Protein AF-0000000078883269 (afdb_homodimer)

InterPro domains:
  IPR000999 Ribonuclease III domain [PF00636] (37-156)
  IPR000999 Ribonuclease III domain [PS00517] (37-45)
  IPR000999 Ribonuclease III domain [PS50142] (1-156)
  IPR000999 Ribonuclease III domain [SM00535] (16-179)
  IPR000999 Ribonuclease III domain [cd00593] (17-178)
  IPR036389 Ribonuclease III, endonuclease domain superfamily [G3DSA:1.10.1520.10] (1-189)
  IPR036389 Ribonuclease III, endonuclease domain superfamily [SSF69065] (2-179)
  IPR044441 Dicer, double-stranded RNA-binding domain [PF20932] (163-193)

Secondary structure (DSSP, 8-state):
-HHHHHHHT---SSHHHHHHHTB-TT-TT--SS--THHHHHHHHHHHHHHHHHHHHHH-TT--HHHHHHHHHHHSSHHHHHHHHHHTTHHHH-B---HHHHHHHHHHHHHHHHHHHTT---HHHHH-TTSTT-PPPPHHHHHHHHHHHHHHHHHTTS-HHHHHHHHHHHHHHHHHHHHHS----HHHHHHHHHHHHH--/-HHHHHHHT---SSHHHHHHHTB-TT-TT--SS--THHHHHHHHHHHHHHHHHHHHHH-TT--HHHHHHHHHHHSSHHHHHHHHHHTTHHHH-B---HHHHHHHHHHHHHHHHHHHTT---HHHHH-TTSTT-PPPPHHHHHHHHHHHHHHHHHTTS-HHHHHHHHHHHHHHHHHHHHHS----HHHHHHHHHHHHHT-

pLDDT: mean 85.42, std 19.3, range [28.95, 98.88]

Sequence (398 aa):
LQGFEKRIGYEFSNKLYLIQALTHASYSQNRLTDCYQRLEFLGDALLDFLVTELIYSRNTNLDPGELTDLRQALVNNNIFAEIAVKHGFNKSLFQMSPEWFNKIGVFVDHVKEREARGIQDPFLTLSNDDEEGIEAPKVLGDIFESVAGAIFLDSGMDLVLTWRVYYRMLKPYIDAYSADVPKNPVRLIHEKDADALFRLQGFEKRIGYEFSNKLYLIQALTHASYSQNRLTDCYQRLEFLGDALLDFLVTELIYSRNTNLDPGELTDLRQALVNNNIFAEIAVKHGFNKSLFQMSPEWFNKIGVFVDHVKEREARGIQDPFLTLSNDDEEGIEAPKVLGDIFESVAGAIFLDSGMDLVLTWRVYYRMLKPYIDAYSADVPKNPVRLIHEKDADALFR

Foldseek 3Di:
DVLLCVLLVHDFPDCVLVVQLQEDQQQPVDPPYHHLQVLLVVLLVLVLVLVLVVCVVVCVPDDPLLSVLLSPLLRDQLNQLLLLLVSCSVVRHRHDDPVVVVLQVVVSVVSVVCVVVVPLQSVVLPPPPDPPHDDHDNVSSSSSSSVLSSRCVSVVNDSVVSCVSVCVSRVSVSVNCVVPRDNDVVVVVVVVVVVVVVD/DVLLCVLLVHDFPDCVLVVQLQEDQQQPVDPPYHHLQVLLVVLLVLVLVLVLVVLVVVCVPDDPLLSVLLSPLLRDQLNQLLLLLVSCSVVRHRHDDPVVVVLQVVVSVVSVVCVVVVPLQSVVCPPPPDPPHDDHDNVSNSSSSSVLSSRCVSVVNDSVVSCVSVCVSRVSVSVNCVVPRDNDPVVVVVVVVVVVVVD

Organism: Nematostella vectensis (NCBI:txid45351)

Radius of gyration: 22.52 Å; Cα contacts (8 Å, |Δi|>4): 496; chains: 2; bounding box: 50×60×55 Å

Nearest PDB structures (foldseek):
  2eb1-assembly2_B  TM=9.727E-01  e=5.751E-14  Homo sapiens
  7yyn-assembly1_A  TM=9.354E-01  e=1.030E-13  Mus musculus
  3c4b-assembly1_A  TM=9.106E-01  e=1.192E-13  Mus musculus
  7zpi-assembly1_A  TM=9.365E-01  e=2.857E-13  Mus musculus
  7w0a-assembly1_E  TM=9.249E-01  e=7.625E-11  Drosophila melanogaster

Structure (mmCIF, N/CA/C/O backbone):
data_AF-0000000078883269-model_v1
#
loop_
_entity.id
_entity.type
_entity.pdbx_description
1 polymer 'RNase III domain-containing protein'
#
loop_
_atom_site.group_PDB
_atom_site.id
_atom_site.type_symbol
_atom_site.label_atom_id
_atom_site.label_alt_id
_atom_site.label_comp_id
_atom_site.label_asym_id
_atom_site.label_entity_id
_atom_site.label_seq_id
_atom_site.pdbx_PDB_ins_code
_atom_site.Cartn_x
_atom_site.Cartn_y
_atom_site.Cartn_z
_atom_site.occupancy
_atom_site.B_iso_or_equiv
_atom_site.auth_seq_id
_atom_site.auth_comp_id
_atom_site.auth_asym_id
_atom_site.auth_atom_id
_atom_site.pdbx_PDB_model_num
ATOM 1 N N . LEU A 1 1 ? 5.238 -21.188 -20.656 1 86.81 1 LEU A N 1
ATOM 2 C CA . LEU A 1 1 ? 4.879 -19.844 -20.188 1 86.81 1 LEU A CA 1
ATOM 3 C C . LEU A 1 1 ? 3.699 -19.297 -20.969 1 86.81 1 LEU A C 1
ATOM 5 O O . LEU A 1 1 ? 2.906 -18.516 -20.453 1 86.81 1 LEU A O 1
ATOM 9 N N . GLN A 1 2 ? 3.463 -19.859 -22.172 1 88.62 2 GLN A N 1
ATOM 10 C CA . GLN A 1 2 ? 2.342 -19.406 -22.984 1 88.62 2 GLN A CA 1
ATOM 11 C C . GLN A 1 2 ? 1.01 -19.828 -22.375 1 88.62 2 GLN A C 1
ATOM 13 O O . GLN A 1 2 ? 0.048 -19.062 -22.375 1 88.62 2 GLN A O 1
ATOM 18 N N . GLY A 1 3 ? 0.99 -21.047 -21.938 1 93.25 3 GLY A N 1
ATOM 19 C CA . GLY A 1 3 ? -0.211 -21.516 -21.25 1 93.25 3 GLY A CA 1
ATOM 20 C C . GLY A 1 3 ? -0.581 -20.688 -20.047 1 93.25 3 GLY A C 1
ATOM 21 O O . GLY A 1 3 ? -1.759 -20.406 -19.812 1 93.25 3 GLY A O 1
ATOM 22 N N . PHE A 1 4 ? 0.407 -20.219 -19.375 1 96.5 4 PHE A N 1
ATOM 23 C CA . PHE A 1 4 ? 0.2 -19.391 -18.188 1 96.5 4 PHE A CA 1
ATOM 24 C C . PHE A 1 4 ? -0.347 -18.016 -18.578 1 96.5 4 PHE A C 1
ATOM 26 O O . PHE A 1 4 ? -1.294 -17.516 -17.969 1 96.5 4 PHE A O 1
ATOM 33 N N . GLU A 1 5 ? 0.219 -17.406 -19.562 1 98.06 5 GLU A N 1
ATOM 34 C CA . GLU A 1 5 ? -0.219 -16.109 -20.047 1 98.06 5 GLU A CA 1
ATOM 35 C C . GLU A 1 5 ? -1.684 -16.156 -20.484 1 98.06 5 GLU A C 1
ATOM 37 O O . GLU A 1 5 ? -2.436 -15.211 -20.219 1 98.06 5 GLU A O 1
ATOM 42 N N . LYS A 1 6 ? -2.064 -17.234 -21.109 1 96.31 6 LYS A N 1
ATOM 43 C CA . LYS A 1 6 ? -3.457 -17.406 -21.516 1 96.31 6 LYS A CA 1
ATOM 44 C C . LYS A 1 6 ? -4.379 -17.5 -20.297 1 96.31 6 LYS A C 1
ATOM 46 O O . LYS A 1 6 ? -5.461 -16.906 -20.297 1 96.31 6 LYS A O 1
ATOM 51 N N . ARG A 1 7 ? -3.963 -18.156 -19.328 1 95.75 7 ARG A N 1
ATOM 52 C CA . ARG A 1 7 ? -4.77 -18.359 -18.141 1 95.75 7 ARG A CA 1
ATOM 53 C C . ARG A 1 7 ? -5.004 -17.047 -17.391 1 95.75 7 ARG A C 1
ATOM 55 O O . ARG A 1 7 ? -6.098 -16.812 -16.891 1 95.75 7 ARG A O 1
ATOM 62 N N . ILE A 1 8 ? -3.967 -16.156 -17.375 1 97.12 8 ILE A N 1
ATOM 63 C CA . ILE A 1 8 ? -4.129 -14.922 -16.609 1 97.12 8 ILE A CA 1
ATOM 64 C C . ILE A 1 8 ? -4.645 -13.812 -17.531 1 97.12 8 ILE A C 1
ATOM 66 O O . ILE A 1 8 ? -4.996 -12.727 -17.062 1 97.12 8 ILE A O 1
ATOM 70 N N . GLY A 1 9 ? -4.688 -14.094 -18.797 1 97.31 9 GLY A N 1
ATOM 71 C CA . GLY A 1 9 ? -5.246 -13.148 -19.75 1 97.31 9 GLY A CA 1
ATOM 72 C C . GLY A 1 9 ? -4.32 -11.984 -20.047 1 97.31 9 GLY A C 1
ATOM 73 O O . GLY A 1 9 ? -4.777 -10.844 -20.188 1 97.31 9 GLY A O 1
ATOM 74 N N . TYR A 1 10 ? -2.986 -12.258 -20.047 1 98.44 10 TYR A N 1
ATOM 75 C CA . TYR A 1 10 ? -1.991 -11.234 -20.359 1 98.44 10 TYR A CA 1
ATOM 76 C C . TYR A 1 10 ? -0.779 -11.836 -21.047 1 98.44 10 TYR A C 1
ATOM 78 O O . TYR A 1 10 ? -0.225 -12.836 -20.594 1 98.44 10 TYR A O 1
ATOM 86 N N . GLU A 1 11 ? -0.444 -11.273 -22.141 1 98.44 11 GLU A N 1
ATOM 87 C CA . GLU A 1 11 ? 0.754 -11.703 -22.859 1 98.44 11 GLU A CA 1
ATOM 88 C C . GLU A 1 11 ? 1.896 -10.703 -22.656 1 98.44 11 GLU A C 1
ATOM 90 O O . GLU A 1 11 ? 1.789 -9.547 -23.062 1 98.44 11 GLU A O 1
ATOM 95 N N . PHE A 1 12 ? 2.951 -11.148 -22.109 1 98.56 12 PHE A N 1
ATOM 96 C CA . PHE A 1 12 ? 4.094 -10.289 -21.828 1 98.56 12 PHE A CA 1
ATOM 97 C C . PHE A 1 12 ? 4.824 -9.914 -23.109 1 98.56 12 PHE A C 1
ATOM 99 O O . PHE A 1 12 ? 5.094 -10.766 -23.953 1 98.56 12 PHE A O 1
ATOM 106 N N . SER A 1 13 ? 5.109 -8.664 -23.25 1 98.25 13 SER A N 1
ATOM 107 C CA . SER A 1 13 ? 5.973 -8.219 -24.344 1 98.25 13 SER A CA 1
ATOM 108 C C . SER A 1 13 ? 7.418 -8.648 -24.109 1 98.25 13 SER A C 1
ATOM 110 O O . SER A 1 13 ? 8.07 -9.156 -25.031 1 98.25 13 SER A O 1
ATOM 112 N N . ASN A 1 14 ? 7.934 -8.398 -22.953 1 97.69 14 ASN A N 1
ATOM 113 C CA . ASN A 1 14 ? 9.227 -8.891 -22.484 1 97.69 14 ASN A CA 1
ATOM 114 C C . ASN A 1 14 ? 9.07 -10.094 -21.562 1 97.69 14 ASN A C 1
ATOM 116 O O . ASN A 1 14 ? 8.789 -9.93 -20.375 1 97.69 14 ASN A O 1
ATOM 120 N N . LYS A 1 15 ? 9.359 -11.195 -22.047 1 97 15 LYS A N 1
ATOM 121 C CA . LYS A 1 15 ? 9.148 -12.453 -21.328 1 97 15 LYS A CA 1
ATOM 122 C C . LYS A 1 15 ? 10.039 -12.539 -20.094 1 97 15 LYS A C 1
ATOM 124 O O . LYS A 1 15 ? 9.773 -13.32 -19.172 1 97 15 LYS A O 1
ATOM 129 N N . LEU A 1 16 ? 11.055 -11.766 -20.047 1 97.12 16 LEU A N 1
ATOM 130 C CA . LEU A 1 16 ? 11.984 -11.805 -18.922 1 97.12 16 LEU A CA 1
ATOM 131 C C . LEU A 1 16 ? 11.297 -11.383 -17.625 1 97.12 16 LEU A C 1
ATOM 133 O O . LEU A 1 16 ? 11.641 -11.867 -16.547 1 97.12 16 LEU A O 1
ATOM 137 N N . TYR A 1 17 ? 10.305 -10.461 -17.719 1 97.94 17 TYR A N 1
ATOM 138 C CA . TYR A 1 17 ? 9.531 -10.078 -16.547 1 97.94 17 TYR A CA 1
ATOM 139 C C . TYR A 1 17 ? 8.805 -11.281 -15.953 1 97.94 17 TYR A C 1
ATOM 141 O O . TYR A 1 17 ? 8.789 -11.461 -14.734 1 97.94 17 TYR A O 1
ATOM 149 N N . LEU A 1 18 ? 8.242 -12.07 -16.859 1 98 18 LEU A N 1
ATOM 150 C CA . LEU A 1 18 ? 7.48 -13.227 -16.406 1 98 18 LEU A CA 1
ATOM 151 C C . LEU A 1 18 ? 8.398 -14.281 -15.797 1 98 18 LEU A C 1
ATOM 153 O O . LEU A 1 18 ? 8.094 -14.836 -14.742 1 98 18 LEU A O 1
ATOM 157 N N . ILE A 1 19 ? 9.516 -14.508 -16.453 1 97.12 19 ILE A N 1
ATOM 158 C CA . ILE A 1 19 ? 10.484 -15.477 -15.953 1 97.12 19 ILE A CA 1
ATOM 159 C C . ILE A 1 19 ? 10.969 -15.047 -14.57 1 97.12 19 ILE A C 1
ATOM 161 O O . ILE A 1 19 ? 10.977 -15.852 -13.633 1 97.12 19 ILE A O 1
ATOM 165 N N . GLN A 1 20 ? 11.273 -13.828 -14.438 1 97.44 20 GLN A N 1
ATOM 166 C CA . GLN A 1 20 ? 11.727 -13.305 -13.156 1 97.44 20 GLN A CA 1
ATOM 167 C C . GLN A 1 20 ? 10.648 -13.469 -12.086 1 97.44 20 GLN A C 1
ATOM 169 O O . GLN A 1 20 ? 10.93 -13.898 -10.969 1 97.44 20 GLN A O 1
ATOM 174 N N . ALA A 1 21 ? 9.422 -13.164 -12.461 1 98.5 21 ALA A N 1
ATOM 175 C CA . ALA A 1 21 ? 8.305 -13.141 -11.516 1 98.5 21 ALA A CA 1
ATOM 176 C C . ALA A 1 21 ? 8.008 -14.539 -10.984 1 98.5 21 ALA A C 1
ATOM 178 O O . ALA A 1 21 ? 7.391 -14.68 -9.93 1 98.5 21 ALA A O 1
ATOM 179 N N . LEU A 1 22 ? 8.5 -15.531 -11.727 1 97.69 22 LEU A N 1
ATOM 180 C CA . LEU A 1 22 ? 8.156 -16.906 -11.367 1 97.69 22 LEU A CA 1
ATOM 181 C C . LEU A 1 22 ? 9.398 -17.672 -10.93 1 97.69 22 LEU A C 1
ATOM 183 O O . LEU A 1 22 ? 9.367 -18.906 -10.812 1 97.69 22 LEU A O 1
ATOM 187 N N . THR A 1 23 ? 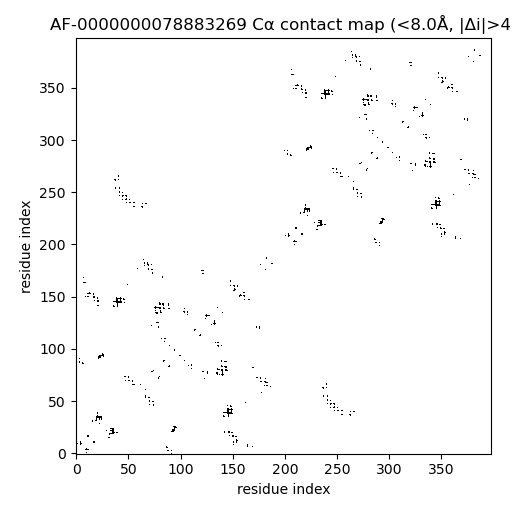10.453 -16.953 -10.656 1 96.38 23 THR A N 1
ATOM 188 C CA . THR A 1 23 ? 11.703 -17.625 -10.305 1 96.38 23 THR A CA 1
ATOM 189 C C . THR A 1 23 ? 11.977 -17.5 -8.812 1 96.38 23 THR A C 1
ATOM 191 O O . THR A 1 23 ? 12.141 -16.391 -8.289 1 96.38 23 THR A O 1
ATOM 194 N N . HIS A 1 24 ? 11.969 -18.578 -8.172 1 93.75 24 HIS A N 1
ATOM 195 C CA . HIS A 1 24 ? 12.359 -18.625 -6.766 1 93.75 24 HIS A CA 1
ATOM 196 C C . HIS A 1 24 ? 13.867 -18.453 -6.613 1 93.75 24 HIS A C 1
ATOM 198 O O . HIS A 1 24 ? 14.633 -18.797 -7.52 1 93.75 24 HIS A O 1
ATOM 204 N N . ALA A 1 25 ? 14.328 -18.031 -5.434 1 88.75 25 ALA A N 1
ATOM 205 C CA . ALA A 1 25 ? 15.742 -17.781 -5.164 1 88.75 25 ALA A CA 1
ATOM 206 C C . ALA A 1 25 ? 16.562 -19.062 -5.219 1 88.75 25 ALA A C 1
ATOM 208 O O . ALA A 1 25 ? 17.766 -19.031 -5.508 1 88.75 25 ALA A O 1
ATOM 209 N N . SER A 1 26 ? 15.93 -20.172 -4.996 1 85.31 26 SER A N 1
ATOM 210 C CA . SER A 1 26 ? 16.625 -21.453 -4.98 1 85.31 26 SER A CA 1
ATOM 211 C C . SER A 1 26 ? 16.938 -21.938 -6.395 1 85.31 26 SER A C 1
ATOM 213 O O . SER A 1 26 ? 17.734 -22.859 -6.582 1 85.31 26 SER A O 1
ATOM 215 N N . TYR A 1 27 ? 16.297 -21.312 -7.344 1 88.06 27 TYR A N 1
ATOM 216 C CA . TYR A 1 27 ? 16.453 -21.766 -8.719 1 88.06 27 TYR A CA 1
ATOM 217 C C . TYR A 1 27 ? 17.75 -21.234 -9.328 1 88.06 27 TYR A C 1
ATOM 219 O O . TYR A 1 27 ? 17.75 -20.203 -10 1 88.06 27 TYR A O 1
ATOM 227 N N . SER A 1 28 ? 18.734 -21.859 -9.266 1 79.38 28 SER A N 1
ATOM 228 C CA . SER A 1 28 ? 20.078 -21.422 -9.625 1 79.38 28 SER A CA 1
ATOM 229 C C . SER A 1 28 ? 20.281 -21.484 -11.141 1 79.38 28 SER A C 1
ATOM 231 O O . SER A 1 28 ? 21.219 -20.875 -11.664 1 79.38 28 SER A O 1
ATOM 233 N N . GLN A 1 29 ? 19.453 -22.141 -11.797 1 82.62 29 GLN A N 1
ATOM 234 C CA . GLN A 1 29 ? 19.641 -22.312 -13.234 1 82.62 29 GLN A CA 1
ATOM 235 C C . GLN A 1 29 ? 19.297 -21.031 -13.992 1 82.62 29 GLN A C 1
ATOM 237 O O . GLN A 1 29 ? 19.703 -20.844 -15.141 1 82.62 29 GLN A O 1
ATOM 242 N N . ASN A 1 30 ? 18.484 -20.266 -13.312 1 80.38 30 ASN A N 1
ATOM 243 C CA . ASN A 1 30 ? 18.156 -19 -13.945 1 80.38 30 ASN A CA 1
ATOM 244 C C . ASN A 1 30 ? 19.328 -18.016 -13.891 1 80.38 30 ASN A C 1
ATOM 246 O O . ASN A 1 30 ? 19.719 -17.578 -12.812 1 80.38 30 ASN A O 1
ATOM 250 N N . ARG A 1 31 ? 19.812 -17.703 -15.039 1 82.75 31 ARG A N 1
ATOM 251 C CA . ARG A 1 31 ? 20.953 -16.781 -15.109 1 82.75 31 ARG A CA 1
ATOM 252 C C . ARG A 1 31 ? 20.562 -15.5 -15.836 1 82.75 31 ARG A C 1
ATOM 254 O O . ARG A 1 31 ? 21.406 -14.648 -16.094 1 82.75 31 ARG A O 1
ATOM 261 N N . LEU A 1 32 ? 19.375 -15.492 -16.109 1 85 32 LEU A N 1
ATOM 262 C CA . LEU A 1 32 ? 18.922 -14.383 -16.938 1 85 32 LEU A CA 1
ATOM 263 C C . LEU A 1 32 ? 18.359 -13.258 -16.094 1 85 32 LEU A C 1
ATOM 265 O O . LEU A 1 32 ? 18.484 -12.078 -16.453 1 85 32 LEU A O 1
ATOM 269 N N . THR A 1 33 ? 17.734 -13.664 -15.031 1 89.75 33 THR A N 1
ATOM 270 C CA . THR A 1 33 ? 17.047 -12.672 -14.211 1 89.75 33 THR A CA 1
ATOM 271 C C . THR A 1 33 ? 17.297 -12.93 -12.727 1 89.75 33 THR A C 1
ATOM 273 O O . THR A 1 33 ? 17.766 -14.008 -12.352 1 89.75 33 THR A O 1
ATOM 276 N N . ASP A 1 34 ? 16.984 -11.914 -11.969 1 92.69 34 ASP A N 1
ATOM 277 C CA . ASP A 1 34 ? 16.938 -12.117 -10.523 1 92.69 34 ASP A CA 1
ATOM 278 C C . ASP A 1 34 ? 15.695 -12.922 -10.141 1 92.69 34 ASP A C 1
ATOM 280 O O . ASP A 1 34 ? 14.938 -13.359 -11 1 92.69 34 ASP A O 1
ATOM 284 N N . CYS A 1 35 ? 15.539 -13.227 -8.875 1 95.06 35 CYS A N 1
ATOM 285 C CA . CYS A 1 35 ? 14.352 -13.914 -8.391 1 95.06 35 CYS A CA 1
ATOM 286 C C . CYS A 1 35 ? 13.18 -12.953 -8.266 1 95.06 35 CYS A C 1
ATOM 288 O O . CYS A 1 35 ? 13.297 -11.766 -8.594 1 95.06 35 CYS A O 1
ATOM 290 N N . TYR A 1 36 ? 12.086 -13.453 -7.758 1 97.69 36 TYR A N 1
ATOM 291 C CA . TYR A 1 36 ? 10.812 -12.742 -7.855 1 97.69 36 TYR A CA 1
ATOM 292 C C . TYR A 1 36 ? 10.703 -11.68 -6.766 1 97.69 36 TYR A C 1
ATOM 294 O O . TYR A 1 36 ? 9.82 -10.82 -6.816 1 97.69 36 TYR A O 1
ATOM 302 N N . GLN A 1 37 ? 11.578 -11.523 -5.863 1 97.69 37 GLN A N 1
ATOM 303 C CA . GLN A 1 37 ? 11.375 -10.828 -4.598 1 97.69 37 GLN A CA 1
ATOM 304 C C . GLN A 1 37 ? 11.234 -9.32 -4.812 1 97.69 37 GLN A C 1
ATOM 306 O O . GLN A 1 37 ? 10.406 -8.672 -4.176 1 97.69 37 GLN A O 1
ATOM 311 N N . ARG A 1 38 ? 12.031 -8.758 -5.695 1 97.75 38 ARG A N 1
ATOM 312 C CA . ARG A 1 38 ? 11.906 -7.324 -5.965 1 97.75 38 ARG A CA 1
ATOM 313 C C . ARG A 1 38 ? 10.57 -7.008 -6.621 1 97.75 38 ARG A C 1
ATOM 315 O O . ARG A 1 38 ? 9.93 -6.004 -6.293 1 97.75 38 ARG A O 1
ATOM 322 N N . LEU A 1 39 ? 10.164 -7.871 -7.551 1 98.62 39 LEU A N 1
ATOM 323 C CA . LEU A 1 39 ? 8.867 -7.691 -8.203 1 98.62 39 LEU A CA 1
ATOM 324 C C . LEU A 1 39 ? 7.727 -7.867 -7.203 1 98.62 39 LEU A C 1
ATOM 326 O O . LEU A 1 39 ? 6.719 -7.164 -7.281 1 98.62 39 LEU A O 1
ATOM 330 N N . GLU A 1 40 ? 7.906 -8.836 -6.293 1 98.75 40 GLU A N 1
ATOM 331 C CA . GLU A 1 40 ? 6.941 -9.031 -5.219 1 98.75 40 GLU A CA 1
ATOM 332 C C . GLU A 1 40 ? 6.781 -7.77 -4.379 1 98.75 40 GLU A C 1
ATOM 334 O O . GLU A 1 40 ? 5.664 -7.387 -4.031 1 98.75 40 GLU A O 1
ATOM 339 N N . PHE A 1 41 ? 7.895 -7.152 -4.098 1 98.62 41 PHE A N 1
ATOM 340 C CA . PHE A 1 41 ? 7.918 -5.918 -3.324 1 98.62 41 PHE A CA 1
ATOM 341 C C . PHE A 1 41 ? 7.059 -4.848 -3.984 1 98.62 41 PHE A C 1
ATOM 343 O O . PHE A 1 41 ? 6.23 -4.215 -3.324 1 98.62 41 PHE A O 1
ATOM 350 N N . LEU A 1 42 ? 7.164 -4.664 -5.215 1 98.69 42 LEU A N 1
ATOM 351 C CA . LEU A 1 42 ? 6.383 -3.707 -5.988 1 98.69 42 LEU A CA 1
ATOM 352 C C . LEU A 1 42 ? 4.926 -4.152 -6.094 1 98.69 42 LEU A C 1
ATOM 354 O O . LEU A 1 42 ? 4.012 -3.354 -5.887 1 98.69 42 LEU A O 1
ATOM 358 N N . GLY A 1 43 ? 4.715 -5.406 -6.371 1 98.81 43 GLY A N 1
ATOM 359 C CA . GLY A 1 43 ? 3.379 -5.957 -6.543 1 98.81 43 GLY A CA 1
ATOM 360 C C . GLY A 1 43 ? 2.539 -5.891 -5.281 1 98.81 43 GLY A C 1
ATOM 361 O O . GLY A 1 43 ? 1.329 -5.66 -5.348 1 98.81 43 GLY A O 1
ATOM 362 N N . ASP A 1 44 ? 3.207 -6.102 -4.184 1 98.38 44 ASP A N 1
ATOM 363 C CA . ASP A 1 44 ? 2.523 -6.031 -2.896 1 98.38 44 ASP A CA 1
ATOM 364 C C . ASP A 1 44 ? 1.902 -4.652 -2.678 1 98.38 44 ASP A C 1
ATOM 366 O O . ASP A 1 44 ? 0.715 -4.543 -2.365 1 98.38 44 ASP A O 1
ATOM 370 N N . ALA A 1 45 ? 2.67 -3.625 -2.887 1 98.44 45 ALA A N 1
ATOM 371 C CA . ALA A 1 45 ? 2.189 -2.256 -2.727 1 98.44 45 ALA A CA 1
ATOM 372 C C . ALA A 1 45 ? 1.11 -1.928 -3.754 1 98.44 45 ALA A C 1
ATOM 374 O O . ALA A 1 45 ? 0.127 -1.255 -3.438 1 98.44 45 ALA A O 1
ATOM 375 N N . LEU A 1 46 ? 1.295 -2.436 -4.914 1 98.62 46 LEU A N 1
ATOM 376 C CA . LEU A 1 46 ? 0.37 -2.193 -6.016 1 98.62 46 LEU A CA 1
ATOM 377 C C . LEU A 1 46 ? -0.998 -2.801 -5.723 1 98.62 46 LEU A C 1
ATOM 379 O O . LEU A 1 46 ? -2.02 -2.115 -5.812 1 98.62 46 LEU A O 1
ATOM 383 N N . LEU A 1 47 ? -1.016 -4.043 -5.371 1 98.69 47 LEU A N 1
ATOM 384 C CA . LEU A 1 47 ? -2.275 -4.734 -5.129 1 98.69 47 LEU A CA 1
ATOM 385 C C . LEU A 1 47 ? -2.965 -4.188 -3.881 1 98.69 47 LEU A C 1
ATOM 387 O O . LEU A 1 47 ? -4.191 -4.082 -3.842 1 98.69 47 LEU A O 1
ATOM 391 N N . ASP A 1 48 ? -2.158 -3.879 -2.906 1 98.31 48 ASP A N 1
ATOM 392 C CA . ASP A 1 48 ? -2.715 -3.262 -1.707 1 98.31 48 ASP A CA 1
ATOM 393 C C . ASP A 1 48 ? -3.469 -1.979 -2.049 1 98.31 48 ASP A C 1
ATOM 395 O O . ASP A 1 48 ? -4.598 -1.774 -1.593 1 98.31 48 ASP A O 1
ATOM 399 N N . PHE A 1 49 ? -2.893 -1.179 -2.818 1 98.56 49 PHE A N 1
ATOM 400 C CA . PHE A 1 49 ? -3.504 0.093 -3.188 1 98.56 49 PHE A CA 1
ATOM 401 C C . PHE A 1 49 ? -4.758 -0.132 -4.027 1 98.56 49 PHE A C 1
ATOM 403 O O . PHE A 1 49 ? -5.805 0.455 -3.754 1 98.56 49 PHE A O 1
ATOM 410 N N . LEU A 1 50 ? -4.672 -1.01 -5 1 98.31 50 LEU A N 1
ATOM 411 C CA . LEU A 1 50 ? -5.781 -1.222 -5.922 1 98.31 50 LEU A CA 1
ATOM 412 C C . LEU A 1 50 ? -6.992 -1.801 -5.199 1 98.31 50 LEU A C 1
ATOM 414 O O . LEU A 1 50 ? -8.117 -1.35 -5.406 1 98.31 50 LEU A O 1
ATOM 418 N N . VAL A 1 51 ? -6.754 -2.76 -4.371 1 97.88 51 VAL A N 1
ATOM 419 C CA . VAL A 1 51 ? -7.844 -3.352 -3.604 1 97.88 51 VAL A CA 1
ATOM 420 C C . VAL A 1 51 ? -8.414 -2.32 -2.633 1 97.88 51 VAL A C 1
ATOM 422 O O . VAL A 1 51 ? -9.633 -2.225 -2.459 1 97.88 51 VAL A O 1
ATOM 425 N N . THR A 1 52 ? -7.531 -1.539 -2.002 1 98 52 THR A N 1
ATOM 426 C CA . THR A 1 52 ? -7.957 -0.494 -1.077 1 98 52 THR A CA 1
ATOM 427 C C . THR A 1 52 ? -8.867 0.513 -1.779 1 98 52 THR A C 1
ATOM 429 O O . THR A 1 52 ? -9.922 0.874 -1.256 1 98 52 THR A O 1
ATOM 432 N N . GLU A 1 53 ? -8.414 0.943 -2.924 1 97.56 53 GLU A N 1
ATOM 433 C CA . GLU A 1 53 ? -9.211 1.897 -3.688 1 97.56 53 GLU A CA 1
ATOM 434 C C . GLU A 1 53 ? -10.594 1.333 -4.004 1 97.56 53 GLU A C 1
ATOM 436 O O . GLU A 1 53 ? -11.602 2.031 -3.865 1 97.56 53 GLU A O 1
ATOM 441 N N . LEU A 1 54 ? -10.648 0.097 -4.352 1 96.19 54 LEU A N 1
ATOM 442 C CA . LEU A 1 54 ? -11.914 -0.546 -4.707 1 96.19 54 LEU A CA 1
ATOM 443 C C . LEU A 1 54 ? -12.844 -0.624 -3.498 1 96.19 54 LEU A C 1
ATOM 445 O O . LEU A 1 54 ? -14.016 -0.263 -3.59 1 96.19 54 LEU A O 1
ATOM 449 N N . ILE A 1 55 ? -12.305 -1.14 -2.396 1 95.12 55 ILE A N 1
ATOM 450 C CA . ILE A 1 55 ? -13.164 -1.343 -1.233 1 95.12 55 ILE A CA 1
ATOM 451 C C . ILE A 1 55 ? -13.602 0.008 -0.674 1 95.12 55 ILE A C 1
ATOM 453 O O . ILE A 1 55 ? -14.727 0.152 -0.191 1 95.12 55 ILE A O 1
ATOM 457 N N . TYR A 1 56 ? -12.711 1.003 -0.726 1 96.62 56 TYR A N 1
ATOM 458 C CA . TYR A 1 56 ? -13.055 2.357 -0.309 1 96.62 56 TYR A CA 1
ATOM 459 C C . TYR A 1 56 ? -14.234 2.891 -1.118 1 96.62 56 TYR A C 1
ATOM 461 O O . TYR A 1 56 ? -15.188 3.43 -0.554 1 96.62 56 TYR A O 1
ATOM 469 N N . SER A 1 57 ? -14.164 2.703 -2.383 1 94.69 57 SER A N 1
ATOM 470 C CA . SER A 1 57 ? -15.133 3.271 -3.311 1 94.69 57 SER A CA 1
ATOM 471 C C . SER A 1 57 ? -16.469 2.527 -3.242 1 94.69 57 SER A C 1
ATOM 473 O O . SER A 1 57 ? -17.531 3.139 -3.342 1 94.69 57 SER A O 1
ATOM 475 N N . ARG A 1 58 ? -16.406 1.28 -3.006 1 92.75 58 ARG A N 1
ATOM 476 C CA . ARG A 1 58 ? -17.609 0.453 -3.068 1 92.75 58 ARG A CA 1
ATOM 477 C C . ARG A 1 58 ? -18.328 0.429 -1.725 1 92.75 58 ARG A C 1
ATOM 479 O O . ARG A 1 58 ? -19.5 0.045 -1.646 1 92.75 58 ARG A O 1
ATOM 486 N N . ASN A 1 59 ? -17.641 0.75 -0.698 1 93.19 59 ASN A N 1
ATOM 487 C CA . ASN A 1 59 ? -18.219 0.633 0.635 1 93.19 59 ASN A CA 1
ATOM 488 C C . ASN A 1 59 ? -18.219 1.975 1.362 1 93.19 59 ASN A C 1
ATOM 490 O O . ASN A 1 59 ? -17.453 2.188 2.293 1 93.19 59 ASN A O 1
ATOM 494 N N . THR A 1 60 ? -19.203 2.771 1.104 1 91.25 60 THR A N 1
ATOM 495 C CA . THR A 1 60 ? -19.281 4.117 1.666 1 91.25 60 THR A CA 1
ATOM 496 C C . THR A 1 60 ? -19.828 4.074 3.088 1 91.25 60 THR A C 1
ATOM 498 O O . THR A 1 60 ? -19.688 5.039 3.844 1 91.25 60 THR A O 1
ATOM 501 N N . ASN A 1 61 ? -20.406 2.928 3.477 1 91.31 61 ASN A N 1
ATOM 502 C CA . ASN A 1 61 ? -21.062 2.816 4.777 1 91.31 61 ASN A CA 1
ATOM 503 C C . ASN A 1 61 ? -20.141 2.158 5.809 1 91.31 61 ASN A C 1
ATOM 505 O O . ASN A 1 61 ? -20.484 2.115 6.996 1 91.31 61 ASN A O 1
ATOM 509 N N . LEU A 1 62 ? -19 1.637 5.379 1 93.25 62 LEU A N 1
ATOM 510 C CA . LEU A 1 62 ? -18.078 0.986 6.312 1 93.25 62 LEU A CA 1
ATOM 511 C C . LEU A 1 62 ? -17.188 2.014 7.008 1 93.25 62 LEU A C 1
ATOM 513 O O . LEU A 1 62 ? -16.703 2.945 6.371 1 93.25 62 LEU A O 1
ATOM 517 N N . ASP A 1 63 ? -17 1.832 8.289 1 93.19 63 ASP A N 1
ATOM 518 C CA . ASP A 1 63 ? -16.094 2.701 9.031 1 93.19 63 ASP A CA 1
ATOM 519 C C . ASP A 1 63 ? -14.641 2.281 8.812 1 93.19 63 ASP A C 1
ATOM 521 O O . ASP A 1 63 ? -14.375 1.254 8.188 1 93.19 63 ASP A O 1
ATOM 525 N N . PRO A 1 64 ? -13.688 3.041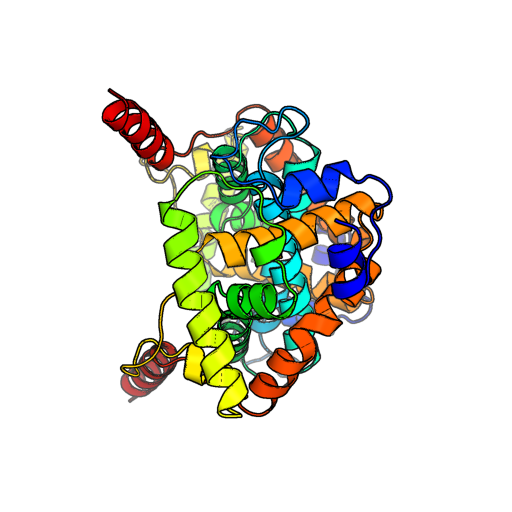 9.281 1 94.31 64 PRO A N 1
ATOM 526 C CA . PRO A 1 64 ? -12.266 2.766 9.031 1 94.31 64 PRO A CA 1
ATOM 527 C C . PRO A 1 64 ? -11.836 1.386 9.516 1 94.31 64 PRO A C 1
ATOM 529 O O . PRO A 1 64 ? -11.062 0.701 8.844 1 94.31 64 PRO A O 1
ATOM 532 N N . GLY A 1 65 ? -12.297 1.012 10.672 1 93.94 65 GLY A N 1
ATOM 533 C CA . GLY A 1 65 ? -11.977 -0.31 11.188 1 93.94 65 GLY A CA 1
ATOM 534 C C . GLY A 1 65 ? -12.484 -1.434 10.305 1 93.94 65 GLY A C 1
ATOM 535 O O . GLY A 1 65 ? -11.766 -2.404 10.047 1 93.94 65 GLY A O 1
ATOM 536 N N . GLU A 1 66 ? -13.672 -1.299 9.828 1 93.75 66 GLU A N 1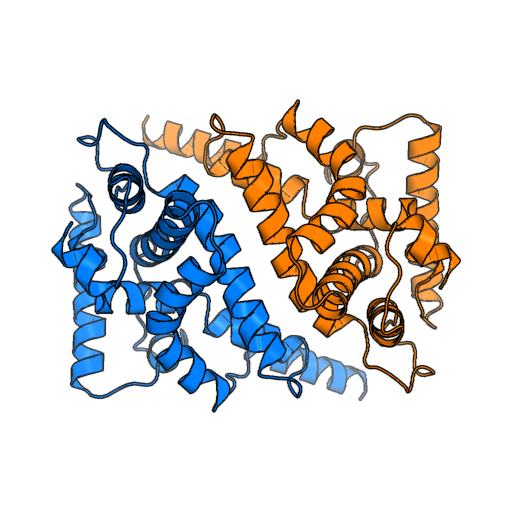
ATOM 537 C CA . GLU A 1 66 ? -14.281 -2.289 8.945 1 93.75 66 GLU A CA 1
ATOM 538 C C . GLU A 1 66 ? -13.555 -2.338 7.602 1 93.75 66 GLU A C 1
ATOM 540 O O . GLU A 1 66 ? -13.406 -3.41 7.012 1 93.75 66 GLU A O 1
ATOM 545 N N . LEU A 1 67 ? -13.141 -1.182 7.098 1 95.62 67 LEU A N 1
ATOM 546 C CA . LEU A 1 67 ? -12.359 -1.131 5.863 1 95.62 67 LEU A CA 1
ATOM 547 C C . LEU A 1 67 ? -11.047 -1.893 6.02 1 95.62 67 LEU A C 1
ATOM 549 O O . LEU A 1 67 ? -10.656 -2.643 5.121 1 95.62 67 LEU A O 1
ATOM 553 N N . THR A 1 68 ? -10.438 -1.71 7.137 1 95.56 68 THR A N 1
ATOM 554 C CA . THR A 1 68 ? -9.18 -2.393 7.426 1 95.56 68 THR A CA 1
ATOM 555 C C . THR A 1 68 ? -9.383 -3.902 7.48 1 95.56 68 THR A C 1
ATOM 557 O O . THR A 1 68 ? -8.609 -4.66 6.895 1 95.56 68 THR A O 1
ATOM 560 N N . ASP A 1 69 ? -10.414 -4.301 8.133 1 92.88 69 ASP A N 1
ATOM 561 C CA . ASP A 1 69 ? -10.742 -5.719 8.227 1 92.88 69 ASP A CA 1
ATOM 562 C C . ASP A 1 69 ? -10.984 -6.32 6.84 1 92.88 69 ASP A C 1
ATOM 564 O O . ASP A 1 69 ? -10.492 -7.41 6.543 1 92.88 69 ASP A O 1
ATOM 568 N N . LEU A 1 70 ? -11.734 -5.609 6.07 1 93.31 70 LEU A N 1
ATOM 569 C CA . LEU A 1 70 ? -12.062 -6.086 4.73 1 93.31 70 LEU A CA 1
ATOM 570 C C . LEU A 1 70 ? -10.805 -6.195 3.871 1 93.31 70 LEU A C 1
ATOM 572 O O . LEU A 1 70 ? -10.617 -7.188 3.164 1 93.31 70 LEU A O 1
ATOM 576 N N . ARG A 1 71 ? -9.945 -5.223 3.93 1 95.69 71 ARG A N 1
ATOM 577 C CA . ARG A 1 71 ? -8.695 -5.293 3.18 1 95.69 71 ARG A CA 1
ATOM 578 C C . ARG A 1 71 ? -7.859 -6.492 3.617 1 95.69 71 ARG A C 1
ATOM 580 O O . ARG A 1 71 ? -7.324 -7.219 2.781 1 95.69 71 ARG A O 1
ATOM 587 N N . GLN A 1 72 ? -7.758 -6.668 4.906 1 93.81 72 GLN A N 1
ATOM 588 C CA . GLN A 1 72 ? -6.961 -7.766 5.441 1 93.81 72 GLN A CA 1
ATOM 589 C C . GLN A 1 72 ? -7.52 -9.117 5.004 1 93.81 72 GLN A C 1
ATOM 591 O O . GLN A 1 72 ? -6.762 -10.062 4.773 1 93.81 72 GLN A O 1
ATOM 596 N N . ALA A 1 73 ? -8.797 -9.148 4.906 1 91.06 73 ALA A N 1
ATOM 597 C CA . ALA A 1 73 ? -9.453 -10.383 4.465 1 91.06 73 ALA A CA 1
ATOM 598 C C . ALA A 1 73 ? -9.164 -10.656 2.992 1 91.06 73 ALA A C 1
ATOM 600 O O . ALA A 1 73 ? -9.031 -11.812 2.584 1 91.06 73 ALA A O 1
ATOM 601 N N . LEU A 1 74 ? -9.016 -9.633 2.246 1 93.81 74 LEU A N 1
ATOM 602 C CA . LEU A 1 74 ? -8.898 -9.773 0.798 1 93.81 74 LEU A CA 1
ATOM 603 C C . LEU A 1 74 ? -7.43 -9.836 0.375 1 93.81 74 LEU A C 1
ATOM 605 O O . LEU A 1 74 ? -7.109 -10.383 -0.683 1 93.81 74 LEU A O 1
ATOM 609 N N . VAL A 1 75 ? -6.594 -9.125 1.174 1 95.88 75 VAL A N 1
ATOM 610 C CA . VAL A 1 75 ? -5.176 -9.039 0.847 1 95.88 75 VAL A CA 1
ATOM 611 C C . VAL A 1 75 ? -4.355 -9.766 1.914 1 95.88 75 VAL A C 1
ATOM 613 O O . VAL A 1 75 ? -3.873 -9.141 2.863 1 95.88 75 VAL A O 1
ATOM 616 N N . ASN A 1 76 ? -4.18 -10.969 1.75 1 93.44 76 ASN A N 1
ATOM 617 C CA . ASN A 1 76 ? -3.332 -11.781 2.615 1 93.44 76 ASN A CA 1
ATOM 618 C C . ASN A 1 76 ? -2.76 -12.984 1.874 1 93.44 76 ASN A C 1
ATOM 620 O O . ASN A 1 76 ? -3.203 -13.305 0.77 1 93.44 76 ASN A O 1
ATOM 624 N N . ASN A 1 77 ? -1.886 -13.57 2.463 1 95.5 77 ASN A N 1
ATOM 625 C CA . ASN A 1 77 ? -1.153 -14.633 1.788 1 95.5 77 ASN A CA 1
ATOM 626 C C . ASN A 1 77 ? -2.066 -15.805 1.43 1 95.5 77 ASN A C 1
ATOM 628 O O . ASN A 1 77 ? -1.95 -16.375 0.347 1 95.5 77 ASN A O 1
ATOM 632 N N . ASN A 1 78 ? -2.957 -16.203 2.219 1 92.75 78 ASN A N 1
ATOM 633 C CA . ASN A 1 78 ? -3.805 -17.359 1.973 1 92.75 78 ASN A CA 1
ATOM 634 C C . ASN A 1 78 ? -4.727 -17.141 0.777 1 92.75 78 ASN A C 1
ATOM 636 O O . ASN A 1 78 ? -4.855 -18.016 -0.083 1 92.75 78 ASN A O 1
ATOM 640 N N . ILE A 1 79 ? -5.297 -15.984 0.681 1 93.81 79 ILE A N 1
ATOM 641 C CA . ILE A 1 79 ? -6.195 -15.664 -0.42 1 93.81 79 ILE A CA 1
ATOM 642 C C . ILE A 1 79 ? -5.406 -15.578 -1.725 1 93.81 79 ILE A C 1
ATOM 644 O O . ILE A 1 79 ? -5.797 -16.172 -2.73 1 93.81 79 ILE A O 1
ATOM 648 N N . PHE A 1 80 ? -4.297 -14.93 -1.66 1 97.38 80 PHE A N 1
ATOM 649 C CA . PHE A 1 80 ? -3.469 -14.789 -2.854 1 97.38 80 PHE A CA 1
ATOM 650 C C . PHE A 1 80 ? -2.945 -16.141 -3.311 1 97.38 80 PHE A C 1
ATOM 652 O O . PHE A 1 80 ? -2.9 -16.422 -4.508 1 97.38 80 PHE A O 1
ATOM 659 N N . ALA A 1 81 ? -2.625 -16.953 -2.342 1 97.06 81 ALA A N 1
ATOM 660 C CA . ALA A 1 81 ? -2.139 -18.297 -2.668 1 97.06 81 ALA A CA 1
ATOM 661 C C . ALA A 1 81 ? -3.238 -19.141 -3.307 1 97.06 81 ALA A C 1
ATOM 663 O O . ALA A 1 81 ? -2.994 -19.859 -4.277 1 97.06 81 ALA A O 1
ATOM 664 N N . GLU A 1 82 ? -4.355 -19.078 -2.771 1 95.25 82 GLU A N 1
ATOM 665 C CA . GLU A 1 82 ? -5.48 -19.828 -3.33 1 95.25 82 GLU A CA 1
ATOM 666 C C . GLU A 1 82 ? -5.762 -19.406 -4.77 1 95.25 82 GLU A C 1
ATOM 668 O O . GLU A 1 82 ? -5.941 -20.25 -5.648 1 95.25 82 GLU A O 1
ATOM 673 N N . ILE A 1 83 ? -5.762 -18.125 -5 1 96.69 83 ILE A N 1
ATOM 674 C CA . ILE A 1 83 ? -6 -17.609 -6.344 1 96.69 83 ILE A CA 1
ATOM 675 C C . ILE A 1 83 ? -4.875 -18.047 -7.273 1 96.69 83 ILE A C 1
ATOM 677 O O . ILE A 1 83 ? -5.125 -18.438 -8.414 1 96.69 83 ILE A O 1
ATOM 681 N N . ALA A 1 84 ? -3.703 -18 -6.77 1 97.94 84 ALA A N 1
ATOM 682 C CA . ALA A 1 84 ? -2.541 -18.438 -7.539 1 97.94 84 ALA A CA 1
ATOM 683 C C . ALA A 1 84 ? -2.691 -19.875 -7.996 1 97.94 84 ALA A C 1
ATOM 685 O O . ALA A 1 84 ? -2.445 -20.203 -9.164 1 97.94 84 ALA A O 1
ATOM 686 N N . VAL A 1 85 ? -3.09 -20.734 -7.121 1 96.75 85 VAL A N 1
ATOM 687 C CA . VAL A 1 85 ? -3.264 -22.156 -7.434 1 96.75 85 VAL A CA 1
ATOM 688 C C . VAL A 1 85 ? -4.375 -22.328 -8.469 1 96.75 85 VAL A C 1
ATOM 690 O O . VAL A 1 85 ? -4.207 -23.031 -9.461 1 96.75 85 VAL A O 1
ATOM 693 N N . LYS A 1 86 ? -5.414 -21.609 -8.297 1 95.62 86 LYS A N 1
ATOM 694 C CA . LYS A 1 86 ? -6.566 -21.719 -9.18 1 95.62 86 LYS A CA 1
ATOM 695 C C . LYS A 1 86 ? -6.211 -21.281 -10.602 1 95.62 86 LYS A C 1
ATOM 697 O O . LYS A 1 86 ? -6.793 -21.766 -11.57 1 95.62 86 LYS A O 1
ATOM 702 N N . HIS A 1 87 ? -5.254 -20.453 -10.695 1 97.12 87 HIS A N 1
ATOM 703 C CA . HIS A 1 87 ? -4.914 -19.922 -12.016 1 97.12 87 HIS A CA 1
ATOM 704 C C . HIS A 1 87 ? -3.588 -20.5 -12.508 1 97.12 87 HIS A C 1
ATOM 706 O O . HIS A 1 87 ? -3.021 -20 -13.484 1 97.12 87 HIS A O 1
ATOM 712 N N . GLY A 1 88 ? -3.043 -21.406 -11.781 1 96.62 88 GLY A N 1
ATOM 713 C CA . GLY A 1 88 ? -1.953 -22.234 -12.289 1 96.62 88 GLY A CA 1
ATOM 714 C C . GLY A 1 88 ? -0.587 -21.609 -12.07 1 96.62 88 GLY A C 1
ATOM 715 O O . GLY A 1 88 ? 0.379 -21.953 -12.75 1 96.62 88 GLY A O 1
ATOM 716 N N . PHE A 1 89 ? -0.492 -20.703 -11.094 1 97.88 89 PHE A N 1
ATOM 717 C CA . PHE A 1 89 ? 0.81 -20.125 -10.789 1 97.88 89 PHE A CA 1
ATOM 718 C C . PHE A 1 89 ? 1.781 -21.203 -10.312 1 97.88 89 PHE A C 1
ATOM 720 O O . PHE A 1 89 ? 2.961 -21.188 -10.672 1 97.88 89 PHE A O 1
ATOM 727 N N . ASN A 1 90 ? 1.286 -22.109 -9.508 1 95.69 90 ASN A N 1
ATOM 728 C CA . ASN A 1 90 ? 2.102 -23.156 -8.914 1 95.69 90 ASN A CA 1
ATOM 729 C C . ASN A 1 90 ? 2.744 -24.031 -9.984 1 95.69 90 ASN A C 1
ATOM 731 O O . ASN A 1 90 ? 3.854 -24.547 -9.789 1 95.69 90 ASN A O 1
ATOM 735 N N . LYS A 1 91 ? 2.148 -24.141 -11.109 1 95.25 91 LYS A N 1
ATOM 736 C CA . LYS A 1 91 ? 2.639 -25 -12.188 1 95.25 91 LYS A CA 1
ATOM 737 C C . LYS A 1 91 ? 3.756 -24.312 -12.969 1 95.25 91 LYS A C 1
ATOM 739 O O . LYS A 1 91 ? 4.52 -24.969 -13.672 1 95.25 91 LYS A O 1
ATOM 744 N N . SER A 1 92 ? 3.834 -23.047 -12.797 1 95.69 92 SER A N 1
ATOM 745 C CA . SER A 1 92 ? 4.781 -22.266 -13.594 1 95.69 92 SER A CA 1
ATOM 746 C C . SER A 1 92 ? 5.961 -21.797 -12.75 1 95.69 92 SER A C 1
ATOM 748 O O . SER A 1 92 ? 6.867 -21.141 -13.258 1 95.69 92 SER A O 1
ATOM 750 N N . LEU A 1 93 ? 5.965 -22.109 -11.492 1 95.06 93 LEU A N 1
ATOM 751 C CA . LEU A 1 93 ? 7.004 -21.656 -10.562 1 95.06 93 LEU A CA 1
ATOM 752 C C . LEU A 1 93 ? 8.312 -22.391 -10.82 1 95.06 93 LEU A C 1
ATOM 754 O O . LEU A 1 93 ? 8.336 -23.625 -10.875 1 95.06 93 LEU A O 1
ATOM 758 N N . PHE A 1 94 ? 9.367 -21.609 -11.008 1 92.31 94 PHE A N 1
ATOM 759 C CA . PHE A 1 94 ? 10.703 -22.172 -11.125 1 92.31 94 PHE A CA 1
ATOM 760 C C . PHE A 1 94 ? 11.352 -22.328 -9.758 1 92.31 94 PHE A C 1
ATOM 762 O O . PHE A 1 94 ? 11.688 -21.328 -9.109 1 92.31 94 PHE A O 1
ATOM 769 N N . GLN A 1 95 ? 11.414 -23.531 -9.367 1 88.25 95 GLN A N 1
ATOM 770 C CA . GLN A 1 95 ? 12.031 -23.812 -8.078 1 88.25 95 GLN A CA 1
ATOM 771 C C . GLN A 1 95 ? 12.75 -25.172 -8.094 1 88.25 95 GLN A C 1
ATOM 773 O O . GLN A 1 95 ? 12.531 -25.984 -8.992 1 88.25 95 GLN A O 1
ATOM 778 N N . MET A 1 96 ? 13.734 -25.391 -7.188 1 82.56 96 MET A N 1
ATOM 779 C CA . MET A 1 96 ? 14.508 -26.625 -7.188 1 82.56 96 MET A CA 1
ATOM 780 C C . MET A 1 96 ? 14.422 -27.328 -5.832 1 82.56 96 MET A C 1
ATOM 782 O O . MET A 1 96 ? 14.914 -28.438 -5.668 1 82.56 96 MET A O 1
ATOM 786 N N . SER A 1 97 ? 13.727 -26.812 -4.895 1 83.31 97 SER A N 1
ATOM 787 C CA . SER A 1 97 ? 13.703 -27.406 -3.561 1 83.31 97 SER A CA 1
ATOM 788 C C . SER A 1 97 ? 12.578 -28.422 -3.432 1 83.31 97 SER A C 1
ATOM 790 O O . SER A 1 97 ? 11.414 -28.109 -3.688 1 83.31 97 SER A O 1
ATOM 792 N N . PRO A 1 98 ? 12.961 -29.672 -3.145 1 82.06 98 PRO A N 1
ATOM 793 C CA . PRO A 1 98 ? 11.938 -30.688 -2.916 1 82.06 98 PRO A CA 1
ATOM 794 C C . PRO A 1 98 ? 10.953 -30.297 -1.812 1 82.06 98 PRO A C 1
ATOM 796 O O . PRO A 1 98 ? 9.773 -30.656 -1.877 1 82.06 98 PRO A O 1
ATOM 799 N N . GLU A 1 99 ? 11.453 -29.609 -0.861 1 83.62 99 GLU A N 1
ATOM 800 C CA . GLU A 1 99 ? 10.609 -29.156 0.245 1 83.62 99 GLU A CA 1
ATOM 801 C C . GLU A 1 99 ? 9.469 -28.281 -0.251 1 83.62 99 GLU A C 1
ATOM 803 O O . GLU A 1 99 ? 8.328 -28.422 0.191 1 83.62 99 GLU A O 1
ATOM 808 N N . TRP A 1 100 ? 9.766 -27.484 -1.166 1 82.19 100 TRP A N 1
ATOM 809 C CA . TRP A 1 100 ? 8.75 -26.578 -1.703 1 82.19 100 TRP A CA 1
ATOM 810 C C . TRP A 1 100 ? 7.727 -27.344 -2.539 1 82.19 100 TRP A C 1
ATOM 812 O O . TRP A 1 100 ? 6.535 -27.031 -2.51 1 82.19 100 TRP A O 1
ATOM 822 N N . PHE A 1 101 ? 8.203 -28.312 -3.137 1 84.75 101 PHE A N 1
ATOM 823 C CA . PHE A 1 101 ? 7.309 -29.141 -3.936 1 84.75 101 PHE A CA 1
ATOM 824 C C . PHE A 1 101 ? 6.25 -29.797 -3.057 1 84.75 101 PHE A C 1
ATOM 826 O O . PHE A 1 101 ? 5.059 -29.766 -3.385 1 84.75 101 PHE A O 1
ATOM 833 N N . ASN A 1 102 ? 6.676 -30.328 -2.043 1 89.5 102 ASN A N 1
ATOM 834 C CA . ASN A 1 102 ? 5.762 -31.031 -1.142 1 89.5 102 ASN A CA 1
ATOM 835 C C . ASN A 1 102 ? 4.773 -30.062 -0.491 1 89.5 102 ASN A C 1
ATOM 837 O O . ASN A 1 102 ? 3.568 -30.328 -0.466 1 89.5 102 ASN A O 1
ATOM 841 N N . LYS A 1 103 ? 5.301 -28.969 0 1 90.06 103 LYS A N 1
ATOM 842 C CA . LYS A 1 103 ? 4.453 -28 0.677 1 90.06 103 LYS A CA 1
ATOM 843 C C . LYS A 1 103 ? 3.406 -27.422 -0.274 1 90.06 103 LYS A C 1
ATOM 845 O O . LYS A 1 103 ? 2.236 -27.297 0.091 1 90.06 103 LYS A O 1
ATOM 850 N N . ILE A 1 104 ? 3.816 -27.188 -1.422 1 94 104 ILE A N 1
ATOM 851 C CA . ILE A 1 104 ? 2.916 -26.625 -2.426 1 94 104 ILE A CA 1
ATOM 852 C C . ILE A 1 104 ? 1.869 -27.672 -2.812 1 94 104 ILE A C 1
ATOM 854 O O . ILE A 1 104 ? 0.685 -27.359 -2.941 1 94 104 ILE A O 1
ATOM 858 N N . GLY A 1 105 ? 2.354 -28.828 -2.979 1 94.31 105 GLY A N 1
ATOM 859 C CA . GLY A 1 105 ? 1.451 -29.922 -3.336 1 94.31 105 GLY A CA 1
ATOM 860 C C . GLY A 1 105 ? 0.32 -30.109 -2.342 1 94.31 105 GLY A C 1
ATOM 861 O O . GLY A 1 105 ? -0.835 -30.281 -2.734 1 94.31 105 GLY A O 1
ATOM 862 N N . VAL A 1 106 ? 0.65 -30.078 -1.12 1 93.5 106 VAL A N 1
ATOM 863 C CA . VAL A 1 106 ? -0.333 -30.25 -0.056 1 93.5 106 VAL A CA 1
ATOM 864 C C . VAL A 1 106 ? -1.387 -29.156 -0.141 1 93.5 106 VAL A C 1
ATOM 866 O O . VAL A 1 106 ? -2.586 -29.422 -0.028 1 93.5 106 VAL A O 1
ATOM 869 N N . PHE A 1 107 ? -0.973 -27.984 -0.364 1 94.38 107 PHE A N 1
ATOM 870 C CA . PHE A 1 107 ? -1.89 -26.859 -0.438 1 94.38 107 PHE A CA 1
ATOM 871 C C . PHE A 1 107 ? -2.746 -26.938 -1.696 1 94.38 107 PHE A C 1
ATOM 873 O O . PHE A 1 107 ? -3.936 -26.609 -1.665 1 94.38 107 PHE A O 1
ATOM 880 N N . VAL A 1 108 ? -2.191 -27.344 -2.756 1 95.31 108 VAL A N 1
ATOM 881 C CA . VAL A 1 108 ? -2.916 -27.516 -4.012 1 95.31 108 VAL A CA 1
ATOM 882 C C . VAL A 1 108 ? -4.043 -28.531 -3.828 1 95.31 108 VAL A C 1
ATOM 884 O O . VAL A 1 108 ? -5.176 -28.297 -4.254 1 95.31 108 VAL A O 1
ATOM 887 N N . ASP A 1 109 ? -3.689 -29.594 -3.203 1 94.38 109 ASP A N 1
ATOM 888 C CA . ASP A 1 109 ? -4.688 -30.625 -2.943 1 94.38 109 ASP A CA 1
ATOM 889 C C . ASP A 1 109 ? -5.824 -30.094 -2.08 1 94.38 109 ASP A C 1
ATOM 891 O O . ASP A 1 109 ? -6.996 -30.406 -2.316 1 94.38 109 ASP A O 1
ATOM 895 N N . HIS A 1 110 ? -5.445 -29.312 -1.15 1 91.12 110 HIS A N 1
ATOM 896 C CA . HIS A 1 110 ? -6.43 -28.719 -0.262 1 91.12 110 HIS A CA 1
ATOM 897 C C . HIS A 1 110 ? -7.387 -27.812 -1.035 1 91.12 110 HIS A C 1
ATOM 899 O O . HIS A 1 110 ? -8.602 -27.875 -0.837 1 91.12 110 HIS A O 1
ATOM 905 N N . VAL A 1 111 ? -6.883 -27.016 -1.87 1 92.5 111 VAL A N 1
ATOM 906 C CA . VAL A 1 111 ? -7.68 -26.094 -2.676 1 92.5 111 VAL A CA 1
ATOM 907 C C . VAL A 1 111 ? -8.617 -26.875 -3.584 1 92.5 111 VAL A C 1
ATOM 909 O O . VAL A 1 111 ? -9.805 -26.562 -3.695 1 92.5 111 VAL A O 1
ATOM 912 N N . LYS A 1 112 ? -8.125 -27.859 -4.168 1 91.69 112 LYS A N 1
ATOM 913 C CA . LYS A 1 112 ? -8.914 -28.688 -5.082 1 91.69 112 LYS A CA 1
ATOM 914 C C . LYS A 1 112 ? -10.039 -29.406 -4.344 1 91.69 112 LYS A C 1
ATOM 916 O O . LYS A 1 112 ? -11.148 -29.531 -4.871 1 91.69 112 LYS A O 1
ATOM 921 N N . GLU A 1 113 ? -9.711 -29.906 -3.217 1 89.88 113 GLU A N 1
ATOM 922 C CA . GLU A 1 113 ? -10.711 -30.594 -2.41 1 89.88 113 GLU A CA 1
ATOM 923 C C . GLU A 1 113 ? -11.852 -29.656 -2.02 1 89.88 113 GLU A C 1
ATOM 925 O O . GLU A 1 113 ? -13.016 -30.047 -2.051 1 89.88 113 GLU A O 1
ATOM 930 N N . ARG A 1 114 ? -11.492 -28.5 -1.678 1 84.75 114 ARG A N 1
ATOM 931 C CA . ARG A 1 114 ? -12.5 -27.516 -1.308 1 84.75 114 ARG A CA 1
ATOM 932 C C . ARG A 1 114 ? -13.375 -27.156 -2.502 1 84.75 114 ARG A C 1
ATOM 934 O O . ARG A 1 114 ? -14.586 -27 -2.363 1 84.75 114 ARG A O 1
ATOM 941 N N . GLU A 1 115 ? -12.797 -26.984 -3.564 1 85.75 115 GLU A N 1
ATOM 942 C CA . GLU A 1 115 ? -13.539 -26.703 -4.785 1 85.75 115 GLU A CA 1
ATOM 943 C C . GLU A 1 115 ? -14.492 -27.844 -5.133 1 85.75 115 GLU A C 1
ATOM 945 O O . GLU A 1 115 ? -15.625 -27.594 -5.555 1 85.75 115 GLU A O 1
ATOM 950 N N . ALA A 1 116 ? -13.992 -28.969 -4.965 1 85.94 116 ALA A N 1
ATOM 951 C CA . ALA A 1 116 ? -14.789 -30.156 -5.281 1 85.94 116 ALA A CA 1
ATOM 952 C C . ALA A 1 116 ? -16 -30.266 -4.355 1 85.94 116 ALA A C 1
ATOM 954 O O . ALA A 1 116 ? -17.047 -30.766 -4.758 1 85.94 116 ALA A O 1
ATOM 955 N N . ARG A 1 117 ? -15.836 -29.75 -3.141 1 83.81 117 ARG A N 1
ATOM 956 C CA . ARG A 1 117 ? -16.922 -29.797 -2.154 1 83.81 117 ARG A CA 1
ATOM 957 C C . ARG A 1 117 ? -17.859 -28.625 -2.324 1 83.81 117 ARG A C 1
ATOM 959 O O . ARG A 1 117 ? -18.875 -28.531 -1.624 1 83.81 117 ARG A O 1
ATOM 966 N N . GLY A 1 118 ? -17.594 -27.75 -3.254 1 75.19 118 GLY A N 1
ATOM 967 C CA . GLY A 1 118 ? -18.453 -26.609 -3.549 1 75.19 118 GLY A CA 1
ATOM 968 C C . GLY A 1 118 ? -18.297 -25.469 -2.559 1 75.19 118 GLY A C 1
ATOM 969 O O . GLY A 1 118 ? -19.188 -24.641 -2.422 1 75.19 118 GLY A O 1
ATOM 970 N N . ILE A 1 119 ? -17.359 -25.672 -1.698 1 64.06 119 ILE A N 1
ATOM 971 C CA . ILE A 1 119 ? -17.125 -24.609 -0.729 1 64.06 119 ILE A CA 1
ATOM 972 C C . ILE A 1 119 ? -16.547 -23.391 -1.438 1 64.06 119 ILE A C 1
ATOM 974 O O . ILE A 1 119 ? -15.453 -23.453 -2.004 1 64.06 119 ILE A O 1
ATOM 978 N N . GLN A 1 120 ? -17.344 -22.453 -1.589 1 62.03 120 GLN A N 1
ATOM 979 C CA . GLN A 1 120 ? -16.906 -21.281 -2.338 1 62.03 120 GLN A CA 1
ATOM 980 C C . GLN A 1 120 ? -16.5 -20.141 -1.398 1 62.03 120 GLN A C 1
ATOM 982 O O . GLN A 1 120 ? -15.867 -19.172 -1.825 1 62.03 120 GLN A O 1
ATOM 987 N N . ASP A 1 121 ? -16.75 -20.484 -0.023 1 59.38 121 ASP A N 1
ATOM 988 C CA . ASP A 1 121 ? -16.547 -19.391 0.922 1 59.38 121 ASP A CA 1
ATOM 989 C C . ASP A 1 121 ? -15.062 -19.203 1.229 1 59.38 121 ASP A C 1
ATOM 991 O O . ASP A 1 121 ? -14.445 -20.062 1.876 1 59.38 121 ASP A O 1
ATOM 995 N N . PRO A 1 122 ? -14.484 -18.188 0.668 1 58.22 122 PRO A N 1
ATOM 996 C CA . PRO A 1 122 ? -13.055 -17.969 0.904 1 58.22 122 PRO A CA 1
ATOM 997 C C . PRO A 1 122 ? -12.727 -17.781 2.381 1 58.22 122 PRO A C 1
ATOM 999 O O . PRO A 1 122 ? -11.57 -17.953 2.785 1 58.22 122 PRO A O 1
ATOM 1002 N N . PHE A 1 123 ? -13.758 -17.422 3.191 1 57.25 123 PHE A N 1
ATOM 1003 C CA . PHE A 1 123 ? -13.57 -17.188 4.617 1 57.25 123 PHE A CA 1
ATOM 1004 C C . PHE A 1 123 ? -13.188 -18.484 5.328 1 57.25 123 PHE A C 1
ATOM 1006 O O . PHE A 1 123 ? -12.477 -18.453 6.332 1 57.25 123 PHE A O 1
ATOM 1013 N N . LEU A 1 124 ? -13.82 -19.5 4.914 1 52.59 124 LEU A N 1
ATOM 1014 C CA . LEU A 1 124 ? -13.641 -20.797 5.559 1 52.59 124 LEU A CA 1
ATOM 1015 C C . LEU A 1 124 ? -12.219 -21.312 5.375 1 52.59 124 LEU A C 1
ATOM 1017 O O . LEU A 1 124 ? -11.719 -22.078 6.195 1 52.59 124 LEU A O 1
ATOM 1021 N N . THR A 1 125 ? -11.75 -20.984 4.332 1 50 125 THR A N 1
ATOM 1022 C CA . THR A 1 125 ? -10.383 -21.453 4.121 1 50 125 THR A CA 1
ATOM 1023 C C . THR A 1 125 ? -9.414 -20.766 5.078 1 50 125 THR A C 1
ATOM 1025 O O . THR A 1 125 ? -8.367 -21.312 5.414 1 50 125 THR A O 1
ATOM 1028 N N . LEU A 1 126 ? -9.828 -19.484 5.641 1 49.16 126 LEU A N 1
ATOM 1029 C CA . LEU A 1 126 ? -8.844 -18.547 6.184 1 49.16 126 LEU A CA 1
ATOM 1030 C C . LEU A 1 126 ? -8.914 -18.516 7.707 1 49.16 126 LEU A C 1
ATOM 1032 O O . LEU A 1 126 ? -8.109 -17.844 8.352 1 49.16 126 LEU A O 1
ATOM 1036 N N . SER A 1 127 ? -10.062 -18.875 8.328 1 46.12 127 SER A N 1
ATOM 1037 C CA . SER A 1 127 ? -10.125 -18.719 9.781 1 46.12 127 SER A CA 1
ATOM 1038 C C . SER A 1 127 ? -9.133 -19.641 10.484 1 46.12 127 SER A C 1
ATOM 1040 O O . SER A 1 127 ? -9.141 -20.844 10.266 1 46.12 127 SER A O 1
ATOM 1042 N N . ASN A 1 128 ? -8.094 -19.078 10.82 1 45.03 128 ASN A N 1
ATOM 1043 C CA . ASN A 1 128 ? -7.199 -19.828 11.695 1 45.03 128 ASN A CA 1
ATOM 1044 C C . ASN A 1 128 ? -7.969 -20.578 12.781 1 45.03 128 ASN A C 1
ATOM 1046 O O . ASN A 1 128 ? -7.387 -21.359 13.531 1 45.03 128 ASN A O 1
ATOM 1050 N N . ASP A 1 129 ? -9 -20 13.172 1 40.62 129 ASP A N 1
ATOM 1051 C CA . ASP A 1 129 ? -9.648 -20.641 14.312 1 40.62 129 ASP A CA 1
ATOM 1052 C C . ASP A 1 129 ? -10.188 -22.016 13.93 1 40.62 129 ASP A C 1
ATOM 1054 O O . ASP A 1 129 ? -10.625 -22.781 14.797 1 40.62 129 ASP A O 1
ATOM 1058 N N . ASP A 1 130 ? -10.891 -22.094 12.828 1 42.31 130 ASP A N 1
ATOM 1059 C CA . ASP A 1 130 ? -11.414 -23.453 12.672 1 42.31 130 ASP A CA 1
ATOM 1060 C C . ASP A 1 130 ? -10.305 -24.438 12.305 1 42.31 130 ASP A C 1
ATOM 1062 O O . ASP A 1 130 ? -9.328 -24.062 11.656 1 42.31 130 ASP A O 1
ATOM 1066 N N . GLU A 1 131 ? -10.273 -25.594 12.938 1 45.41 131 GLU A N 1
ATOM 1067 C CA . GLU A 1 131 ? -9.508 -26.844 12.875 1 45.41 131 GLU A CA 1
ATOM 1068 C C . GLU A 1 131 ? -8.984 -27.078 11.461 1 45.41 131 GLU A C 1
ATOM 1070 O O . GLU A 1 131 ? -8 -27.812 11.281 1 45.41 131 GLU A O 1
ATOM 1075 N N . GLU A 1 132 ? -9.656 -26.609 10.398 1 52.25 132 GLU A N 1
ATOM 1076 C CA . GLU A 1 132 ? -9.352 -27.172 9.094 1 52.25 132 GLU A CA 1
ATOM 1077 C C . GLU A 1 132 ? -8.531 -26.203 8.25 1 52.25 132 GLU A C 1
ATOM 1079 O O . GLU A 1 132 ? -8.211 -26.5 7.094 1 52.25 132 GLU A O 1
ATOM 1084 N N . GLY A 1 133 ? -8.016 -25.016 8.648 1 62.72 133 GLY A N 1
ATOM 1085 C CA . GLY A 1 133 ? -7.391 -24.125 7.691 1 62.72 133 GLY A CA 1
ATOM 1086 C C . GLY A 1 133 ? -5.887 -24.297 7.617 1 62.72 133 GLY A C 1
ATOM 1087 O O . GLY A 1 133 ? -5.211 -24.344 8.648 1 62.72 133 GLY A O 1
ATOM 1088 N N . ILE A 1 134 ? -5.34 -24.766 6.523 1 79.38 134 ILE A N 1
ATOM 1089 C CA . ILE A 1 134 ? -3.9 -24.906 6.328 1 79.38 134 ILE A CA 1
ATOM 1090 C C . ILE A 1 134 ? -3.303 -23.578 5.879 1 79.38 134 ILE A C 1
ATOM 1092 O O . ILE A 1 134 ? -3.92 -22.844 5.105 1 79.38 134 ILE A O 1
ATOM 1096 N N . GLU A 1 135 ? -2.209 -23.281 6.5 1 88.69 135 GLU A N 1
ATOM 1097 C CA . GLU A 1 135 ? -1.455 -22.109 6.082 1 88.69 135 GLU A CA 1
ATOM 1098 C C . GLU A 1 135 ? -0.798 -22.328 4.723 1 88.69 135 GLU A C 1
ATOM 1100 O O . GLU A 1 135 ? -0.132 -23.328 4.504 1 88.69 135 GLU A O 1
ATOM 1105 N N . ALA A 1 136 ? -1.018 -21.391 3.865 1 93.94 136 ALA A N 1
ATOM 1106 C CA . ALA A 1 136 ? -0.476 -21.5 2.514 1 93.94 136 ALA A CA 1
ATOM 1107 C C . ALA A 1 136 ? 1.033 -21.266 2.508 1 93.94 136 ALA A C 1
ATOM 1109 O O . ALA A 1 136 ? 1.542 -20.422 3.248 1 93.94 136 ALA A O 1
ATOM 1110 N N . PRO A 1 137 ? 1.723 -22.047 1.656 1 94.12 137 PRO A N 1
ATOM 1111 C CA . PRO A 1 137 ? 3.127 -21.688 1.449 1 94.12 137 PRO A CA 1
ATOM 1112 C C . PRO A 1 137 ? 3.307 -20.25 0.971 1 94.12 137 PRO A C 1
ATOM 1114 O O . PRO A 1 137 ? 2.693 -19.844 -0.02 1 94.12 137 PRO A O 1
ATOM 1117 N N . LYS A 1 138 ? 4.102 -19.531 1.56 1 95.06 138 LYS A N 1
ATOM 1118 C CA . LYS A 1 138 ? 4.266 -18.109 1.332 1 95.06 138 LYS A CA 1
ATOM 1119 C C . LYS A 1 138 ? 4.621 -17.812 -0.123 1 95.06 138 LYS A C 1
ATOM 1121 O O . LYS A 1 138 ? 4.207 -16.797 -0.679 1 95.06 138 LYS A O 1
ATOM 1126 N N . VAL A 1 139 ? 5.355 -18.75 -0.686 1 95.94 139 VAL A N 1
ATOM 1127 C CA . VAL A 1 139 ? 5.871 -18.531 -2.033 1 95.94 139 VAL A CA 1
ATOM 1128 C C . VAL A 1 139 ? 4.711 -18.344 -3.006 1 95.94 139 VAL A C 1
ATOM 1130 O O . VAL A 1 139 ? 4.828 -17.594 -3.98 1 95.94 139 VAL A O 1
ATOM 1133 N N . LEU A 1 140 ? 3.609 -18.984 -2.77 1 97.25 140 LEU A N 1
ATOM 1134 C CA . LEU A 1 140 ? 2.479 -18.906 -3.688 1 97.25 140 LEU A CA 1
ATOM 1135 C C . LEU A 1 140 ? 1.887 -17.5 -3.691 1 97.25 140 LEU A C 1
ATOM 1137 O O . LEU A 1 140 ? 1.614 -16.938 -4.754 1 97.25 140 LEU A O 1
ATOM 1141 N N . GLY A 1 141 ? 1.72 -16.922 -2.52 1 98.12 141 GLY A N 1
ATOM 1142 C CA . GLY A 1 141 ? 1.287 -15.539 -2.455 1 98.12 141 GLY A CA 1
ATOM 1143 C C . GLY A 1 141 ? 2.309 -14.57 -3.018 1 98.12 141 GLY A C 1
ATOM 1144 O O . GLY A 1 141 ? 1.95 -13.602 -3.693 1 98.12 141 GLY A O 1
ATOM 1145 N N . ASP A 1 142 ? 3.531 -14.875 -2.77 1 98 142 ASP A N 1
ATOM 1146 C CA . ASP A 1 142 ? 4.625 -14.016 -3.221 1 98 142 ASP A CA 1
ATOM 1147 C C . ASP A 1 142 ? 4.652 -13.914 -4.746 1 98 142 ASP A C 1
ATOM 1149 O O . ASP A 1 142 ? 4.801 -12.828 -5.297 1 98 142 ASP A O 1
ATOM 1153 N N . ILE A 1 143 ? 4.52 -15.023 -5.387 1 98.25 143 ILE A N 1
ATOM 1154 C CA . ILE A 1 143 ? 4.637 -14.977 -6.84 1 98.25 143 ILE A CA 1
ATOM 1155 C C . ILE A 1 143 ? 3.367 -14.367 -7.438 1 98.25 143 ILE A C 1
ATOM 1157 O O . ILE A 1 143 ? 3.41 -13.75 -8.5 1 98.25 143 ILE A O 1
ATOM 1161 N N . PHE A 1 144 ? 2.207 -14.516 -6.742 1 98.81 144 PHE A N 1
ATOM 1162 C CA . PHE A 1 144 ? 0.992 -13.828 -7.156 1 98.81 144 PHE A CA 1
ATOM 1163 C C . PHE A 1 144 ? 1.211 -12.32 -7.191 1 98.81 144 PHE A C 1
ATOM 1165 O O . PHE A 1 144 ? 0.873 -11.656 -8.18 1 98.81 144 PHE A O 1
ATOM 1172 N N . GLU A 1 145 ? 1.813 -11.805 -6.164 1 98.88 145 GLU A N 1
ATOM 1173 C CA . GLU A 1 145 ? 2.148 -10.383 -6.082 1 98.88 145 GLU A CA 1
ATOM 1174 C C . GLU A 1 145 ? 3.225 -10.016 -7.094 1 98.88 145 GLU A C 1
ATOM 1176 O O . GLU A 1 145 ? 3.148 -8.961 -7.734 1 98.88 145 GLU A O 1
ATOM 1181 N N . SER A 1 146 ? 4.164 -10.867 -7.25 1 98.88 146 SER A N 1
ATOM 1182 C CA . SER A 1 146 ? 5.301 -10.633 -8.133 1 98.88 146 SER A CA 1
ATOM 1183 C C . SER A 1 146 ? 4.852 -10.5 -9.586 1 98.88 146 SER A C 1
ATOM 1185 O O . SER A 1 146 ? 5.348 -9.633 -10.312 1 98.88 146 SER A O 1
ATOM 1187 N N . VAL A 1 147 ? 3.941 -11.32 -10 1 98.88 147 VAL A N 1
ATOM 1188 C CA . VAL A 1 147 ? 3.441 -11.266 -11.367 1 98.88 147 VAL A CA 1
ATOM 1189 C C . VAL A 1 147 ? 2.686 -9.953 -11.594 1 98.88 147 VAL A C 1
ATOM 1191 O O . VAL A 1 147 ? 2.75 -9.367 -12.672 1 98.88 147 VAL A O 1
ATOM 1194 N N . ALA A 1 148 ? 2.01 -9.492 -10.586 1 98.88 148 ALA A N 1
ATOM 1195 C CA . ALA A 1 148 ? 1.374 -8.18 -10.695 1 98.88 148 ALA A CA 1
ATOM 1196 C C . ALA A 1 148 ? 2.406 -7.09 -10.969 1 98.88 148 ALA A C 1
ATOM 1198 O O . ALA A 1 148 ? 2.219 -6.262 -11.859 1 98.88 148 ALA A O 1
ATOM 1199 N N . GLY A 1 149 ? 3.494 -7.125 -10.164 1 98.88 149 GLY A N 1
ATOM 1200 C CA . GLY A 1 149 ? 4.574 -6.184 -10.406 1 98.88 149 GLY A CA 1
ATOM 1201 C C . GLY A 1 149 ? 5.16 -6.289 -11.797 1 98.88 149 GLY A C 1
ATOM 1202 O O . GLY A 1 149 ? 5.445 -5.273 -12.438 1 98.88 149 GLY A O 1
ATOM 1203 N N . ALA A 1 150 ? 5.25 -7.484 -12.289 1 98.88 150 ALA A N 1
ATOM 1204 C CA . ALA A 1 150 ? 5.805 -7.734 -13.617 1 98.88 150 ALA A CA 1
ATOM 1205 C C . ALA A 1 150 ? 4.891 -7.18 -14.703 1 98.88 150 ALA A C 1
ATOM 1207 O O . ALA A 1 150 ? 5.359 -6.551 -15.656 1 98.88 150 ALA A O 1
ATOM 1208 N N . ILE A 1 151 ? 3.623 -7.418 -14.562 1 98.88 151 ILE A N 1
ATOM 1209 C CA . ILE A 1 151 ? 2.664 -6.91 -15.539 1 98.88 151 ILE A CA 1
ATOM 1210 C C . ILE A 1 151 ? 2.709 -5.383 -15.562 1 98.88 151 ILE A C 1
ATOM 1212 O O . ILE A 1 151 ? 2.719 -4.773 -16.625 1 98.88 151 ILE A O 1
ATOM 1216 N N . PHE A 1 152 ? 2.771 -4.805 -14.422 1 98.88 152 PHE A N 1
ATOM 1217 C CA . PHE A 1 152 ? 2.809 -3.355 -14.273 1 98.88 152 PHE A CA 1
ATOM 1218 C C . PHE A 1 152 ? 3.996 -2.766 -15.023 1 98.88 152 PHE A C 1
ATOM 1220 O O . PHE A 1 152 ? 3.84 -1.819 -15.797 1 98.88 152 PHE A O 1
ATOM 1227 N N . LEU A 1 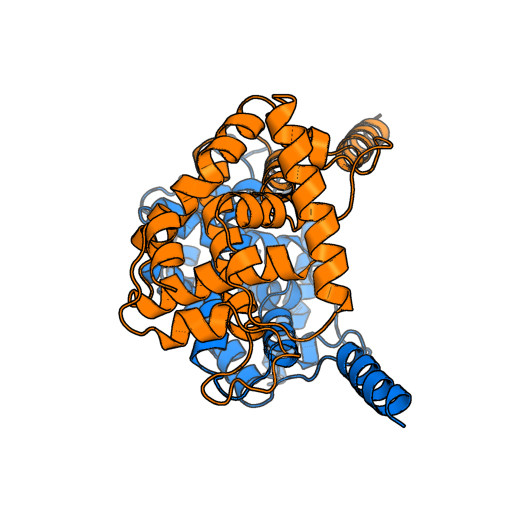153 ? 5.113 -3.363 -14.844 1 98.5 153 LEU A N 1
ATOM 1228 C CA . LEU A 1 153 ? 6.316 -2.865 -15.5 1 98.5 153 LEU A CA 1
ATOM 1229 C C . LEU A 1 153 ? 6.277 -3.154 -17 1 98.5 153 LEU A C 1
ATOM 1231 O O . LEU A 1 153 ? 6.594 -2.281 -17.812 1 98.5 153 LEU A O 1
ATOM 1235 N N . ASP A 1 154 ? 5.863 -4.34 -17.375 1 98.69 154 ASP A N 1
ATOM 1236 C CA . ASP A 1 154 ? 5.832 -4.758 -18.781 1 98.69 154 ASP A CA 1
ATOM 1237 C C . ASP A 1 154 ? 4.863 -3.898 -19.578 1 98.69 154 ASP A C 1
ATOM 1239 O O . ASP A 1 154 ? 5.09 -3.645 -20.766 1 98.69 154 ASP A O 1
ATOM 1243 N N . SER A 1 155 ? 3.85 -3.469 -18.938 1 98.44 155 SER A N 1
ATOM 1244 C CA . SER A 1 155 ? 2.816 -2.689 -19.609 1 98.44 155 SER A CA 1
ATOM 1245 C C . SER A 1 155 ? 3.168 -1.205 -19.625 1 98.44 155 SER A C 1
ATOM 1247 O O . SER A 1 155 ? 2.342 -0.372 -20 1 98.44 155 SER A O 1
ATOM 1249 N N . GLY A 1 156 ? 4.328 -0.811 -19.203 1 97.06 156 GLY A N 1
ATOM 1250 C CA . GLY A 1 156 ? 4.699 0.592 -19.094 1 97.06 156 GLY A CA 1
ATOM 1251 C C . GLY A 1 156 ? 4.031 1.302 -17.938 1 97.06 156 GLY A C 1
ATOM 1252 O O . GLY A 1 156 ? 3.568 2.436 -18.078 1 97.06 156 GLY A O 1
ATOM 1253 N N . MET A 1 157 ? 3.885 0.524 -16.828 1 97.06 157 MET A N 1
ATOM 1254 C CA . MET A 1 157 ? 3.309 1.041 -15.586 1 97.06 157 MET A CA 1
ATOM 1255 C C . MET A 1 157 ? 1.855 1.454 -15.789 1 97.06 157 MET A C 1
ATOM 1257 O O . MET A 1 157 ? 1.439 2.523 -15.344 1 97.06 157 MET A O 1
ATOM 1261 N N . ASP A 1 158 ? 1.172 0.627 -16.562 1 97 158 ASP A N 1
ATOM 1262 C CA . ASP A 1 158 ? -0.251 0.834 -16.812 1 97 158 ASP A CA 1
ATOM 1263 C C . ASP A 1 158 ? -1.098 0.248 -15.695 1 97 158 ASP A C 1
ATOM 1265 O O . ASP A 1 158 ? -1.363 -0.956 -15.672 1 97 158 ASP A O 1
ATOM 1269 N N . LEU A 1 159 ? -1.598 1.122 -14.867 1 96.25 159 LEU A N 1
ATOM 1270 C CA . LEU A 1 159 ? -2.352 0.701 -13.695 1 96.25 159 LEU A CA 1
ATOM 1271 C C . LEU A 1 159 ? -3.68 0.068 -14.094 1 96.25 159 LEU A C 1
ATOM 1273 O O . LEU A 1 159 ? -4.098 -0.933 -13.508 1 96.25 159 LEU A O 1
ATOM 1277 N N . VAL A 1 160 ? -4.32 0.613 -14.992 1 96.56 160 VAL A N 1
ATOM 1278 C CA . VAL A 1 160 ? -5.641 0.166 -15.422 1 96.56 160 VAL A CA 1
ATOM 1279 C C . VAL A 1 160 ? -5.543 -1.234 -16.031 1 96.56 160 VAL A C 1
ATOM 1281 O O . VAL A 1 160 ? -6.34 -2.117 -15.695 1 96.56 160 VAL A O 1
ATOM 1284 N N . LEU A 1 161 ? -4.559 -1.439 -16.844 1 97.75 161 LEU A N 1
ATOM 1285 C CA . LEU A 1 161 ? -4.371 -2.744 -17.469 1 97.75 161 LEU A CA 1
ATOM 1286 C C . LEU A 1 161 ? -4.016 -3.799 -16.422 1 97.75 161 LEU A C 1
ATOM 1288 O O . LEU A 1 161 ? -4.555 -4.91 -16.453 1 97.75 161 LEU A O 1
ATOM 1292 N N . THR A 1 162 ? -3.125 -3.432 -15.539 1 98.44 162 THR A N 1
ATOM 1293 C CA . THR A 1 162 ? -2.742 -4.367 -14.484 1 98.44 162 THR A CA 1
ATOM 1294 C C . THR A 1 162 ? -3.955 -4.766 -13.648 1 98.44 162 THR A C 1
ATOM 1296 O O . THR A 1 162 ? -4.152 -5.945 -13.359 1 98.44 162 THR A O 1
ATOM 1299 N N . TRP A 1 163 ? -4.789 -3.75 -13.367 1 97.88 163 TRP A N 1
ATOM 1300 C CA . TRP A 1 163 ? -5.969 -3.998 -12.547 1 97.88 163 TRP A CA 1
ATOM 1301 C C . TRP A 1 163 ? -6.984 -4.852 -13.305 1 97.88 163 TRP A C 1
ATOM 1303 O O . TRP A 1 163 ? -7.625 -5.727 -12.719 1 97.88 163 TRP A O 1
ATOM 1313 N N . ARG A 1 164 ? -7.098 -4.621 -14.508 1 97.81 164 ARG A N 1
ATOM 1314 C CA . ARG A 1 164 ? -8.023 -5.422 -15.305 1 97.81 164 ARG A CA 1
ATOM 1315 C C . ARG A 1 164 ? -7.684 -6.902 -15.219 1 97.81 164 ARG A C 1
ATOM 1317 O O . ARG A 1 164 ? -8.578 -7.742 -15.055 1 97.81 164 ARG A O 1
ATOM 1324 N N . VAL A 1 165 ? -6.449 -7.238 -15.336 1 98.44 165 VAL A N 1
ATOM 1325 C CA . VAL A 1 165 ? -6 -8.625 -15.273 1 98.44 165 VAL A CA 1
ATOM 1326 C C . VAL A 1 165 ? -6.285 -9.195 -13.891 1 98.44 165 VAL A C 1
ATOM 1328 O O . VAL A 1 165 ? -6.867 -10.281 -13.766 1 98.44 165 VAL A O 1
ATOM 1331 N N . TYR A 1 166 ? -5.992 -8.445 -12.844 1 98.62 166 TYR A N 1
ATOM 1332 C CA . TYR A 1 166 ? -6.062 -8.984 -11.492 1 98.62 166 TYR A CA 1
ATOM 1333 C C . TYR A 1 166 ? -7.484 -8.914 -10.945 1 98.62 166 TYR A C 1
ATOM 1335 O O . TYR A 1 166 ? -7.883 -9.75 -10.133 1 98.62 166 TYR A O 1
ATOM 1343 N N . TYR A 1 167 ? -8.203 -7.922 -11.383 1 97.69 167 TYR A N 1
ATOM 1344 C CA . TYR A 1 167 ? -9.594 -7.824 -10.945 1 97.69 167 TYR A CA 1
ATOM 1345 C C . TYR A 1 167 ? -10.383 -9.07 -11.336 1 97.69 167 TYR A C 1
ATOM 1347 O O . TYR A 1 167 ? -11.211 -9.555 -10.562 1 97.69 167 TYR A O 1
ATOM 1355 N N . ARG A 1 168 ? -10.102 -9.516 -12.484 1 96.94 168 ARG A N 1
ATOM 1356 C CA . ARG A 1 168 ? -10.781 -10.711 -12.961 1 96.94 168 ARG A CA 1
ATOM 1357 C C . ARG A 1 168 ? -10.539 -11.891 -12.023 1 96.94 168 ARG A C 1
ATOM 1359 O O . ARG A 1 168 ? -11.453 -12.68 -11.766 1 96.94 168 ARG A O 1
ATOM 1366 N N . MET A 1 169 ? -9.391 -12 -11.508 1 97.12 169 MET A N 1
ATOM 1367 C CA . MET A 1 169 ? -9.023 -13.109 -10.641 1 97.12 169 MET A CA 1
ATOM 1368 C C . MET A 1 169 ? -9.531 -12.875 -9.219 1 97.12 169 MET A C 1
ATOM 1370 O O . MET A 1 169 ? -9.852 -13.828 -8.5 1 97.12 169 MET A O 1
ATOM 1374 N N . LEU A 1 170 ? -9.641 -11.625 -8.812 1 96.5 170 LEU A N 1
ATOM 1375 C CA . LEU A 1 170 ? -9.977 -11.281 -7.438 1 96.5 170 LEU A CA 1
ATOM 1376 C C . LEU A 1 170 ? -11.484 -11.117 -7.266 1 96.5 170 LEU A C 1
ATOM 1378 O O . LEU A 1 170 ? -11.992 -11.172 -6.145 1 96.5 170 LEU A O 1
ATOM 1382 N N . LYS A 1 171 ? -12.211 -10.883 -8.297 1 94.19 171 LYS A N 1
ATOM 1383 C CA . LYS A 1 171 ? -13.609 -10.453 -8.281 1 94.19 171 LYS A CA 1
ATOM 1384 C C . LYS A 1 171 ? -14.469 -11.406 -7.465 1 94.19 171 LYS A C 1
ATOM 1386 O O . LYS A 1 171 ? -15.273 -10.977 -6.633 1 94.19 171 LYS A O 1
ATOM 1391 N N . PRO A 1 172 ? -14.32 -12.75 -7.66 1 91.94 172 PRO A N 1
ATOM 1392 C CA . PRO A 1 172 ? -15.172 -13.648 -6.875 1 91.94 172 PRO A CA 1
ATOM 1393 C C . PRO A 1 172 ? -14.984 -13.477 -5.371 1 91.94 172 PRO A C 1
ATOM 1395 O O . PRO A 1 172 ? -15.938 -13.609 -4.605 1 91.94 172 PRO A O 1
ATOM 1398 N N . TYR A 1 173 ? -13.812 -13.203 -4.98 1 91.31 173 TYR A N 1
ATOM 1399 C CA . TYR A 1 173 ? -13.508 -13.023 -3.566 1 91.31 173 TYR A CA 1
ATOM 1400 C C . TYR A 1 173 ? -14.008 -11.672 -3.064 1 91.31 173 TYR A C 1
ATOM 1402 O O . TYR A 1 173 ? -14.555 -11.578 -1.965 1 91.31 173 TYR A O 1
ATOM 1410 N N . ILE A 1 174 ? -13.828 -10.656 -3.889 1 91.62 174 ILE A N 1
ATOM 1411 C CA . ILE A 1 174 ? -14.312 -9.32 -3.561 1 91.62 174 ILE A CA 1
ATOM 1412 C C . ILE A 1 174 ? -15.828 -9.344 -3.385 1 91.62 174 ILE A C 1
ATOM 1414 O O . ILE A 1 174 ? -16.359 -8.797 -2.414 1 91.62 174 ILE A O 1
ATOM 1418 N N . ASP A 1 175 ? -16.5 -9.977 -4.27 1 88.5 175 ASP A N 1
ATOM 1419 C CA . ASP A 1 175 ? -17.969 -10.047 -4.23 1 88.5 175 ASP A CA 1
ATOM 1420 C C . ASP A 1 175 ? -18.438 -10.82 -3.004 1 88.5 175 ASP A C 1
ATOM 1422 O O . ASP A 1 175 ? -19.422 -10.438 -2.363 1 88.5 175 ASP A O 1
ATOM 1426 N N . ALA A 1 176 ? -17.75 -11.836 -2.682 1 85.5 176 ALA A N 1
ATOM 1427 C CA . ALA A 1 176 ? -18.141 -12.688 -1.556 1 85.5 176 ALA A CA 1
ATOM 1428 C C . ALA A 1 176 ? -17.953 -11.945 -0.231 1 85.5 176 ALA A C 1
ATOM 1430 O O . ALA A 1 176 ? -18.797 -12.039 0.659 1 85.5 176 ALA A O 1
ATOM 1431 N N . TYR A 1 177 ? -16.906 -11.172 -0.105 1 83.75 177 TYR A N 1
ATOM 1432 C CA . TYR A 1 177 ? -16.578 -10.539 1.168 1 83.75 177 TYR A CA 1
ATOM 1433 C C . TYR A 1 177 ? -17.328 -9.219 1.33 1 83.75 177 TYR A C 1
ATOM 1435 O O . TYR A 1 177 ? -17.531 -8.758 2.451 1 83.75 177 TYR A O 1
ATOM 1443 N N . SER A 1 178 ? -17.641 -8.586 0.27 1 75.69 178 SER A N 1
ATOM 1444 C CA . SER A 1 178 ? -18.391 -7.348 0.358 1 75.69 178 SER A CA 1
ATOM 1445 C C . SER A 1 178 ? -19.828 -7.613 0.8 1 75.69 178 SER A C 1
ATOM 1447 O O . SER A 1 178 ? -20.469 -6.762 1.43 1 75.69 178 SER A O 1
ATOM 1449 N N . ALA A 1 179 ? -20.391 -8.688 0.419 1 67.62 179 ALA A N 1
ATOM 1450 C CA . ALA A 1 179 ? -21.734 -9.078 0.825 1 67.62 179 ALA A CA 1
ATOM 1451 C C . ALA A 1 179 ? -21.781 -9.438 2.307 1 67.62 179 ALA A C 1
ATOM 1453 O O . ALA A 1 179 ? -22.797 -9.211 2.979 1 67.62 179 ALA A O 1
ATOM 1454 N N . ASP A 1 180 ? -20.688 -10.016 2.855 1 63.94 180 ASP A N 1
ATOM 1455 C CA . ASP A 1 180 ? -20.547 -10.438 4.246 1 63.94 180 ASP A CA 1
ATOM 1456 C C . ASP A 1 180 ? -19.281 -9.844 4.871 1 63.94 180 ASP A C 1
ATOM 1458 O O . ASP A 1 180 ? -18.25 -10.516 4.941 1 63.94 180 ASP A O 1
ATOM 1462 N N . VAL A 1 181 ? -19.266 -8.641 5.23 1 56.56 181 VAL A N 1
ATOM 1463 C CA . VAL A 1 181 ? -18.047 -8.023 5.766 1 56.56 181 VAL A CA 1
ATOM 1464 C C . VAL A 1 181 ? -17.562 -8.812 6.984 1 56.56 181 VAL A C 1
ATOM 1466 O O . VAL A 1 181 ? -18.297 -8.938 7.973 1 56.56 181 VAL A O 1
ATOM 1469 N N . PRO A 1 182 ? -16.484 -9.609 6.883 1 50.66 182 PRO A N 1
ATOM 1470 C CA . PRO A 1 182 ? -15.977 -10.297 8.07 1 50.66 182 PRO A CA 1
ATOM 1471 C C . PRO A 1 182 ? -15.586 -9.328 9.188 1 50.66 182 PRO A C 1
ATOM 1473 O O . PRO A 1 182 ? -15.109 -8.219 8.914 1 50.66 182 PRO A O 1
ATOM 1476 N N . LYS A 1 183 ? -16.219 -9.344 10.273 1 48.66 183 LYS A N 1
ATOM 1477 C CA . LYS A 1 183 ? -15.836 -8.531 11.422 1 48.66 183 LYS A CA 1
ATOM 1478 C C . LYS A 1 183 ? -14.562 -9.062 12.078 1 48.66 183 LYS A C 1
ATOM 1480 O O . LYS A 1 183 ? -14.422 -10.266 12.273 1 48.66 183 LYS A O 1
ATOM 1485 N N . ASN A 1 184 ? -13.391 -8.469 11.992 1 42.84 184 ASN A N 1
ATOM 1486 C CA . ASN A 1 184 ? -12.203 -8.898 12.727 1 42.84 184 ASN A CA 1
ATOM 1487 C C . ASN A 1 184 ? -12.492 -9.047 14.211 1 42.84 184 ASN A C 1
ATOM 1489 O O . ASN A 1 184 ? -12.945 -8.102 14.859 1 42.84 184 ASN A O 1
ATOM 1493 N N . PRO A 1 185 ? -12.289 -10.117 14.812 1 39.53 185 PRO A N 1
ATOM 1494 C CA . PRO A 1 185 ? -12.547 -10.344 16.234 1 39.53 185 PRO A CA 1
ATOM 1495 C C . PRO A 1 185 ? -11.828 -9.344 17.141 1 39.53 185 PRO A C 1
ATOM 1497 O O . PRO A 1 185 ? -12.32 -9.023 18.234 1 39.53 185 PRO A O 1
ATOM 1500 N N . VAL A 1 186 ? -10.641 -8.992 16.797 1 35.22 186 VAL A N 1
ATOM 1501 C CA . VAL A 1 186 ? -9.836 -8.141 17.672 1 35.22 186 VAL A CA 1
ATOM 1502 C C . VAL A 1 186 ? -10.492 -6.77 17.812 1 35.22 186 VAL A C 1
ATOM 1504 O O . VAL A 1 186 ? -10.453 -6.16 18.875 1 35.22 186 VAL A O 1
ATOM 1507 N N . ARG A 1 187 ? -11.094 -6.238 16.859 1 40.03 187 ARG A N 1
ATOM 1508 C CA . ARG A 1 187 ? -11.781 -4.949 16.906 1 40.03 187 ARG A CA 1
ATOM 1509 C C . ARG A 1 187 ? -13.039 -5.039 17.766 1 40.03 187 ARG A C 1
ATOM 1511 O O . ARG A 1 187 ? -13.43 -4.062 18.406 1 40.03 187 ARG A O 1
ATOM 1518 N N . LEU A 1 188 ? -13.641 -6.102 17.781 1 40.09 188 LEU A N 1
ATOM 1519 C CA . LEU A 1 188 ? -14.758 -6.332 18.703 1 40.09 188 LEU A CA 1
ATOM 1520 C C . LEU A 1 188 ? -14.32 -6.117 20.141 1 40.09 188 LEU A C 1
ATOM 1522 O O . LEU A 1 188 ? -15.109 -5.66 20.969 1 40.09 188 LEU A O 1
ATOM 1526 N N . ILE A 1 189 ? -13.102 -6.465 20.406 1 38.94 189 ILE A N 1
ATOM 1527 C CA . ILE A 1 189 ? -12.602 -6.336 21.766 1 38.94 189 ILE A CA 1
ATOM 1528 C C . ILE A 1 189 ? -12.398 -4.859 22.109 1 38.94 189 ILE A C 1
ATOM 1530 O O . ILE A 1 189 ? -12.773 -4.406 23.188 1 38.94 189 ILE A O 1
ATOM 1534 N N . HIS A 1 190 ? -11.852 -4.039 21.188 1 39.09 190 HIS A N 1
ATOM 1535 C CA . HIS A 1 190 ? -11.602 -2.633 21.484 1 39.09 190 HIS A CA 1
ATOM 1536 C C . HIS A 1 190 ? -12.891 -1.823 21.438 1 39.09 190 HIS A C 1
ATOM 1538 O O . HIS A 1 190 ? -13.039 -0.838 22.172 1 39.09 190 HIS A O 1
ATOM 1544 N N . GLU A 1 191 ? -13.719 -2.146 20.672 1 43.22 191 GLU A N 1
ATOM 1545 C CA . GLU A 1 191 ? -15.023 -1.497 20.719 1 43.22 191 GLU A CA 1
ATOM 1546 C C . GLU A 1 191 ? -15.766 -1.841 22.016 1 43.22 191 GLU A C 1
ATOM 1548 O O . GLU A 1 191 ? -16.5 -1.009 22.562 1 43.22 191 GLU A O 1
ATOM 1553 N N . LYS A 1 192 ? -15.641 -3.064 22.422 1 43.03 192 LYS A N 1
ATOM 1554 C CA . LYS A 1 192 ? -16.25 -3.402 23.719 1 43.03 192 LYS A CA 1
ATOM 1555 C C . LYS A 1 192 ? -15.578 -2.643 24.859 1 43.03 192 LYS A C 1
ATOM 1557 O O . LYS A 1 192 ? -16.234 -2.26 25.828 1 43.03 192 LYS A O 1
ATOM 1562 N N . ASP A 1 193 ? -14.305 -2.471 24.734 1 34.72 193 ASP A N 1
ATOM 1563 C CA . ASP A 1 193 ? -13.609 -1.779 25.812 1 34.72 193 ASP A CA 1
ATOM 1564 C C . ASP A 1 193 ? -13.891 -0.278 25.766 1 34.72 193 ASP A C 1
ATOM 1566 O O . ASP A 1 193 ? -13.961 0.374 26.812 1 34.72 193 ASP A O 1
ATOM 1570 N N . ALA A 1 194 ? -13.938 0.28 24.609 1 39.44 194 ALA A N 1
ATOM 1571 C CA . ALA A 1 194 ? -14.352 1.681 24.562 1 39.44 194 ALA A CA 1
ATOM 1572 C C . ALA A 1 194 ? -15.766 1.857 25.109 1 39.44 194 ALA A C 1
ATOM 1574 O O . ALA A 1 194 ? -16.047 2.832 25.797 1 39.44 194 ALA A O 1
ATOM 1575 N N . ASP A 1 195 ? -16.578 0.964 24.844 1 36.53 195 ASP A N 1
ATOM 1576 C CA . ASP A 1 195 ? -17.891 0.99 25.484 1 36.53 195 ASP A CA 1
ATOM 1577 C C . ASP A 1 195 ? -17.781 0.686 26.984 1 36.53 195 ASP A C 1
ATOM 1579 O O . ASP A 1 195 ? -18.625 1.12 27.766 1 36.53 195 ASP A O 1
ATOM 1583 N N . ALA A 1 196 ? -16.844 -0.208 27.344 1 42.47 196 ALA A N 1
ATOM 1584 C CA . ALA A 1 196 ? -16.703 -0.507 28.766 1 42.47 196 ALA A CA 1
ATOM 1585 C C . ALA A 1 196 ? -16.156 0.695 29.531 1 42.47 196 ALA A C 1
ATOM 1587 O O . ALA A 1 196 ? -16.422 0.856 30.719 1 42.47 196 ALA A O 1
ATOM 1588 N N . LEU A 1 197 ? -15.281 1.448 28.781 1 31.27 197 LEU A N 1
ATOM 1589 C CA . LEU A 1 197 ? -14.742 2.604 29.484 1 31.27 197 LEU A CA 1
ATOM 1590 C C . LEU A 1 197 ? -15.773 3.727 29.562 1 31.27 197 LEU A C 1
ATOM 1592 O O . LEU A 1 197 ? -15.641 4.637 30.375 1 31.27 197 LEU A O 1
ATOM 1596 N N . PHE A 1 198 ? -16.672 3.686 28.594 1 34.62 198 PHE A N 1
ATOM 1597 C CA . PHE A 1 198 ? -17.719 4.707 28.719 1 34.62 198 PHE A CA 1
ATOM 1598 C C . PHE A 1 198 ? -18.875 4.195 29.578 1 34.62 198 PHE A C 1
ATOM 1600 O O . PHE A 1 198 ? -19.906 4.852 29.688 1 34.62 198 PHE A O 1
ATOM 1607 N N . ARG A 1 199 ? -18.641 2.971 30 1 29.38 199 ARG A N 1
ATOM 1608 C CA . ARG A 1 199 ? -19.578 2.719 31.078 1 29.38 199 ARG A CA 1
ATOM 1609 C C . ARG A 1 199 ? -19.031 3.176 32.406 1 29.38 199 ARG A C 1
ATOM 1611 O O . ARG A 1 199 ? -17.844 2.99 32.688 1 29.38 199 ARG A O 1
ATOM 1618 N N . LEU B 1 1 ? -8.289 27.953 4.895 1 87 1 LEU B N 1
ATOM 1619 C CA . LEU B 1 1 ? -8.023 26.781 4.062 1 87 1 LEU B CA 1
ATOM 1620 C C . LEU B 1 1 ? -7.316 27.188 2.773 1 87 1 LEU B C 1
ATOM 1622 O O . LEU B 1 1 ? -6.527 26.406 2.227 1 87 1 LEU B O 1
ATOM 1626 N N . GLN B 1 2 ? -7.426 28.469 2.412 1 88.88 2 GLN B N 1
ATOM 1627 C CA . GLN B 1 2 ? -6.758 28.938 1.202 1 88.88 2 GLN B CA 1
ATOM 1628 C C . GLN B 1 2 ? -5.246 28.984 1.392 1 88.88 2 GLN B C 1
ATOM 1630 O O . GLN B 1 2 ? -4.488 28.625 0.485 1 88.88 2 GLN B O 1
ATOM 1635 N N . GLY B 1 3 ? -4.871 29.5 2.529 1 93.25 3 GLY B N 1
ATOM 1636 C CA . GLY B 1 3 ? -3.449 29.516 2.84 1 93.25 3 GLY B CA 1
ATOM 1637 C C . GLY B 1 3 ? -2.814 28.141 2.809 1 93.25 3 GLY B C 1
ATOM 1638 O O . GLY B 1 3 ? -1.694 27.984 2.318 1 93.25 3 GLY B O 1
ATOM 1639 N N . PHE B 1 4 ? -3.561 27.172 3.203 1 96.44 4 PHE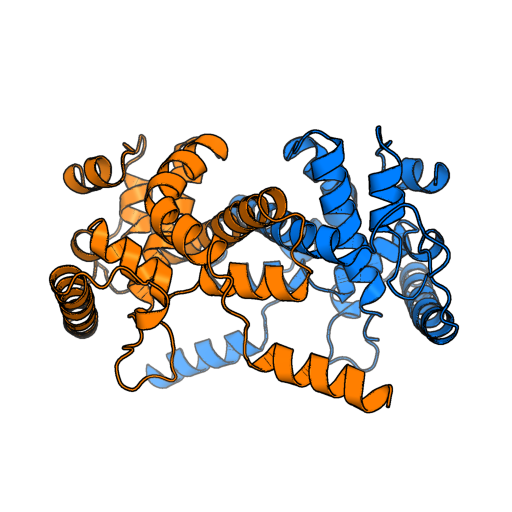 B N 1
ATOM 1640 C CA . PHE B 1 4 ? -3.084 25.797 3.223 1 96.44 4 PHE B CA 1
ATOM 1641 C C . PHE B 1 4 ? -2.945 25.25 1.805 1 96.44 4 PHE B C 1
ATOM 1643 O O . PHE B 1 4 ? -1.938 24.625 1.47 1 96.44 4 PHE B O 1
ATOM 1650 N N . GLU B 1 5 ? -3.912 25.469 0.997 1 98.06 5 GLU B N 1
ATOM 1651 C CA . GLU B 1 5 ? -3.9 25.031 -0.395 1 98.06 5 GLU B CA 1
ATOM 1652 C C . GLU B 1 5 ? -2.701 25.594 -1.146 1 98.06 5 GLU B C 1
ATOM 1654 O O . GLU B 1 5 ? -2.074 24.906 -1.947 1 98.06 5 GLU B O 1
ATOM 1659 N N . LYS B 1 6 ? -2.402 26.844 -0.858 1 96.38 6 LYS B N 1
ATOM 1660 C CA . LYS B 1 6 ? -1.242 27.484 -1.476 1 96.38 6 LYS B CA 1
ATOM 1661 C C . LYS B 1 6 ? 0.053 26.812 -1.031 1 96.38 6 LYS B C 1
ATOM 1663 O O . LYS B 1 6 ? 0.955 26.594 -1.843 1 96.38 6 LYS B O 1
ATOM 1668 N N . ARG B 1 7 ? 0.131 26.484 0.163 1 95.75 7 ARG B N 1
ATOM 1669 C CA . ARG B 1 7 ? 1.335 25.875 0.729 1 95.75 7 ARG B CA 1
ATOM 1670 C C . ARG B 1 7 ? 1.596 24.5 0.126 1 95.75 7 ARG B C 1
ATOM 1672 O O . ARG B 1 7 ? 2.744 24.141 -0.14 1 95.75 7 ARG B O 1
ATOM 1679 N N . ILE B 1 8 ? 0.505 23.719 -0.148 1 97.19 8 ILE B N 1
ATOM 1680 C CA . ILE B 1 8 ? 0.721 22.375 -0.656 1 97.19 8 ILE B CA 1
ATOM 1681 C C . ILE B 1 8 ? 0.684 22.375 -2.184 1 97.19 8 ILE B C 1
ATOM 1683 O O . ILE B 1 8 ? 0.992 21.375 -2.824 1 97.19 8 ILE B O 1
ATOM 1687 N N . GLY B 1 9 ? 0.318 23.5 -2.73 1 97.38 9 GLY B N 1
ATOM 1688 C CA . GLY B 1 9 ? 0.334 23.656 -4.176 1 97.38 9 GLY B CA 1
ATOM 1689 C C . GLY B 1 9 ? -0.814 22.938 -4.863 1 97.38 9 GLY B C 1
ATOM 1690 O O . GLY B 1 9 ? -0.638 22.359 -5.938 1 97.38 9 GLY B O 1
ATOM 1691 N N . TYR B 1 10 ? -1.997 22.906 -4.188 1 98.44 10 TYR B N 1
ATOM 1692 C CA . TYR B 1 10 ? -3.186 22.281 -4.75 1 98.44 10 TYR B CA 1
ATOM 1693 C C . TYR B 1 10 ? -4.453 22.984 -4.281 1 98.44 10 TYR B C 1
ATOM 1695 O O . TYR B 1 10 ? -4.637 23.219 -3.084 1 98.44 10 TYR B O 1
ATOM 1703 N N . GLU B 1 11 ? -5.234 23.359 -5.199 1 98.44 11 GLU B N 1
ATOM 1704 C CA . GLU B 1 11 ? -6.523 23.969 -4.883 1 98.44 11 GLU B CA 1
ATOM 1705 C C . GLU B 1 11 ? -7.668 22.969 -5.086 1 98.44 11 GLU B C 1
ATOM 1707 O O . GLU B 1 11 ? -7.898 22.5 -6.203 1 98.44 11 GLU B O 1
ATOM 1712 N N . PHE B 1 12 ? -8.375 22.688 -4.062 1 98.56 12 PHE B N 1
ATOM 1713 C CA . PHE B 1 12 ? -9.461 21.719 -4.109 1 98.56 12 PHE B CA 1
ATOM 1714 C C . PHE B 1 12 ? -10.656 22.281 -4.879 1 98.56 12 PHE B C 1
ATOM 1716 O O . PHE B 1 12 ? -11.062 23.422 -4.652 1 98.56 12 PHE B O 1
ATOM 1723 N N . SER B 1 13 ? -11.172 21.5 -5.762 1 98.25 13 SER B N 1
ATOM 1724 C CA . SER B 1 13 ? -12.43 21.859 -6.418 1 98.25 13 SER B CA 1
ATOM 1725 C C . SER B 1 13 ? -13.602 21.75 -5.453 1 98.25 13 SER B C 1
ATOM 1727 O O . SER B 1 13 ? -14.453 22.641 -5.395 1 98.25 13 SER B O 1
ATOM 1729 N N . ASN B 1 14 ? -13.695 20.656 -4.77 1 97.69 14 ASN B N 1
ATOM 1730 C CA . ASN B 1 14 ? -14.641 20.438 -3.678 1 97.69 14 ASN B CA 1
ATOM 1731 C C . ASN B 1 14 ? -13.969 20.578 -2.316 1 97.69 14 ASN B C 1
ATOM 1733 O O . ASN B 1 14 ? -13.312 19.656 -1.836 1 97.69 14 ASN B O 1
ATOM 1737 N N . LYS B 1 15 ? -14.227 21.625 -1.694 1 97 15 LYS B N 1
ATOM 1738 C CA . LYS B 1 15 ? -13.562 21.969 -0.44 1 97 15 LYS B CA 1
ATOM 1739 C C . LYS B 1 15 ? -13.938 20.984 0.667 1 97 15 LYS B C 1
ATOM 1741 O O . LYS B 1 15 ? -13.234 20.891 1.674 1 97 15 LYS B O 1
ATOM 1746 N N . LEU B 1 16 ? -14.969 20.266 0.493 1 97.12 16 LEU B N 1
ATOM 1747 C CA . LEU B 1 16 ? -15.414 19.328 1.514 1 97.12 16 LEU B CA 1
ATOM 1748 C C . LEU B 1 16 ? -14.391 18.219 1.715 1 97.12 16 LEU B C 1
ATOM 1750 O O . LEU B 1 16 ? -14.242 17.703 2.824 1 97.12 16 LEU B O 1
ATOM 1754 N N . TYR B 1 17 ? -13.672 17.844 0.638 1 97.94 17 TYR B N 1
ATOM 1755 C CA . TYR B 1 17 ? -12.602 16.859 0.771 1 97.94 17 TYR B CA 1
ATOM 1756 C C . TYR B 1 17 ? -11.523 17.344 1.732 1 97.94 17 TYR B C 1
ATOM 1758 O O . TYR B 1 17 ? -11.039 16.594 2.574 1 97.94 17 TYR B O 1
ATOM 1766 N N . LEU B 1 18 ? -11.203 18.625 1.572 1 98 18 LEU B N 1
ATOM 1767 C CA . LEU B 1 18 ? -10.156 19.203 2.408 1 98 18 LEU B CA 1
ATOM 1768 C C . LEU B 1 18 ? -10.609 19.312 3.859 1 98 18 LEU B C 1
ATOM 1770 O O . LEU B 1 18 ? -9.867 18.953 4.777 1 98 18 LEU B O 1
ATOM 1774 N N . ILE B 1 19 ? -11.828 19.75 4.047 1 97.12 19 ILE B N 1
ATOM 1775 C CA . ILE B 1 19 ? -12.383 19.859 5.391 1 97.12 19 ILE B CA 1
ATOM 1776 C C . ILE B 1 19 ? -12.398 18.5 6.062 1 97.12 19 ILE B C 1
ATOM 1778 O O . ILE B 1 19 ? -11.945 18.344 7.203 1 97.12 19 ILE B O 1
ATOM 1782 N N . GLN B 1 20 ? -12.836 17.547 5.359 1 97.5 20 GLN B N 1
ATOM 1783 C CA . GLN B 1 20 ? -12.875 16.188 5.895 1 97.5 20 GLN B CA 1
ATOM 1784 C C . GLN B 1 20 ? -11.477 15.695 6.254 1 97.5 20 GLN B C 1
ATOM 1786 O O . GLN B 1 20 ? -11.266 15.125 7.324 1 97.5 20 GLN B O 1
ATOM 1791 N N . ALA B 1 21 ? -10.531 15.961 5.383 1 98.5 21 ALA B N 1
ATOM 1792 C CA . ALA B 1 21 ? -9.172 15.445 5.516 1 98.5 21 ALA B CA 1
ATOM 1793 C C . ALA B 1 21 ? -8.477 16.047 6.738 1 98.5 21 ALA B C 1
ATOM 1795 O O . ALA B 1 21 ? -7.504 15.477 7.242 1 98.5 21 ALA B O 1
ATOM 1796 N N . LEU B 1 22 ? -9.031 17.156 7.195 1 97.69 22 LEU B N 1
ATOM 1797 C CA . LEU B 1 22 ? -8.367 17.875 8.281 1 97.69 22 LEU B CA 1
ATOM 1798 C C . LEU B 1 22 ? -9.227 17.875 9.539 1 97.69 22 LEU B C 1
ATOM 1800 O O . LEU B 1 22 ? -8.953 18.609 10.484 1 97.69 22 LEU B O 1
ATOM 1804 N N . THR B 1 23 ? -10.219 17.016 9.562 1 96.44 23 THR B N 1
ATOM 1805 C CA . THR B 1 23 ? -11.133 17 10.703 1 96.44 23 THR B CA 1
ATOM 1806 C C . THR B 1 23 ? -10.859 15.789 11.594 1 96.44 23 THR B C 1
ATOM 1808 O O . THR B 1 23 ? -11.008 14.648 11.156 1 96.44 23 THR B O 1
ATOM 1811 N N . HIS B 1 24 ? -10.445 16.047 12.742 1 93.75 24 HIS B N 1
ATOM 1812 C CA . HIS B 1 24 ? -10.297 14.992 13.734 1 93.75 24 HIS B CA 1
ATOM 1813 C C . HIS B 1 24 ? -11.648 14.516 14.242 1 93.75 24 HIS B C 1
ATOM 1815 O O . HIS B 1 24 ? -12.625 15.273 14.234 1 93.75 24 HIS B O 1
ATOM 1821 N N . ALA B 1 25 ? -11.727 13.305 14.805 1 88.88 25 ALA B N 1
ATOM 1822 C CA . ALA B 1 25 ? -12.969 12.695 15.281 1 88.88 25 ALA B CA 1
ATOM 1823 C C . ALA B 1 25 ? -13.531 13.461 16.469 1 88.88 25 ALA B C 1
ATOM 1825 O O . ALA B 1 25 ? -14.742 13.453 16.719 1 88.88 25 ALA B O 1
ATOM 1826 N N . SER B 1 26 ? -12.688 14.148 17.188 1 85.38 26 SER B N 1
ATOM 1827 C CA . SER B 1 26 ? -13.117 14.867 18.375 1 85.38 26 SER B CA 1
ATOM 1828 C C . SER B 1 26 ? -13.836 16.172 18 1 85.38 26 SER B C 1
ATOM 1830 O O . SER B 1 26 ? -14.477 16.797 18.844 1 85.38 26 SER B O 1
ATOM 1832 N N . TYR B 1 27 ? -13.68 16.547 16.766 1 88.06 27 TYR B N 1
ATOM 1833 C CA . TYR B 1 27 ? -14.242 17.828 16.344 1 88.06 27 TYR B CA 1
ATOM 1834 C C . TYR B 1 27 ? -15.734 17.703 16.062 1 88.06 27 TYR B C 1
ATOM 1836 O O . TYR B 1 27 ? -16.141 17.5 14.914 1 88.06 27 TYR B O 1
ATOM 1844 N N . SER B 1 28 ? -16.516 17.922 16.906 1 79.56 28 SER B N 1
ATOM 1845 C CA . SER B 1 28 ? -17.953 17.672 16.844 1 79.56 28 SER B CA 1
ATOM 1846 C C . SER B 1 28 ? -18.672 18.766 16.078 1 79.56 28 SER B C 1
ATOM 1848 O O . SER B 1 28 ? -19.828 18.594 15.664 1 79.56 28 SER B O 1
ATOM 1850 N N . GLN B 1 29 ? -18.047 19.812 15.875 1 82.69 29 GLN B N 1
ATOM 1851 C CA . GLN B 1 29 ? -18.703 20.953 15.227 1 82.69 29 GLN B CA 1
ATOM 1852 C C . GLN B 1 29 ? -18.859 20.703 13.727 1 82.69 29 GLN B C 1
ATOM 1854 O O . GLN B 1 29 ? -19.688 21.359 13.078 1 82.69 29 GLN B O 1
ATOM 1859 N N . ASN B 1 30 ? -18.016 19.844 13.289 1 80.56 30 ASN B N 1
ATOM 1860 C CA . ASN B 1 30 ? -18.141 19.5 11.875 1 80.56 30 ASN B CA 1
ATOM 1861 C C . ASN B 1 30 ? -19.344 18.609 11.609 1 80.56 30 ASN B C 1
ATOM 1863 O O . ASN B 1 30 ? -19.391 17.469 12.047 1 80.56 30 ASN B O 1
ATOM 1867 N N . ARG B 1 31 ? -20.281 19.156 10.906 1 83 31 ARG B N 1
ATOM 1868 C CA . ARG B 1 31 ? -21.484 18.406 10.594 1 83 31 ARG B CA 1
ATOM 1869 C C . ARG B 1 31 ? -21.609 18.141 9.102 1 83 31 ARG B C 1
ATOM 1871 O O . ARG B 1 31 ? -22.625 17.609 8.633 1 83 31 ARG B O 1
ATOM 1878 N N . LEU B 1 32 ? -20.609 18.531 8.508 1 85.31 32 LEU B N 1
ATOM 1879 C CA . LEU B 1 32 ? -20.672 18.469 7.051 1 85.31 32 LEU B CA 1
ATOM 1880 C C . LEU B 1 32 ? -20.031 17.188 6.527 1 85.31 32 LEU B C 1
ATOM 1882 O O . LEU B 1 32 ? -20.469 16.641 5.508 1 85.31 32 LEU B O 1
ATOM 1886 N N . THR B 1 33 ? -19.016 16.797 7.238 1 90.06 33 THR B N 1
ATOM 1887 C CA . THR B 1 33 ? -18.266 15.648 6.746 1 90.06 33 THR B CA 1
ATOM 1888 C C . THR B 1 33 ? -17.906 14.703 7.891 1 90.06 33 THR B C 1
ATOM 1890 O O . THR B 1 33 ? -18.016 15.07 9.062 1 90.06 33 THR B O 1
ATOM 1893 N N . ASP B 1 34 ? -17.516 13.523 7.477 1 92.75 34 ASP B N 1
ATOM 1894 C CA . ASP B 1 34 ? -16.906 12.625 8.445 1 92.75 34 ASP B CA 1
ATOM 1895 C C . ASP B 1 34 ? -15.5 13.078 8.812 1 92.75 34 ASP B C 1
ATOM 1897 O O . ASP B 1 34 ? -15.039 14.125 8.352 1 92.75 34 ASP B O 1
ATOM 1901 N N . CYS B 1 35 ? -14.867 12.391 9.719 1 95.19 35 CYS B N 1
ATOM 1902 C CA . CYS B 1 35 ? -13.484 12.695 10.078 1 95.19 35 CYS B CA 1
ATOM 1903 C C . CYS B 1 35 ? -12.516 12.156 9.031 1 95.19 35 CYS B C 1
ATOM 1905 O O . CYS B 1 35 ? -12.945 11.594 8.016 1 95.19 35 CYS B O 1
ATOM 1907 N N . TYR B 1 36 ? -11.242 12.305 9.305 1 97.75 36 TYR B N 1
ATOM 1908 C CA . TYR B 1 36 ? -10.227 12.109 8.273 1 97.75 36 TYR B CA 1
ATOM 1909 C C . TYR B 1 36 ? -9.906 10.625 8.102 1 97.75 36 TYR B C 1
ATOM 1911 O O . TYR B 1 36 ? -9.258 10.234 7.133 1 97.75 36 TYR B O 1
ATOM 1919 N N . GLN B 1 37 ? -10.422 9.734 8.836 1 97.62 37 GLN B N 1
ATOM 1920 C CA . GLN B 1 37 ? -9.891 8.391 9 1 97.62 37 GLN B CA 1
ATOM 1921 C C . GLN B 1 37 ? -10.094 7.559 7.734 1 97.62 37 GLN B C 1
ATOM 1923 O O . GLN B 1 37 ? -9.203 6.797 7.336 1 97.62 37 GLN B O 1
ATOM 1928 N N . ARG B 1 38 ? -11.227 7.688 7.082 1 97.75 38 ARG B N 1
ATOM 1929 C CA . ARG B 1 38 ? -11.445 6.945 5.844 1 97.75 38 ARG B CA 1
ATOM 1930 C C . ARG B 1 38 ? -10.5 7.426 4.746 1 97.75 38 ARG B C 1
ATOM 1932 O O . ARG B 1 38 ? -9.961 6.621 3.988 1 97.75 38 ARG B O 1
ATOM 1939 N N . LEU B 1 39 ? -10.32 8.75 4.688 1 98.62 39 LEU B N 1
ATOM 1940 C CA . LEU B 1 39 ? -9.398 9.32 3.709 1 98.62 39 LEU B CA 1
ATOM 1941 C C . LEU B 1 39 ? -7.961 8.898 4.012 1 98.62 39 LEU B C 1
ATOM 1943 O O . LEU B 1 39 ? -7.176 8.648 3.094 1 98.62 39 LEU B O 1
ATOM 1947 N N . GLU B 1 40 ? -7.641 8.844 5.312 1 98.75 40 GLU B N 1
ATOM 1948 C CA . GLU B 1 40 ? -6.332 8.359 5.738 1 98.75 40 GLU B CA 1
ATOM 1949 C C . GLU B 1 40 ? -6.094 6.93 5.258 1 98.75 40 GLU B C 1
ATOM 1951 O O . GLU B 1 40 ? -5.004 6.605 4.785 1 98.75 40 GLU B O 1
ATOM 1956 N N . PHE B 1 41 ? -7.113 6.133 5.367 1 98.62 41 PHE B N 1
ATOM 1957 C CA . PHE B 1 41 ? -7.059 4.742 4.938 1 98.62 41 PHE B CA 1
ATOM 1958 C C . PHE B 1 41 ? -6.68 4.648 3.463 1 98.62 41 PHE B C 1
ATOM 1960 O O . PHE B 1 41 ? -5.785 3.883 3.094 1 98.62 41 PHE B O 1
ATOM 1967 N N . LEU B 1 42 ? -7.25 5.398 2.648 1 98.69 42 LEU B N 1
ATOM 1968 C CA . LEU B 1 42 ? -6.965 5.449 1.22 1 98.69 42 LEU B CA 1
ATOM 1969 C C . LEU B 1 42 ? -5.594 6.062 0.958 1 98.69 42 LEU B C 1
ATOM 1971 O O . LEU B 1 42 ? -4.809 5.531 0.172 1 98.69 42 LEU B O 1
ATOM 1975 N N . GLY B 1 43 ? -5.305 7.141 1.633 1 98.81 43 GLY B N 1
ATOM 1976 C CA . GLY B 1 43 ? -4.047 7.852 1.454 1 98.81 43 GLY B CA 1
ATOM 1977 C C . GLY B 1 43 ? -2.834 7.027 1.842 1 98.81 43 GLY B C 1
ATOM 1978 O O . GLY B 1 43 ? -1.784 7.121 1.203 1 98.81 43 GLY B O 1
ATOM 1979 N N . ASP B 1 44 ? -3.014 6.266 2.881 1 98.38 44 ASP B N 1
ATOM 1980 C CA . ASP B 1 44 ? -1.937 5.395 3.34 1 98.38 44 ASP B CA 1
ATOM 1981 C C . ASP B 1 44 ? -1.515 4.418 2.246 1 98.38 44 ASP B C 1
ATOM 1983 O O . ASP B 1 44 ? -0.33 4.312 1.924 1 98.38 44 ASP B O 1
ATOM 1987 N N . ALA B 1 45 ? -2.465 3.76 1.655 1 98.44 45 ALA B N 1
ATOM 1988 C CA . ALA B 1 45 ? -2.191 2.807 0.583 1 98.44 45 ALA B CA 1
ATOM 1989 C C . ALA B 1 45 ? -1.619 3.512 -0.644 1 98.44 45 ALA B C 1
ATOM 1991 O O . ALA B 1 45 ? -0.712 2.992 -1.299 1 98.44 45 ALA B O 1
ATOM 1992 N N . LEU B 1 46 ? -2.119 4.664 -0.897 1 98.62 46 LEU B N 1
ATOM 1993 C CA . LEU B 1 46 ? -1.704 5.453 -2.051 1 98.62 46 LEU B CA 1
ATOM 1994 C C . LEU B 1 46 ? -0.242 5.867 -1.928 1 98.62 46 LEU B C 1
ATOM 1996 O O . LEU B 1 46 ? 0.551 5.648 -2.846 1 98.62 46 LEU B O 1
ATOM 2000 N N . LEU B 1 47 ? 0.098 6.445 -0.833 1 98.69 47 LEU B N 1
ATOM 2001 C CA . LEU B 1 47 ? 1.456 6.938 -0.639 1 98.69 47 LEU B CA 1
ATOM 2002 C C . LEU B 1 47 ? 2.447 5.785 -0.551 1 98.69 47 LEU B C 1
ATOM 2004 O O . LEU B 1 47 ? 3.572 5.887 -1.045 1 98.69 47 LEU B O 1
ATOM 2008 N N . ASP B 1 48 ? 2.006 4.73 0.093 1 98.31 48 ASP B N 1
ATOM 2009 C CA . ASP B 1 48 ? 2.85 3.541 0.147 1 98.31 48 ASP B CA 1
ATOM 2010 C C . ASP B 1 48 ? 3.209 3.059 -1.256 1 98.31 48 ASP B C 1
ATOM 2012 O O . ASP B 1 48 ? 4.375 2.777 -1.542 1 98.31 48 ASP B O 1
ATOM 2016 N N . PHE B 1 49 ? 2.271 2.99 -2.082 1 98.56 49 PHE B N 1
ATOM 2017 C CA . PHE B 1 49 ? 2.492 2.512 -3.441 1 98.56 49 PHE B CA 1
ATOM 2018 C C . PHE B 1 49 ? 3.381 3.477 -4.215 1 98.56 49 PHE B C 1
ATOM 2020 O O . PHE B 1 49 ? 4.348 3.061 -4.859 1 98.56 49 PHE B O 1
ATOM 2027 N N . LEU B 1 50 ? 3.096 4.758 -4.125 1 98.38 50 LEU B N 1
ATOM 2028 C CA . LEU B 1 50 ? 3.818 5.754 -4.906 1 98.38 50 LEU B CA 1
ATOM 2029 C C . LEU B 1 50 ? 5.285 5.812 -4.496 1 98.38 50 LEU B C 1
ATOM 2031 O O . LEU B 1 50 ? 6.172 5.848 -5.348 1 98.38 50 LEU B O 1
ATOM 2035 N N . VAL B 1 51 ? 5.512 5.809 -3.23 1 97.88 51 VAL B N 1
ATOM 2036 C CA . VAL B 1 51 ? 6.887 5.824 -2.742 1 97.88 51 VAL B CA 1
ATOM 2037 C C . VAL B 1 51 ? 7.59 4.523 -3.127 1 97.88 51 VAL B C 1
ATOM 2039 O O . VAL B 1 51 ? 8.758 4.535 -3.529 1 97.88 51 VAL B O 1
ATOM 2042 N N . THR B 1 52 ? 6.887 3.396 -3.008 1 98.06 52 THR B N 1
ATOM 2043 C CA . THR B 1 52 ? 7.438 2.098 -3.379 1 98.06 52 THR B CA 1
ATOM 2044 C C . THR B 1 52 ? 7.855 2.086 -4.848 1 98.06 52 THR B C 1
ATOM 2046 O O . THR B 1 52 ? 8.953 1.638 -5.18 1 98.06 52 THR B O 1
ATOM 2049 N N . GLU B 1 53 ? 6.965 2.557 -5.668 1 97.56 53 GLU B N 1
ATOM 2050 C CA . GLU B 1 53 ? 7.27 2.605 -7.094 1 97.56 53 GLU B CA 1
ATOM 2051 C C . GLU B 1 53 ? 8.516 3.438 -7.363 1 97.56 53 GLU B C 1
ATOM 2053 O O . GLU B 1 53 ? 9.375 3.037 -8.156 1 97.56 53 GLU B O 1
ATOM 2058 N N . LEU B 1 54 ? 8.641 4.527 -6.703 1 96.25 54 LEU B N 1
ATOM 2059 C CA . LEU B 1 54 ? 9.781 5.422 -6.895 1 96.25 54 LEU B CA 1
ATOM 2060 C C . LEU B 1 54 ? 11.078 4.746 -6.461 1 96.25 54 LEU B C 1
ATOM 2062 O O . LEU B 1 54 ? 12.07 4.762 -7.199 1 96.25 54 LEU B O 1
ATOM 2066 N N . ILE B 1 55 ? 11.062 4.203 -5.246 1 95.19 55 ILE B N 1
ATOM 2067 C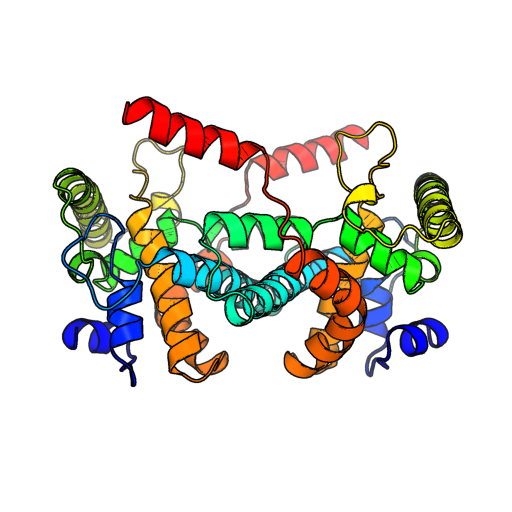 CA . ILE B 1 55 ? 12.305 3.633 -4.723 1 95.19 55 ILE B CA 1
ATOM 2068 C C . ILE B 1 55 ? 12.688 2.396 -5.531 1 95.19 55 ILE B C 1
ATOM 2070 O O . ILE B 1 55 ? 13.867 2.137 -5.758 1 95.19 55 ILE B O 1
ATOM 2074 N N . TYR B 1 56 ? 11.68 1.622 -5.957 1 96.62 56 TYR B N 1
ATOM 2075 C CA . TYR B 1 56 ? 11.93 0.473 -6.824 1 96.62 56 TYR B CA 1
ATOM 2076 C C . TYR B 1 56 ? 12.633 0.898 -8.109 1 96.62 56 TYR B C 1
ATOM 2078 O O . TYR B 1 56 ? 13.625 0.285 -8.508 1 96.62 56 TYR B O 1
ATOM 2086 N N . SER B 1 57 ? 12.148 1.938 -8.688 1 94.69 57 SER B N 1
ATOM 2087 C CA . SER B 1 57 ? 12.617 2.391 -9.992 1 94.69 57 SER B CA 1
ATOM 2088 C C . SER B 1 57 ? 13.984 3.057 -9.891 1 94.69 57 SER B C 1
ATOM 2090 O O . SER B 1 57 ? 14.828 2.895 -10.773 1 94.69 57 SER B O 1
ATOM 2092 N N . ARG B 1 58 ? 14.227 3.713 -8.828 1 92.81 58 ARG B N 1
ATOM 2093 C CA . ARG B 1 58 ? 15.438 4.508 -8.695 1 92.81 58 ARG B CA 1
ATOM 2094 C C . ARG B 1 58 ? 16.594 3.666 -8.148 1 92.81 58 ARG B C 1
ATOM 2096 O O . ARG B 1 58 ? 17.75 4.059 -8.242 1 92.81 58 ARG B O 1
ATOM 2103 N N . ASN B 1 59 ? 16.266 2.59 -7.531 1 93.19 59 ASN B N 1
ATOM 2104 C CA . ASN B 1 59 ? 17.297 1.796 -6.875 1 93.19 59 ASN B CA 1
ATOM 2105 C C . ASN B 1 59 ? 17.344 0.374 -7.426 1 93.19 59 ASN B C 1
ATOM 2107 O O . ASN B 1 59 ? 16.922 -0.572 -6.758 1 93.19 59 ASN B O 1
ATOM 2111 N N . THR B 1 60 ? 18.031 0.192 -8.5 1 91.31 60 THR B N 1
ATOM 2112 C CA . THR B 1 60 ? 18.078 -1.101 -9.18 1 91.31 60 THR B CA 1
ATOM 2113 C C . THR B 1 60 ? 19.109 -2.016 -8.508 1 91.31 60 THR B C 1
ATOM 2115 O O . THR B 1 60 ? 19.078 -3.23 -8.711 1 91.31 60 THR B O 1
ATOM 2118 N N . ASN B 1 61 ? 19.953 -1.431 -7.648 1 91.31 61 ASN B N 1
ATOM 2119 C CA . ASN B 1 61 ? 21.031 -2.189 -7.039 1 91.31 61 ASN B CA 1
ATOM 2120 C C . ASN B 1 61 ? 20.672 -2.65 -5.629 1 91.31 61 ASN B C 1
ATOM 2122 O O . ASN B 1 61 ? 21.406 -3.426 -5.02 1 91.31 61 ASN B O 1
ATOM 2126 N N . LEU B 1 62 ? 19.547 -2.186 -5.086 1 93.25 62 LEU B N 1
ATOM 2127 C CA . LEU B 1 62 ? 19.141 -2.578 -3.74 1 93.25 62 LEU B CA 1
ATOM 2128 C C . LEU B 1 62 ? 18.422 -3.918 -3.758 1 93.25 62 LEU B C 1
ATOM 2130 O O . LEU B 1 62 ? 17.578 -4.16 -4.629 1 93.25 62 LEU B O 1
ATOM 2134 N N . ASP B 1 63 ? 18.734 -4.754 -2.809 1 93.12 63 ASP B N 1
ATOM 2135 C CA . ASP B 1 63 ? 18.031 -6.023 -2.68 1 93.12 63 ASP B CA 1
ATOM 2136 C C . ASP B 1 63 ? 16.688 -5.828 -1.978 1 93.12 63 ASP B C 1
ATOM 2138 O O . ASP B 1 63 ? 16.375 -4.734 -1.501 1 93.12 63 ASP B O 1
ATOM 2142 N N . PRO B 1 64 ? 15.844 -6.84 -1.913 1 94.19 64 PRO B N 1
ATOM 2143 C CA . PRO B 1 64 ? 14.492 -6.707 -1.354 1 94.19 64 PRO B CA 1
ATOM 2144 C C . PRO B 1 64 ? 14.5 -6.211 0.091 1 94.19 64 PRO B C 1
ATOM 2146 O O . PRO B 1 64 ? 13.664 -5.391 0.47 1 94.19 64 PRO B O 1
ATOM 2149 N N . GLY B 1 65 ? 15.406 -6.723 0.869 1 93.81 65 GLY B N 1
ATOM 2150 C CA . GLY B 1 65 ? 15.516 -6.266 2.246 1 93.81 65 GLY B CA 1
ATOM 2151 C C . GLY B 1 65 ? 15.844 -4.789 2.361 1 93.81 65 GLY B C 1
ATOM 2152 O O . GLY B 1 65 ? 15.258 -4.078 3.176 1 93.81 65 GLY B O 1
ATOM 2153 N N . GLU B 1 66 ? 16.75 -4.344 1.554 1 93.69 66 GLU B N 1
ATOM 2154 C CA . GLU B 1 66 ? 17.141 -2.939 1.534 1 93.69 66 GLU B CA 1
ATOM 2155 C C . GLU B 1 66 ? 16 -2.049 1.042 1 93.69 66 GLU B C 1
ATOM 2157 O O . GLU B 1 66 ? 15.828 -0.932 1.533 1 93.69 66 GLU B O 1
ATOM 2162 N N . LEU B 1 67 ? 15.242 -2.52 0.053 1 95.62 67 LEU B N 1
ATOM 2163 C CA . LEU B 1 67 ? 14.078 -1.787 -0.427 1 95.62 67 LEU B CA 1
ATOM 2164 C C . LEU B 1 67 ? 13.055 -1.608 0.688 1 95.62 67 LEU B C 1
ATOM 2166 O O . LEU B 1 67 ? 12.492 -0.522 0.854 1 95.62 67 LEU B O 1
ATOM 2170 N N . THR B 1 68 ? 12.867 -2.648 1.433 1 95.5 68 THR B N 1
ATOM 2171 C CA . THR B 1 68 ? 11.922 -2.611 2.549 1 95.5 68 THR B CA 1
ATOM 2172 C C . THR B 1 68 ? 12.375 -1.608 3.605 1 95.5 68 THR B C 1
ATOM 2174 O O . THR B 1 68 ? 11.578 -0.807 4.09 1 95.5 68 THR B O 1
ATOM 2177 N N . ASP B 1 69 ? 13.625 -1.643 3.9 1 92.75 69 ASP B N 1
ATOM 2178 C CA . ASP B 1 69 ? 14.188 -0.71 4.871 1 92.75 69 ASP B CA 1
ATOM 2179 C C . ASP B 1 69 ? 14.008 0.735 4.414 1 92.75 69 ASP B C 1
ATOM 2181 O O . ASP B 1 69 ? 13.633 1.602 5.203 1 92.75 69 ASP B O 1
ATOM 2185 N N . LEU B 1 70 ? 14.312 0.948 3.176 1 93.19 70 LEU B N 1
ATOM 2186 C CA . LEU B 1 70 ? 14.211 2.293 2.619 1 93.19 70 LEU B CA 1
ATOM 2187 C C . LEU B 1 70 ? 12.766 2.783 2.646 1 93.19 70 LEU B C 1
ATOM 2189 O O . LEU B 1 70 ? 12.5 3.93 3.02 1 93.19 70 LEU B O 1
ATOM 2193 N N . ARG B 1 71 ? 11.836 1.95 2.287 1 95.56 71 ARG B N 1
ATOM 2194 C CA . ARG B 1 71 ? 10.43 2.336 2.346 1 95.56 71 ARG B CA 1
ATOM 2195 C C . ARG B 1 71 ? 10.016 2.676 3.773 1 95.56 71 ARG B C 1
ATOM 2197 O O . ARG B 1 71 ? 9.344 3.684 4.004 1 95.56 71 ARG B O 1
ATOM 2204 N N . GLN B 1 72 ? 10.414 1.838 4.691 1 93.69 72 GLN B N 1
ATOM 2205 C CA . GLN B 1 72 ? 10.047 2.051 6.086 1 93.69 72 GLN B CA 1
ATOM 2206 C C . GLN B 1 72 ? 10.625 3.361 6.613 1 93.69 72 GLN B C 1
ATOM 2208 O O . GLN B 1 72 ? 10 4.035 7.434 1 93.69 72 GLN B O 1
ATOM 2213 N N . ALA B 1 73 ? 11.766 3.672 6.129 1 90.94 73 ALA B N 1
ATOM 2214 C CA . ALA B 1 73 ? 12.414 4.918 6.527 1 90.94 73 ALA B CA 1
ATOM 2215 C C . ALA B 1 73 ? 11.664 6.125 5.969 1 90.94 73 ALA B C 1
ATOM 2217 O O . ALA B 1 73 ? 11.586 7.172 6.617 1 90.94 73 ALA B O 1
ATOM 2218 N N . LEU B 1 74 ? 11.102 5.965 4.836 1 93.75 74 LEU B N 1
ATOM 2219 C CA . LEU B 1 74 ? 10.492 7.09 4.129 1 93.75 74 LEU B CA 1
ATOM 2220 C C . LEU B 1 74 ? 9.008 7.199 4.449 1 93.75 74 LEU B C 1
ATOM 2222 O O . LEU B 1 74 ? 8.422 8.273 4.336 1 93.75 74 LEU B O 1
ATOM 2226 N N . VAL B 1 75 ? 8.398 6.004 4.699 1 95.88 75 VAL B N 1
ATOM 2227 C CA . VAL B 1 75 ? 6.969 5.953 4.961 1 95.88 75 VAL B CA 1
ATOM 2228 C C . VAL B 1 75 ? 6.719 5.527 6.406 1 95.88 75 VAL B C 1
ATOM 2230 O O . VAL B 1 75 ? 6.512 4.344 6.688 1 95.88 75 VAL B O 1
ATOM 2233 N N . ASN B 1 76 ? 6.703 6.43 7.254 1 93.44 76 ASN B N 1
ATOM 2234 C CA . ASN B 1 76 ? 6.367 6.203 8.656 1 93.44 76 ASN B CA 1
ATOM 2235 C C . ASN B 1 76 ? 5.777 7.449 9.297 1 93.44 76 ASN B C 1
ATOM 2237 O O . ASN B 1 76 ? 5.84 8.539 8.727 1 93.44 76 ASN B O 1
ATOM 2241 N N . ASN B 1 77 ? 5.277 7.266 10.391 1 95.5 77 ASN B N 1
ATOM 2242 C CA . ASN B 1 77 ? 4.535 8.344 11.031 1 95.5 77 ASN B CA 1
ATOM 2243 C C . ASN B 1 77 ? 5.438 9.539 11.344 1 95.5 77 ASN B C 1
ATOM 2245 O O . ASN B 1 77 ? 5.035 10.688 11.164 1 95.5 77 ASN B O 1
ATOM 2249 N N . ASN B 1 78 ? 6.605 9.383 11.773 1 92.69 78 ASN B N 1
ATOM 2250 C CA . ASN B 1 78 ? 7.488 10.477 12.172 1 92.69 78 ASN B CA 1
ATOM 2251 C C . ASN B 1 78 ? 7.871 11.344 10.977 1 92.69 78 ASN B C 1
ATOM 2253 O O . ASN B 1 78 ? 7.824 12.57 11.062 1 92.69 78 ASN B O 1
ATOM 2257 N N . ILE B 1 79 ? 8.172 10.734 9.875 1 93.81 79 ILE B N 1
ATOM 2258 C CA . ILE B 1 79 ? 8.547 11.461 8.664 1 93.81 79 ILE B CA 1
ATOM 2259 C C . ILE B 1 79 ? 7.344 12.227 8.125 1 93.81 79 ILE B C 1
ATOM 2261 O O . ILE B 1 79 ? 7.438 13.414 7.824 1 93.81 79 ILE B O 1
ATOM 2265 N N . PHE B 1 80 ? 6.246 11.555 8.086 1 97.38 80 PHE B N 1
ATOM 2266 C CA . PHE B 1 80 ? 5.035 12.195 7.578 1 97.38 80 PHE B CA 1
ATOM 2267 C C . PHE B 1 80 ? 4.613 13.344 8.484 1 97.38 80 PHE B C 1
ATOM 2269 O O . PHE B 1 80 ? 4.188 14.398 7.996 1 97.38 80 PHE B O 1
ATOM 2276 N N . ALA B 1 81 ? 4.797 13.141 9.75 1 97.06 81 ALA B N 1
ATOM 2277 C CA . ALA B 1 81 ? 4.453 14.195 10.703 1 97.06 81 ALA B CA 1
ATOM 2278 C C . ALA B 1 81 ? 5.375 15.398 10.547 1 97.06 81 ALA B C 1
ATOM 2280 O O . ALA B 1 81 ? 4.918 16.547 10.586 1 97.06 81 ALA B O 1
ATOM 2281 N N . GLU B 1 82 ? 6.582 15.148 10.414 1 95.25 82 GLU B N 1
ATOM 2282 C CA . GLU B 1 82 ? 7.535 16.234 10.227 1 95.25 82 GLU B CA 1
ATOM 2283 C C . GLU B 1 82 ? 7.215 17.047 8.969 1 95.25 82 GLU B C 1
ATOM 2285 O O . GLU B 1 82 ? 7.199 18.266 9 1 95.25 82 GLU B O 1
ATOM 2290 N N . ILE B 1 83 ? 6.918 16.359 7.918 1 96.69 83 ILE B N 1
ATOM 2291 C CA . ILE B 1 83 ? 6.566 17.016 6.664 1 96.69 83 ILE B CA 1
ATOM 2292 C C . ILE B 1 83 ? 5.273 17.812 6.844 1 96.69 83 ILE B C 1
ATOM 2294 O O . ILE B 1 83 ? 5.16 18.938 6.367 1 96.69 83 ILE B O 1
ATOM 2298 N N . ALA B 1 84 ? 4.371 17.219 7.523 1 97.94 84 ALA B N 1
ATOM 2299 C CA . ALA B 1 84 ? 3.096 17.875 7.797 1 97.94 84 ALA B CA 1
ATOM 2300 C C . ALA B 1 84 ? 3.305 19.203 8.523 1 97.94 84 ALA B C 1
ATOM 2302 O O . ALA B 1 84 ? 2.715 20.219 8.156 1 97.94 84 ALA B O 1
ATOM 2303 N N . VAL B 1 85 ? 4.129 19.203 9.516 1 96.75 85 VAL B N 1
ATOM 2304 C CA . VAL B 1 85 ? 4.406 20.406 10.297 1 96.75 85 VAL B CA 1
ATOM 2305 C C . VAL B 1 85 ? 5.086 21.453 9.414 1 96.75 85 VAL B C 1
ATOM 2307 O O . VAL B 1 85 ? 4.695 22.625 9.414 1 96.75 85 VAL B O 1
ATOM 2310 N N . LYS B 1 86 ? 5.988 21.016 8.625 1 95.56 86 LYS B N 1
ATOM 2311 C CA . LYS B 1 86 ? 6.75 21.922 7.773 1 95.56 86 LYS B CA 1
ATOM 2312 C C . LYS B 1 86 ? 5.844 22.594 6.746 1 95.56 86 LYS B C 1
ATOM 2314 O O . LYS B 1 86 ? 6.109 23.719 6.324 1 95.56 86 LYS B O 1
ATOM 2319 N N . HIS B 1 87 ? 4.785 21.969 6.434 1 97.12 87 HIS B N 1
ATOM 2320 C CA . HIS B 1 87 ? 3.912 22.516 5.402 1 97.12 87 HIS B CA 1
ATOM 2321 C C . HIS B 1 87 ? 2.611 23.031 6 1 97.12 87 HIS B C 1
ATOM 2323 O O . HIS B 1 87 ? 1.658 23.312 5.273 1 97.12 87 HIS B O 1
ATOM 2329 N N . GLY B 1 88 ? 2.516 23.031 7.289 1 96.56 88 GLY B N 1
ATOM 2330 C CA . GLY B 1 88 ? 1.466 23.766 7.977 1 96.56 88 GLY B CA 1
ATOM 2331 C C . GLY B 1 88 ? 0.19 22.969 8.148 1 96.56 88 GLY B C 1
ATOM 2332 O O . GLY B 1 88 ? -0.885 23.531 8.352 1 96.56 88 GLY B O 1
ATOM 2333 N N . PHE B 1 89 ? 0.307 21.641 8.102 1 97.88 89 PHE B N 1
ATOM 2334 C CA . PHE B 1 89 ? -0.872 20.812 8.328 1 97.88 89 PHE B CA 1
ATOM 2335 C C . PHE B 1 89 ? -1.417 21.031 9.734 1 97.88 89 PHE B C 1
ATOM 2337 O O . PHE B 1 89 ? -2.633 21.078 9.938 1 97.88 89 PHE B O 1
ATOM 2344 N N . ASN B 1 90 ? -0.528 21.141 10.68 1 95.62 90 ASN B N 1
ATOM 2345 C CA . ASN B 1 90 ? -0.891 21.266 12.086 1 95.62 90 ASN B CA 1
ATOM 2346 C C . ASN B 1 90 ? -1.724 22.531 12.336 1 95.62 90 ASN B C 1
ATOM 2348 O O . ASN B 1 90 ? -2.586 22.547 13.211 1 95.62 90 ASN B O 1
ATOM 2352 N N . LYS B 1 91 ? -1.562 23.516 11.539 1 95.19 91 LYS B N 1
ATOM 2353 C CA . LYS B 1 91 ? -2.26 24.797 11.703 1 95.19 91 LYS B CA 1
ATOM 2354 C C . LYS B 1 91 ? -3.68 24.719 11.148 1 95.19 91 LYS B C 1
ATOM 2356 O O . LYS B 1 91 ? -4.527 25.547 11.477 1 95.19 91 LYS B O 1
ATOM 2361 N N . SER B 1 92 ? -3.908 23.719 10.352 1 95.62 92 SER B N 1
ATOM 2362 C CA . SER B 1 92 ? -5.191 23.625 9.664 1 95.62 92 SER B CA 1
ATOM 2363 C C . SER B 1 92 ? -6.051 22.516 10.242 1 95.62 92 SER B C 1
ATOM 2365 O O . SER B 1 92 ? -7.172 22.281 9.789 1 95.62 92 SER B O 1
ATOM 2367 N N . LEU B 1 93 ? -5.543 21.797 11.203 1 95 93 LEU B N 1
ATOM 2368 C CA . LEU B 1 93 ? -6.238 20.656 11.797 1 95 93 LEU B CA 1
ATOM 2369 C C . LEU B 1 93 ? -7.41 21.125 12.648 1 95 93 LEU B C 1
ATOM 2371 O O . LEU B 1 93 ? -7.25 21.984 13.516 1 95 93 LEU B O 1
ATOM 2375 N N . PHE B 1 94 ? -8.578 20.562 12.344 1 92.25 94 PHE B N 1
ATOM 2376 C CA . PHE B 1 94 ? -9.75 20.812 13.164 1 92.25 94 PHE B CA 1
ATOM 2377 C C . PHE B 1 94 ? -9.828 19.812 14.312 1 92.25 94 PHE B C 1
ATOM 2379 O O . PHE B 1 94 ? -10.078 18.625 14.094 1 92.25 94 PHE B O 1
ATOM 2386 N N . GLN B 1 95 ? -9.555 20.328 15.445 1 88.19 95 GLN B N 1
ATOM 2387 C CA . GLN B 1 95 ? -9.617 19.469 16.625 1 88.19 95 GLN B CA 1
ATOM 2388 C C . GLN B 1 95 ? -10.062 20.266 17.859 1 88.19 95 GLN B C 1
ATOM 2390 O O . GLN B 1 95 ? -10.047 21.5 17.844 1 88.19 95 GLN B O 1
ATOM 2395 N N . MET B 1 96 ? -10.594 19.594 18.906 1 82.31 96 MET B N 1
ATOM 2396 C CA . MET B 1 96 ? -11.102 20.297 20.078 1 82.31 96 MET B CA 1
ATOM 2397 C C . MET B 1 96 ? -10.422 19.781 21.344 1 82.31 96 MET B C 1
ATOM 2399 O O . MET B 1 96 ? -10.633 20.312 22.438 1 82.31 96 MET B O 1
ATOM 2403 N N . SER B 1 97 ? -9.523 18.875 21.266 1 83.31 97 SER B N 1
ATOM 2404 C CA . SER B 1 97 ? -8.93 18.297 22.469 1 83.31 97 SER B CA 1
ATOM 2405 C C . SER B 1 97 ? -7.684 19.078 22.875 1 83.31 97 SER B C 1
ATOM 2407 O O . SER B 1 97 ? -6.754 19.25 22.094 1 83.31 97 SER B O 1
ATOM 2409 N N . PRO B 1 98 ? -7.73 19.641 24.094 1 81.94 98 PRO B N 1
ATOM 2410 C CA . PRO B 1 98 ? -6.539 20.328 24.594 1 81.94 98 PRO B CA 1
ATOM 2411 C C . PRO B 1 98 ? -5.305 19.422 24.609 1 81.94 98 PRO B C 1
ATOM 2413 O O . PRO B 1 98 ? -4.188 19.906 24.406 1 81.94 98 PRO B O 1
ATOM 2416 N N . GLU B 1 99 ? -5.535 18.188 24.844 1 83.62 99 GLU B N 1
ATOM 2417 C CA . GLU B 1 99 ? -4.438 17.234 24.875 1 83.62 99 GLU B CA 1
ATOM 2418 C C . GLU B 1 99 ? -3.711 17.188 23.531 1 83.62 99 GLU B C 1
ATOM 2420 O O . GLU B 1 99 ? -2.479 17.156 23.484 1 83.62 99 GLU B O 1
ATOM 2425 N N . TRP B 1 100 ? -4.445 17.266 22.516 1 82.12 100 TRP B N 1
ATOM 2426 C CA . TRP B 1 100 ? -3.85 17.219 21.188 1 82.12 100 TRP B CA 1
ATOM 2427 C C . TRP B 1 100 ? -3.088 18.516 20.891 1 82.12 100 TRP B C 1
ATOM 2429 O O . TRP B 1 100 ? -2.033 18.484 20.25 1 82.12 100 TRP B O 1
ATOM 2439 N N . PHE B 1 101 ? -3.584 19.516 21.422 1 84.56 101 PHE B N 1
ATOM 2440 C CA . PHE B 1 101 ? -2.912 20.797 21.219 1 84.56 101 PHE B CA 1
ATOM 2441 C C . PHE B 1 101 ? -1.516 20.766 21.844 1 84.56 101 PHE B C 1
ATOM 2443 O O . PHE B 1 101 ? -0.546 21.188 21.203 1 84.56 101 PHE B O 1
ATOM 2450 N N . ASN B 1 102 ? -1.457 20.312 22.969 1 89.5 102 ASN B N 1
ATOM 2451 C CA . ASN B 1 102 ? -0.18 20.281 23.688 1 89.5 102 ASN B CA 1
ATOM 2452 C C . ASN B 1 102 ? 0.804 19.328 23 1 89.5 102 ASN B C 1
ATOM 2454 O O . ASN B 1 102 ? 1.962 19.688 22.781 1 89.5 102 ASN B O 1
ATOM 2458 N N . LYS B 1 103 ? 0.325 18.156 22.688 1 89.94 103 LYS B N 1
ATOM 2459 C CA . LYS B 1 103 ? 1.188 17.156 22.062 1 89.94 103 LYS B CA 1
ATOM 2460 C C . LYS B 1 103 ? 1.715 17.641 20.719 1 89.94 103 LYS B C 1
ATOM 2462 O O . LYS B 1 103 ? 2.898 17.469 20.422 1 89.94 103 LYS B O 1
ATOM 2467 N N . ILE B 1 104 ? 0.883 18.25 20.016 1 94.06 104 ILE B N 1
ATOM 2468 C CA . ILE B 1 104 ? 1.257 18.75 18.703 1 94.06 104 ILE B CA 1
ATOM 2469 C C . ILE B 1 104 ? 2.25 19.906 18.859 1 94.06 104 ILE B C 1
ATOM 2471 O O . ILE B 1 104 ? 3.242 19.969 18.125 1 94.06 104 ILE B O 1
ATOM 2475 N N . GLY B 1 105 ? 1.94 20.719 19.781 1 94.31 105 GLY B N 1
ATOM 2476 C CA . GLY B 1 105 ? 2.82 21.859 20.031 1 94.31 105 GLY B CA 1
ATOM 2477 C C . GLY B 1 105 ? 4.246 21.438 20.344 1 94.31 105 GLY B C 1
ATOM 2478 O O . GLY B 1 105 ? 5.195 22.031 19.828 1 94.31 105 GLY B O 1
ATOM 2479 N N . VAL B 1 106 ? 4.379 20.484 21.172 1 93.44 106 VAL B N 1
ATOM 2480 C CA . VAL B 1 106 ? 5.695 20 21.562 1 93.44 106 VAL B CA 1
ATOM 2481 C C . VAL B 1 106 ? 6.449 19.484 20.344 1 93.44 106 VAL B C 1
ATOM 2483 O O . VAL B 1 106 ? 7.637 19.781 20.172 1 93.44 106 VAL B O 1
ATOM 2486 N N . PHE B 1 107 ? 5.797 18.812 19.516 1 94.31 107 PHE B N 1
ATOM 2487 C CA . PHE B 1 107 ? 6.426 18.25 18.328 1 94.31 107 PHE B CA 1
ATOM 2488 C C . PHE B 1 107 ? 6.773 19.359 17.328 1 94.31 107 PHE B C 1
ATOM 2490 O O . PHE B 1 107 ? 7.824 19.312 16.688 1 94.31 107 PHE B O 1
ATOM 2497 N N . VAL B 1 108 ? 5.949 20.312 17.203 1 95.25 108 VAL B N 1
ATOM 2498 C CA . VAL B 1 108 ? 6.191 21.453 16.328 1 95.25 108 VAL B CA 1
ATOM 2499 C C . VAL B 1 108 ? 7.461 22.172 16.766 1 95.25 108 VAL B C 1
ATOM 2501 O O . VAL B 1 108 ? 8.305 22.516 15.938 1 95.25 108 VAL B O 1
ATOM 2504 N N . ASP B 1 109 ? 7.535 22.391 18.031 1 94.31 109 ASP B N 1
ATOM 2505 C CA . ASP B 1 109 ? 8.711 23.047 18.578 1 94.31 109 ASP B CA 1
ATOM 2506 C C . ASP B 1 109 ? 9.977 22.25 18.281 1 94.31 109 ASP B C 1
ATOM 2508 O O . ASP B 1 109 ? 11.023 22.828 17.953 1 94.31 109 ASP B O 1
ATOM 2512 N N . HIS B 1 110 ? 9.852 21 18.406 1 91.12 110 HIS B N 1
ATOM 2513 C CA . HIS B 1 110 ? 10.977 20.109 18.125 1 91.12 110 HIS B CA 1
ATOM 2514 C C . HIS B 1 110 ? 11.43 20.219 16.672 1 91.12 110 HIS B C 1
ATOM 2516 O O . HIS B 1 110 ? 12.633 20.328 16.391 1 91.12 110 HIS B O 1
ATOM 2522 N N . VAL B 1 111 ? 10.523 20.219 15.789 1 92.5 111 VAL B N 1
ATOM 2523 C CA . VAL B 1 111 ? 10.82 20.312 14.367 1 92.5 111 VAL B CA 1
ATOM 2524 C C . VAL B 1 111 ? 11.484 21.656 14.062 1 92.5 111 VAL B C 1
ATOM 2526 O O . VAL B 1 111 ? 12.477 21.719 13.336 1 92.5 111 VAL B O 1
ATOM 2529 N N . LYS B 1 112 ? 10.984 22.656 14.617 1 91.56 112 LYS B N 1
ATOM 2530 C CA . LYS B 1 112 ? 11.516 24 14.398 1 91.56 112 LYS B CA 1
ATOM 2531 C C . LYS B 1 112 ? 12.938 24.125 14.938 1 91.56 112 LYS B C 1
ATOM 2533 O O . LYS B 1 112 ? 13.781 24.781 14.32 1 91.56 112 LYS B O 1
ATOM 2538 N N . GLU B 1 113 ? 13.109 23.594 16.078 1 89.81 113 GLU B N 1
ATOM 2539 C CA . GLU B 1 113 ? 14.438 23.625 16.688 1 89.81 113 GLU B CA 1
ATOM 2540 C C . GLU B 1 113 ? 15.469 22.906 15.828 1 89.81 113 GLU B C 1
ATOM 2542 O O . GLU B 1 113 ? 16.594 23.375 15.672 1 89.81 113 GLU B O 1
ATOM 2547 N N . ARG B 1 114 ? 15.07 21.828 15.32 1 84.75 114 ARG B N 1
ATOM 2548 C CA . ARG B 1 114 ? 15.969 21.062 14.461 1 84.75 114 ARG B CA 1
ATOM 2549 C C . ARG B 1 114 ? 16.281 21.828 13.18 1 84.75 114 ARG B C 1
ATOM 2551 O O . ARG B 1 114 ? 17.422 21.828 12.711 1 84.75 114 ARG B O 1
ATOM 2558 N N . GLU B 1 115 ? 15.344 22.391 12.648 1 85.75 115 GLU B N 1
ATOM 2559 C CA . GLU B 1 115 ? 15.547 23.203 11.453 1 85.75 115 GLU B CA 1
ATOM 2560 C C . GLU B 1 115 ? 16.484 24.375 11.727 1 85.75 115 GLU B C 1
ATOM 2562 O O . GLU B 1 115 ? 17.328 24.703 10.898 1 85.75 115 GLU B O 1
ATOM 2567 N N . ALA B 1 116 ? 16.266 24.938 12.828 1 85.94 116 ALA B N 1
ATOM 2568 C CA . ALA B 1 116 ? 17.094 26.078 13.219 1 85.94 116 ALA B CA 1
ATOM 2569 C C . ALA B 1 116 ? 18.547 25.672 13.398 1 85.94 116 ALA B C 1
ATOM 2571 O O . ALA B 1 116 ? 19.453 26.469 13.141 1 85.94 116 ALA B O 1
ATOM 2572 N N . ARG B 1 117 ? 18.75 24.438 13.805 1 83.75 117 ARG B N 1
ATOM 2573 C CA . ARG B 1 117 ? 20.109 23.922 14.023 1 83.75 117 ARG B CA 1
ATOM 2574 C C . ARG 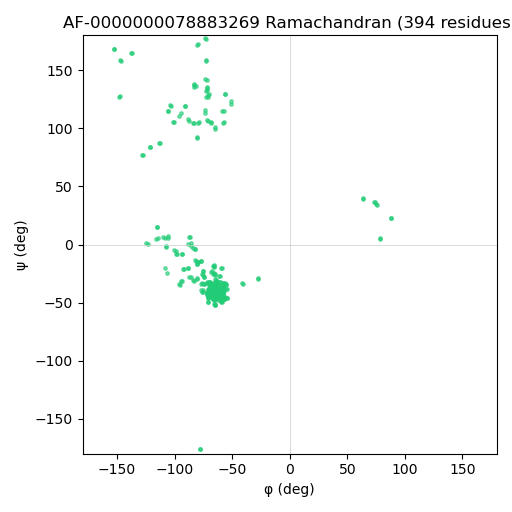B 1 117 ? 20.719 23.422 12.727 1 83.75 117 ARG B C 1
ATOM 2576 O O . ARG B 1 117 ? 21.891 23 12.703 1 83.75 117 ARG B O 1
ATOM 2583 N N . GLY B 1 118 ? 20 23.453 11.656 1 75 118 GLY B N 1
ATOM 2584 C CA . GLY B 1 118 ? 20.484 23.047 10.352 1 75 118 GLY B CA 1
ATOM 2585 C C . GLY B 1 118 ? 20.516 21.547 10.164 1 75 118 GLY B C 1
ATOM 2586 O O . GLY B 1 118 ? 21.234 21.031 9.312 1 75 118 GLY B O 1
ATOM 2587 N N . ILE B 1 119 ? 20 20.906 11.141 1 63.97 119 ILE B N 1
ATOM 2588 C CA . ILE B 1 119 ? 19.953 19.453 11.031 1 63.97 119 ILE B CA 1
ATOM 2589 C C . ILE B 1 119 ? 18.969 19.062 9.938 1 63.97 119 ILE B C 1
ATOM 2591 O O . ILE B 1 119 ? 17.766 19.328 10.047 1 63.97 119 ILE B O 1
ATOM 2595 N N . GLN B 1 120 ? 19.484 18.688 8.891 1 61.75 120 GLN B N 1
ATOM 2596 C CA . GLN B 1 120 ? 18.625 18.375 7.754 1 61.75 120 GLN B CA 1
ATOM 2597 C C . GLN B 1 120 ? 18.391 16.859 7.637 1 61.75 120 GLN B C 1
ATOM 2599 O O . GLN B 1 120 ? 17.5 16.422 6.922 1 61.75 120 GLN B O 1
ATOM 2604 N N . ASP B 1 121 ? 19.188 16.125 8.594 1 59.19 121 ASP B N 1
ATOM 2605 C CA . ASP B 1 121 ? 19.141 14.68 8.422 1 59.19 121 ASP B CA 1
ATOM 2606 C C . ASP B 1 121 ? 17.859 14.086 9.008 1 59.19 121 ASP B C 1
ATOM 2608 O O . ASP B 1 121 ? 17.672 14.078 10.227 1 59.19 121 ASP B O 1
ATOM 2612 N N . PRO B 1 122 ? 16.953 13.719 8.141 1 58.22 122 PRO B N 1
ATOM 2613 C CA . PRO B 1 122 ? 15.703 13.164 8.641 1 58.22 122 PRO B CA 1
ATOM 2614 C C . PRO B 1 122 ? 15.906 11.914 9.492 1 58.22 122 PRO B C 1
ATOM 2616 O O . PRO B 1 122 ? 15.016 11.531 10.258 1 58.22 122 PRO B O 1
ATOM 2619 N N . PHE B 1 123 ? 17.078 11.25 9.336 1 57.19 123 PHE B N 1
ATOM 2620 C CA . PHE B 1 123 ? 17.391 10.031 10.078 1 57.19 123 PHE B CA 1
ATOM 2621 C C . PHE B 1 123 ? 17.516 10.328 11.57 1 57.19 123 PHE B C 1
ATOM 2623 O O . PHE B 1 123 ? 17.234 9.469 12.406 1 57.19 123 PHE B O 1
ATOM 2630 N N . LEU B 1 124 ? 18.141 11.414 11.82 1 52.44 124 LEU B N 1
ATOM 2631 C CA . LEU B 1 124 ? 18.438 11.789 13.203 1 52.44 124 LEU B CA 1
ATOM 2632 C C . LEU B 1 124 ? 17.141 12.055 13.977 1 52.44 124 LEU B C 1
ATOM 2634 O O . LEU B 1 124 ? 17.109 11.883 15.195 1 52.44 124 LEU B O 1
ATOM 2638 N N . THR B 1 125 ? 16.281 12.5 13.289 1 49.19 125 THR B N 1
ATOM 2639 C CA . THR B 1 125 ? 15.039 12.758 14 1 49.19 125 THR B CA 1
ATOM 2640 C C . THR B 1 125 ? 14.391 11.445 14.438 1 49.19 125 THR B C 1
ATOM 2642 O O . THR B 1 125 ? 13.609 11.43 15.391 1 49.19 125 THR B O 1
ATOM 2645 N N . LEU B 1 126 ? 14.742 10.242 13.68 1 48.84 126 LEU B N 1
ATOM 2646 C CA . LEU B 1 126 ? 13.852 9.086 13.703 1 48.84 126 LEU B CA 1
ATOM 2647 C C . LEU B 1 126 ? 14.461 7.953 14.523 1 48.84 126 LEU B C 1
ATOM 2649 O O . LEU B 1 126 ? 13.836 6.902 14.703 1 48.84 126 LEU B O 1
ATOM 2653 N N . SER B 1 127 ? 15.812 7.934 14.75 1 46.03 127 SER B N 1
ATOM 2654 C CA . SER B 1 127 ? 16.344 6.77 15.438 1 46.03 127 SER B CA 1
ATOM 2655 C C . SER B 1 127 ? 15.812 6.676 16.859 1 46.03 127 SER B C 1
ATOM 2657 O O . SER B 1 127 ? 15.914 7.637 17.641 1 46.03 127 SER B O 1
ATOM 2659 N N . ASN B 1 128 ? 14.898 5.867 17 1 44.97 128 ASN B N 1
ATOM 2660 C CA . ASN B 1 128 ? 14.492 5.574 18.375 1 44.97 128 ASN B CA 1
ATOM 2661 C C . ASN B 1 128 ? 15.695 5.449 19.297 1 44.97 128 ASN B C 1
ATOM 2663 O O . ASN B 1 128 ? 15.539 5.297 20.516 1 44.97 128 ASN B O 1
ATOM 2667 N N . ASP B 1 129 ? 16.703 4.973 18.781 1 40.41 129 ASP B N 1
ATOM 2668 C CA . ASP B 1 129 ? 17.812 4.703 19.703 1 40.41 129 ASP B CA 1
ATOM 2669 C C . ASP B 1 129 ? 18.375 6 20.266 1 40.41 129 ASP B C 1
ATOM 2671 O O . ASP B 1 129 ? 19.234 5.969 21.156 1 40.41 129 ASP B O 1
ATOM 2675 N N . ASP B 1 130 ? 18.609 6.977 19.422 1 42.56 130 ASP B N 1
ATOM 2676 C CA . ASP B 1 130 ? 19.266 8.086 20.109 1 42.56 130 ASP B CA 1
ATOM 2677 C C . ASP B 1 130 ? 18.281 8.812 21.031 1 42.56 130 ASP B C 1
ATOM 2679 O O . ASP B 1 130 ? 17.078 8.875 20.75 1 42.56 130 ASP B O 1
ATOM 2683 N N . GLU B 1 131 ? 18.688 9.109 22.25 1 45.72 131 GLU B N 1
ATOM 2684 C CA . GLU B 1 131 ? 18.172 9.875 23.391 1 45.72 131 GLU B CA 1
ATOM 2685 C C . GLU B 1 131 ? 17.234 10.977 22.922 1 45.72 131 GLU B C 1
ATOM 2687 O O . GLU B 1 131 ? 16.391 11.453 23.703 1 45.72 131 GLU B O 1
ATOM 2692 N N . GLU B 1 132 ? 17.391 11.531 21.703 1 52.47 132 GLU B N 1
ATOM 2693 C CA . GLU B 1 132 ? 16.734 12.812 21.438 1 52.47 132 GLU B CA 1
ATOM 2694 C C . GLU B 1 132 ? 15.516 12.633 20.547 1 52.47 132 GLU B C 1
ATOM 2696 O O . GLU B 1 132 ? 14.844 13.609 20.203 1 52.47 132 GLU B O 1
ATOM 2701 N N . GLY B 1 133 ? 14.992 11.445 20.156 1 62.62 133 GLY B N 1
ATOM 2702 C CA . GLY B 1 133 ? 13.93 11.414 19.156 1 62.62 133 GLY B CA 1
ATOM 2703 C C . GLY B 1 133 ? 12.539 11.328 19.766 1 62.62 133 GLY B C 1
ATOM 2704 O O . GLY B 1 133 ? 12.312 10.523 20.688 1 62.62 133 GLY B O 1
ATOM 2705 N N . ILE B 1 134 ? 11.742 12.359 19.672 1 79.31 134 ILE B N 1
ATOM 2706 C CA . ILE B 1 134 ? 10.375 12.359 20.172 1 79.31 134 ILE B CA 1
ATOM 2707 C C . ILE B 1 134 ? 9.453 11.695 19.156 1 79.31 134 ILE B C 1
ATOM 2709 O O . ILE B 1 134 ? 9.633 11.852 17.953 1 79.31 134 ILE B O 1
ATOM 2713 N N . GLU B 1 135 ? 8.602 10.883 19.703 1 88.56 135 GLU B N 1
ATOM 2714 C CA . GLU B 1 135 ? 7.566 10.266 18.875 1 88.56 135 GLU B CA 1
ATOM 2715 C C . GLU B 1 135 ? 6.512 11.289 18.453 1 88.56 135 GLU B C 1
ATOM 2717 O O . GLU B 1 135 ? 5.98 12.016 19.297 1 88.56 135 GLU B O 1
ATOM 2722 N N . ALA B 1 136 ? 6.266 11.328 17.203 1 93.88 136 ALA B N 1
ATOM 2723 C CA . ALA B 1 136 ? 5.301 12.289 16.672 1 93.88 136 ALA B CA 1
ATOM 2724 C C . ALA B 1 136 ? 3.873 11.898 17.047 1 93.88 136 ALA B C 1
ATOM 2726 O O . ALA B 1 136 ? 3.531 10.711 17.047 1 93.88 136 ALA B O 1
ATOM 2727 N N . PRO B 1 137 ? 3.066 12.922 17.359 1 94.12 137 PRO B N 1
ATOM 2728 C CA . PRO B 1 137 ? 1.642 12.602 17.469 1 94.12 137 PRO B CA 1
ATOM 2729 C C . PRO B 1 137 ? 1.07 11.961 16.219 1 94.12 137 PRO B C 1
ATOM 2731 O O . PRO B 1 137 ? 1.214 12.508 15.117 1 94.12 137 PRO B O 1
ATOM 2734 N N . LYS B 1 138 ? 0.427 10.922 16.328 1 95 138 LYS B N 1
ATOM 2735 C CA . LYS B 1 138 ? -0.041 10.109 15.211 1 95 138 LYS B CA 1
ATOM 2736 C C . LYS B 1 138 ? -0.937 10.914 14.273 1 95 138 LYS B C 1
ATOM 2738 O O . LYS B 1 138 ? -0.924 10.703 13.055 1 95 138 LYS B O 1
ATOM 2743 N N . VAL B 1 139 ? -1.657 11.836 14.891 1 95.94 139 VAL B N 1
ATOM 2744 C CA . VAL B 1 139 ? -2.65 12.578 14.117 1 95.94 139 VAL B CA 1
ATOM 2745 C C . VAL B 1 139 ? -1.963 13.344 12.992 1 95.94 139 VAL B C 1
ATOM 2747 O O . VAL B 1 139 ? -2.541 13.531 11.922 1 95.94 139 VAL B O 1
ATOM 2750 N N . LEU B 1 140 ? -0.759 13.781 13.203 1 97.25 140 LEU B N 1
ATOM 2751 C CA . LEU B 1 140 ? -0.061 14.578 12.203 1 97.25 140 LEU B CA 1
ATOM 2752 C C . LEU B 1 140 ? 0.251 13.734 10.969 1 97.25 140 LEU B C 1
ATOM 2754 O O . LEU B 1 140 ? 0.03 14.18 9.836 1 97.25 140 LEU B O 1
ATOM 2758 N N . GLY B 1 141 ? 0.727 12.531 11.188 1 98.12 141 GLY B N 1
ATOM 2759 C CA . GLY B 1 141 ? 0.92 11.633 10.062 1 98.12 141 GLY B CA 1
ATOM 2760 C C . GLY B 1 141 ? -0.38 11.227 9.391 1 98.12 141 GLY B C 1
ATOM 2761 O O . GLY B 1 141 ? -0.45 11.133 8.164 1 98.12 141 GLY B O 1
ATOM 2762 N N . ASP B 1 142 ? -1.367 11.047 10.195 1 98 142 ASP B N 1
ATOM 2763 C CA . ASP B 1 142 ? -2.674 10.625 9.703 1 98 142 ASP B CA 1
ATOM 2764 C C . ASP B 1 142 ? -3.26 11.664 8.742 1 98 142 ASP B C 1
ATOM 2766 O O . ASP B 1 142 ? -3.775 11.305 7.68 1 98 142 ASP B O 1
ATOM 2770 N N . ILE B 1 143 ? -3.191 12.883 9.117 1 98.25 143 ILE B N 1
ATOM 2771 C CA . ILE B 1 143 ? -3.826 13.891 8.266 1 98.25 143 ILE B CA 1
ATOM 2772 C C . ILE B 1 143 ? -2.975 14.125 7.02 1 98.25 143 ILE B C 1
ATOM 2774 O O . ILE B 1 143 ? -3.498 14.484 5.965 1 98.25 143 ILE B O 1
ATOM 2778 N N . PHE B 1 144 ? -1.636 13.906 7.125 1 98.81 144 PHE B N 1
ATOM 2779 C CA . PHE B 1 144 ? -0.784 13.945 5.945 1 98.81 144 PHE B CA 1
ATOM 2780 C C . PHE B 1 144 ? -1.244 12.93 4.91 1 98.81 144 PHE B C 1
ATOM 2782 O O . PHE B 1 144 ? -1.396 13.258 3.73 1 98.81 144 PHE B O 1
ATOM 2789 N N . GLU B 1 145 ? -1.504 11.742 5.352 1 98.88 145 GLU B N 1
ATOM 2790 C CA . GLU B 1 145 ? -2.014 10.68 4.488 1 98.88 145 GLU B CA 1
ATOM 2791 C C . GLU B 1 145 ? -3.43 10.992 4.012 1 98.88 145 GLU B C 1
ATOM 2793 O O . GLU B 1 145 ? -3.76 10.766 2.844 1 98.88 145 GLU B O 1
ATOM 2798 N N . SER B 1 146 ? -4.215 11.516 4.883 1 98.88 146 SER B N 1
ATOM 2799 C CA . SER B 1 146 ? -5.617 11.812 4.602 1 98.88 146 SER B CA 1
ATOM 2800 C C . SER B 1 146 ? -5.746 12.852 3.49 1 98.88 146 SER B C 1
ATOM 2802 O O . SER B 1 146 ? -6.602 12.719 2.611 1 98.88 146 SER B O 1
ATOM 2804 N N . VAL B 1 147 ? -4.914 13.852 3.514 1 98.88 147 VAL B N 1
ATOM 2805 C CA . VAL B 1 147 ? -4.957 14.891 2.49 1 98.88 147 VAL B CA 1
ATOM 2806 C C . VAL B 1 147 ? -4.551 14.305 1.14 1 98.88 147 VAL B C 1
ATOM 2808 O O . VAL B 1 147 ? -5.094 14.688 0.101 1 98.88 147 VAL B O 1
ATOM 2811 N N . ALA B 1 148 ? -3.65 13.375 1.152 1 98.88 148 ALA B N 1
ATOM 2812 C CA . ALA B 1 148 ? -3.316 12.68 -0.089 1 98.88 148 ALA B CA 1
ATOM 2813 C C . ALA B 1 148 ? -4.539 11.984 -0.674 1 98.88 148 ALA B C 1
ATOM 2815 O O . ALA B 1 148 ? -4.824 12.109 -1.868 1 98.88 148 ALA B O 1
ATOM 2816 N N . GLY B 1 149 ? -5.246 11.234 0.22 1 98.88 149 GLY B N 1
ATOM 2817 C CA . GLY B 1 149 ? -6.477 10.602 -0.221 1 98.88 149 GLY B CA 1
ATOM 2818 C C . GLY B 1 149 ? -7.496 11.586 -0.755 1 98.88 149 GLY B C 1
ATOM 2819 O O . GLY B 1 149 ? -8.148 11.328 -1.768 1 98.88 149 GLY B O 1
ATOM 2820 N N . ALA B 1 150 ? -7.566 12.727 -0.143 1 98.88 150 ALA B N 1
ATOM 2821 C CA . ALA B 1 150 ? -8.508 13.766 -0.544 1 98.88 150 ALA B CA 1
ATOM 2822 C C . ALA B 1 150 ? -8.148 14.336 -1.913 1 98.88 150 ALA B C 1
ATOM 2824 O O . ALA B 1 150 ? -9.023 14.531 -2.762 1 98.88 150 ALA B O 1
ATOM 2825 N N . ILE B 1 151 ? -6.891 14.602 -2.109 1 98.88 151 ILE B N 1
ATOM 2826 C CA . ILE B 1 151 ? -6.441 15.133 -3.393 1 98.88 151 ILE B CA 1
ATOM 2827 C C . ILE B 1 151 ? -6.738 14.125 -4.5 1 98.88 151 ILE B C 1
ATOM 2829 O O . ILE B 1 151 ? -7.23 14.492 -5.57 1 98.88 151 ILE B O 1
ATOM 2833 N N . PHE B 1 152 ? -6.484 12.906 -4.227 1 98.88 152 PHE B N 1
ATOM 2834 C CA . PHE B 1 152 ? -6.707 11.82 -5.18 1 98.88 152 PHE B CA 1
ATOM 2835 C C . PHE B 1 152 ? -8.164 11.781 -5.621 1 98.88 152 PHE B C 1
ATOM 2837 O O . PHE B 1 152 ? -8.453 11.734 -6.82 1 98.88 152 PHE B O 1
ATOM 2844 N N . LEU B 1 153 ? -9.031 11.859 -4.68 1 98.5 153 LEU B N 1
ATOM 2845 C CA . LEU B 1 153 ? -10.453 11.805 -4.996 1 98.5 153 LEU B CA 1
ATOM 2846 C C . LEU B 1 153 ? -10.906 13.094 -5.68 1 98.5 153 LEU B C 1
ATOM 2848 O O . LEU B 1 153 ? -11.633 13.047 -6.68 1 98.5 153 LEU B O 1
ATOM 2852 N N . ASP B 1 154 ? -10.461 14.234 -5.191 1 98.69 154 ASP B N 1
ATOM 2853 C CA . ASP B 1 154 ? -10.867 15.531 -5.719 1 98.69 154 ASP B CA 1
ATOM 2854 C C . ASP B 1 154 ? -10.414 15.703 -7.164 1 98.69 154 ASP B C 1
ATOM 2856 O O . ASP B 1 154 ? -11.086 16.359 -7.965 1 98.69 154 ASP B O 1
ATOM 2860 N N . SER B 1 155 ? -9.32 15.109 -7.461 1 98.44 155 SER B N 1
ATOM 2861 C CA . SER B 1 155 ? -8.742 15.25 -8.789 1 98.44 155 SER B CA 1
ATOM 2862 C C . SER B 1 155 ? -9.312 14.211 -9.758 1 98.44 155 SER B C 1
ATOM 2864 O O . SER B 1 155 ? -8.828 14.07 -10.883 1 98.44 155 SER B O 1
ATOM 2866 N N . GLY B 1 156 ? -10.281 13.438 -9.375 1 97.06 156 GLY B N 1
ATOM 2867 C CA . GLY B 1 156 ? -10.812 12.367 -10.195 1 97.06 156 GLY B CA 1
ATOM 2868 C C . GLY B 1 156 ? -9.898 11.156 -10.273 1 97.06 156 GLY B C 1
ATOM 2869 O O . GLY B 1 156 ? -9.711 10.586 -11.344 1 97.06 156 GLY B O 1
ATOM 2870 N N . MET B 1 157 ? -9.242 10.906 -9.102 1 97.06 157 MET B N 1
ATOM 2871 C CA . MET B 1 157 ? -8.352 9.758 -8.961 1 97.06 157 MET B CA 1
ATOM 2872 C C . MET B 1 157 ? -7.16 9.867 -9.898 1 97.06 157 MET B C 1
ATOM 2874 O O . MET B 1 157 ? -6.797 8.898 -10.57 1 97.06 157 MET B O 1
ATOM 2878 N N . ASP B 1 158 ? -6.68 11.109 -9.992 1 97.06 158 ASP B N 1
ATOM 2879 C CA . ASP B 1 158 ? -5.496 11.383 -10.797 1 97.06 158 ASP B CA 1
ATOM 2880 C C . ASP B 1 158 ? -4.219 11.094 -10.016 1 97.06 158 ASP B C 1
ATOM 2882 O O . ASP B 1 158 ? -3.768 11.922 -9.227 1 97.06 158 ASP B O 1
ATOM 2886 N N . LEU B 1 159 ? -3.607 9.984 -10.359 1 96.31 159 LEU B N 1
ATOM 2887 C CA . LEU B 1 159 ? -2.424 9.531 -9.641 1 96.31 159 LEU B CA 1
ATOM 2888 C C . LEU B 1 159 ? -1.244 10.461 -9.891 1 96.31 159 LEU B C 1
ATOM 2890 O O . LEU B 1 159 ? -0.482 10.773 -8.969 1 96.31 159 LEU B O 1
ATOM 2894 N N . VAL B 1 160 ? -1.064 10.867 -11.039 1 96.56 160 VAL B N 1
ATOM 2895 C CA . VAL B 1 160 ? 0.068 11.695 -11.438 1 96.56 160 VAL B CA 1
ATOM 2896 C C . VAL B 1 160 ? -0.008 13.047 -10.734 1 96.56 160 VAL B C 1
ATOM 2898 O O . VAL B 1 160 ? 0.987 13.523 -10.188 1 96.56 160 VAL B O 1
ATOM 2901 N N . LEU B 1 161 ? -1.165 13.617 -10.719 1 97.75 161 LEU B N 1
ATOM 2902 C CA . LEU B 1 161 ? -1.348 14.914 -10.062 1 97.75 161 LEU B CA 1
ATOM 2903 C C . LEU B 1 161 ? -1.126 14.797 -8.562 1 97.75 161 LEU B C 1
ATOM 2905 O O . LEU B 1 161 ? -0.46 15.648 -7.961 1 97.75 161 LEU B O 1
ATOM 2909 N N . THR B 1 162 ? -1.691 13.758 -7.992 1 98.44 162 THR B N 1
ATOM 2910 C CA . THR B 1 162 ? -1.512 13.547 -6.559 1 98.44 162 THR B CA 1
ATOM 2911 C C . THR B 1 162 ? -0.032 13.414 -6.211 1 98.44 162 THR B C 1
ATOM 2913 O O . THR B 1 162 ? 0.448 14.023 -5.254 1 98.44 162 THR B O 1
ATOM 2916 N N . TRP B 1 163 ? 0.664 12.68 -7.086 1 97.88 163 TRP B N 1
ATOM 2917 C CA . TRP B 1 163 ? 2.084 12.445 -6.848 1 97.88 163 TRP B CA 1
ATOM 2918 C C . TRP B 1 163 ? 2.887 13.727 -7.035 1 97.88 163 TRP B C 1
ATOM 2920 O O . TRP B 1 163 ? 3.828 13.992 -6.285 1 97.88 163 TRP B O 1
ATOM 2930 N N . ARG B 1 164 ? 2.523 14.461 -7.949 1 97.81 164 ARG B N 1
ATOM 2931 C CA . ARG B 1 164 ? 3.219 15.727 -8.172 1 97.81 164 ARG B CA 1
ATOM 2932 C C . ARG B 1 164 ? 3.182 16.594 -6.918 1 97.81 164 ARG B C 1
ATOM 2934 O O . ARG B 1 164 ? 4.195 17.188 -6.535 1 97.81 164 ARG B O 1
ATOM 2941 N N . VAL B 1 165 ? 2.064 16.703 -6.309 1 98.5 165 VAL B N 1
ATOM 2942 C CA . VAL B 1 165 ? 1.899 17.516 -5.102 1 98.5 165 VAL B CA 1
ATOM 2943 C C . VAL B 1 165 ? 2.756 16.938 -3.975 1 98.5 165 VAL B C 1
ATOM 2945 O O . VAL B 1 165 ? 3.512 17.656 -3.328 1 98.5 165 VAL B O 1
ATOM 2948 N N . TYR B 1 166 ? 2.732 15.625 -3.801 1 98.62 166 TYR B N 1
ATOM 2949 C CA . TYR B 1 166 ? 3.369 15.008 -2.641 1 98.62 166 TYR B CA 1
ATOM 2950 C C . TYR B 1 166 ? 4.859 14.805 -2.881 1 98.62 166 TYR B C 1
ATOM 2952 O O . TYR B 1 166 ? 5.656 14.836 -1.942 1 98.62 166 TYR B O 1
ATOM 2960 N N . TYR B 1 167 ? 5.199 14.578 -4.109 1 97.69 167 TYR B N 1
ATOM 2961 C CA . TYR B 1 167 ? 6.613 14.422 -4.426 1 97.69 167 TYR B CA 1
ATOM 2962 C C . TYR B 1 167 ? 7.398 15.672 -4.035 1 97.69 167 TYR B C 1
ATOM 2964 O O . TYR B 1 167 ? 8.523 15.57 -3.531 1 97.69 167 TYR B O 1
ATOM 2972 N N . ARG B 1 168 ? 6.805 16.75 -4.285 1 97 168 ARG B N 1
ATOM 2973 C CA . ARG B 1 168 ? 7.457 18.016 -3.939 1 97 168 ARG B CA 1
ATOM 2974 C C . ARG B 1 168 ? 7.77 18.078 -2.447 1 97 168 ARG B C 1
ATOM 2976 O O . ARG B 1 168 ? 8.828 18.562 -2.049 1 97 168 ARG B O 1
ATOM 2983 N N . MET B 1 169 ? 6.906 17.594 -1.652 1 97.12 169 MET B N 1
ATOM 2984 C CA . MET B 1 169 ? 7.07 17.641 -0.202 1 97.12 169 MET B CA 1
ATOM 2985 C C . MET B 1 169 ? 8 16.531 0.277 1 97.12 169 MET B C 1
ATOM 2987 O O . MET B 1 169 ? 8.711 16.688 1.27 1 97.12 169 MET B O 1
ATOM 2991 N N . LEU B 1 170 ? 8.055 15.422 -0.436 1 96.5 170 LEU B N 1
ATOM 2992 C CA . LEU B 1 170 ? 8.797 14.25 0 1 96.5 170 LEU B CA 1
ATOM 2993 C C . LEU B 1 170 ? 10.219 14.266 -0.562 1 96.5 170 LEU B C 1
ATOM 2995 O O . LEU B 1 170 ? 11.102 13.57 -0.051 1 96.5 170 LEU B O 1
ATOM 2999 N N . LYS B 1 171 ? 10.477 14.969 -1.594 1 94.12 171 LYS B N 1
ATOM 3000 C CA . LYS B 1 171 ? 11.695 14.906 -2.396 1 94.12 171 LYS B CA 1
ATOM 3001 C C . LYS B 1 171 ? 12.938 15.094 -1.529 1 94.12 171 LYS B C 1
ATOM 3003 O O . LYS B 1 171 ? 13.898 14.336 -1.644 1 94.12 171 LYS B O 1
ATOM 3008 N N . PRO B 1 172 ? 12.945 16.109 -0.617 1 91.94 172 PRO B N 1
ATOM 3009 C CA . PRO B 1 172 ? 14.156 16.281 0.193 1 91.94 172 PRO B CA 1
ATOM 3010 C C . PRO B 1 172 ? 14.492 15.047 1.018 1 91.94 172 PRO B C 1
ATOM 3012 O O . PRO B 1 172 ? 15.672 14.734 1.219 1 91.94 172 PRO B O 1
ATOM 3015 N N . TYR B 1 173 ? 13.516 14.383 1.464 1 91.31 173 TYR B N 1
ATOM 3016 C CA . TYR B 1 173 ? 13.703 13.188 2.275 1 91.31 173 TYR B CA 1
ATOM 3017 C C . TYR B 1 173 ? 14.125 12 1.41 1 91.31 173 TYR B C 1
ATOM 3019 O O . TYR B 1 173 ? 15.008 11.227 1.789 1 91.31 173 TYR B O 1
ATOM 3027 N N . ILE B 1 174 ? 13.508 11.891 0.257 1 91.62 174 ILE B N 1
ATOM 3028 C CA . ILE B 1 174 ? 13.852 10.836 -0.694 1 91.62 174 ILE B CA 1
ATOM 3029 C C . ILE B 1 174 ? 15.312 10.977 -1.116 1 91.62 174 ILE B C 1
ATOM 3031 O O . ILE B 1 174 ? 16.047 9.992 -1.134 1 91.62 174 ILE B O 1
ATOM 3035 N N . ASP B 1 175 ? 15.711 12.164 -1.422 1 88.5 175 ASP B N 1
ATOM 3036 C CA . ASP B 1 175 ? 17.078 12.422 -1.867 1 88.5 175 ASP B CA 1
ATOM 3037 C C . ASP B 1 175 ? 18.078 12.125 -0.756 1 88.5 175 ASP B C 1
ATOM 3039 O O . ASP B 1 175 ? 19.156 11.57 -1.012 1 88.5 175 ASP B O 1
ATOM 3043 N N . ALA B 1 176 ? 17.734 12.453 0.419 1 85.56 176 ALA B N 1
ATOM 3044 C CA . ALA B 1 176 ? 18.625 12.258 1.559 1 85.56 176 ALA B CA 1
ATOM 3045 C C . ALA B 1 176 ? 18.812 10.781 1.867 1 85.56 176 ALA B C 1
ATOM 3047 O O . ALA B 1 176 ? 19.922 10.336 2.152 1 85.56 176 ALA B O 1
ATOM 3048 N N . TYR B 1 177 ? 17.781 9.992 1.747 1 84 177 TYR B N 1
ATOM 3049 C CA . TYR B 1 177 ? 17.828 8.594 2.158 1 84 177 TYR B CA 1
ATOM 3050 C C . TYR B 1 177 ? 18.344 7.707 1.03 1 84 177 TYR B C 1
ATOM 3052 O O . TYR B 1 177 ? 18.859 6.617 1.276 1 84 177 TYR B O 1
ATOM 3060 N N . SER B 1 178 ? 18.141 8.094 -0.154 1 75.88 178 SER B N 1
ATOM 3061 C CA . SER B 1 178 ? 18.672 7.32 -1.274 1 75.88 178 SER B CA 1
ATOM 3062 C C . SER B 1 178 ? 20.188 7.402 -1.337 1 75.88 178 SER B C 1
ATOM 3064 O O . SER B 1 178 ? 20.844 6.473 -1.813 1 75.88 178 SER B O 1
ATOM 3066 N N . ALA B 1 179 ? 20.75 8.484 -0.978 1 67.75 179 ALA B N 1
ATOM 3067 C CA . ALA B 1 179 ? 22.203 8.664 -0.94 1 67.75 179 ALA B CA 1
ATOM 3068 C C . ALA B 1 179 ? 22.828 7.84 0.182 1 67.75 179 ALA B C 1
ATOM 3070 O O . ALA B 1 179 ? 23.953 7.359 0.054 1 67.75 179 ALA B O 1
ATOM 3071 N N . ASP B 1 180 ? 22.109 7.656 1.325 1 63.97 180 ASP B N 1
ATOM 3072 C CA . ASP B 1 180 ? 22.547 6.91 2.504 1 63.97 180 ASP B CA 1
ATOM 3073 C C . ASP B 1 180 ? 21.5 5.871 2.904 1 63.97 180 ASP B C 1
ATOM 3075 O O . ASP B 1 180 ? 20.688 6.109 3.799 1 63.97 180 ASP B O 1
ATOM 3079 N N . VAL B 1 181 ? 21.406 4.789 2.238 1 56.59 181 VAL B N 1
ATOM 3080 C CA . VAL B 1 181 ? 20.375 3.807 2.557 1 56.59 181 VAL B CA 1
ATOM 3081 C C . VAL B 1 181 ? 20.531 3.359 4.008 1 56.59 181 VAL B C 1
ATOM 3083 O O . VAL B 1 181 ? 21.562 2.83 4.402 1 56.59 181 VAL B O 1
ATOM 3086 N N . PRO B 1 182 ? 19.672 3.814 4.941 1 50.91 182 PRO B N 1
ATOM 3087 C CA . PRO B 1 182 ? 19.766 3.316 6.316 1 50.91 182 PRO B CA 1
ATOM 3088 C C . PRO B 1 182 ? 19.641 1.797 6.402 1 50.91 182 PRO B C 1
ATOM 3090 O O . PRO B 1 182 ? 18.906 1.188 5.617 1 50.91 182 PRO B O 1
ATOM 3093 N N . LYS B 1 183 ? 20.609 1.097 6.801 1 48.53 183 LYS B N 1
ATOM 3094 C CA . LYS B 1 183 ? 20.547 -0.348 7.008 1 48.53 183 LYS B CA 1
ATOM 3095 C C . LYS B 1 183 ? 19.703 -0.689 8.234 1 48.53 183 LYS B C 1
ATOM 3097 O O . LYS B 1 183 ? 19.844 -0.059 9.281 1 48.53 183 LYS B O 1
ATOM 3102 N N . ASN B 1 184 ? 18.5 -1.192 8.164 1 42.44 184 ASN B N 1
ATOM 3103 C CA . ASN B 1 184 ? 17.75 -1.665 9.32 1 42.44 184 ASN B CA 1
ATOM 3104 C C . ASN B 1 184 ? 18.562 -2.627 10.172 1 42.44 184 ASN B C 1
ATOM 3106 O O . ASN B 1 184 ? 19.047 -3.65 9.672 1 42.44 184 ASN B O 1
ATOM 3110 N N . PRO B 1 185 ? 18.812 -2.398 11.375 1 39.44 185 PRO B N 1
ATOM 3111 C CA . PRO B 1 185 ? 19.594 -3.258 12.258 1 39.44 185 PRO B CA 1
ATOM 3112 C C . PRO B 1 185 ? 19.078 -4.691 12.312 1 39.44 185 PRO B C 1
ATOM 3114 O O . PRO B 1 185 ? 19.859 -5.629 12.5 1 39.44 185 PRO B O 1
ATOM 3117 N N . VAL B 1 186 ? 17.797 -4.867 12.297 1 35.5 186 VAL B N 1
ATOM 3118 C CA . VAL B 1 186 ? 17.219 -6.199 12.469 1 35.5 186 VAL B CA 1
ATOM 3119 C C . VAL B 1 186 ? 17.625 -7.086 11.297 1 35.5 186 VAL B C 1
ATOM 3121 O O . VAL B 1 186 ? 17.859 -8.289 11.469 1 35.5 186 VAL B O 1
ATOM 3124 N N . ARG B 1 187 ? 17.719 -6.625 10.148 1 40.28 187 ARG B N 1
ATOM 3125 C CA . ARG B 1 187 ? 18.109 -7.398 8.984 1 40.28 187 ARG B CA 1
ATOM 3126 C C . ARG B 1 187 ? 19.594 -7.77 9.055 1 40.28 187 ARG B C 1
ATOM 3128 O O . ARG B 1 187 ? 20 -8.82 8.555 1 40.28 187 ARG B O 1
ATOM 3135 N N . LEU B 1 188 ? 20.344 -6.992 9.602 1 40.03 188 LEU B N 1
ATOM 3136 C CA . LEU B 1 188 ? 21.734 -7.348 9.875 1 40.03 188 LEU B CA 1
ATOM 3137 C C . LEU B 1 188 ? 21.828 -8.633 10.695 1 40.03 188 LEU B C 1
ATOM 3139 O O . LEU B 1 188 ? 22.766 -9.414 10.531 1 40.03 188 LEU B O 1
ATOM 3143 N N . ILE B 1 189 ? 20.875 -8.797 11.562 1 38.78 189 ILE B N 1
ATOM 3144 C CA . ILE B 1 189 ? 20.891 -9.977 12.414 1 38.78 189 ILE B CA 1
ATOM 3145 C C . ILE B 1 189 ? 20.547 -11.211 11.594 1 38.78 189 ILE B C 1
ATOM 3147 O O . ILE B 1 189 ? 21.188 -12.258 11.727 1 38.78 189 ILE B O 1
ATOM 3151 N N . HIS B 1 190 ? 19.562 -11.141 10.672 1 39.09 190 HIS B N 1
ATOM 3152 C CA . HIS B 1 190 ? 19.172 -12.312 9.898 1 39.09 190 HIS B CA 1
ATOM 3153 C C . HIS B 1 190 ? 20.172 -12.594 8.789 1 39.09 190 HIS B C 1
ATOM 3155 O O . HIS B 1 190 ? 20.359 -13.75 8.398 1 39.09 190 HIS B O 1
ATOM 3161 N N . GLU B 1 191 ? 20.688 -11.688 8.273 1 43.03 191 GLU B N 1
ATOM 3162 C CA . GLU B 1 191 ? 21.781 -11.93 7.328 1 43.03 191 GLU B CA 1
ATOM 3163 C C . GLU B 1 191 ? 22.984 -12.555 8.023 1 43.03 191 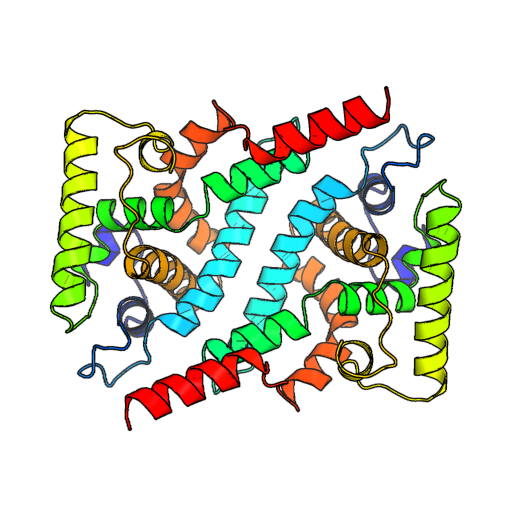GLU B C 1
ATOM 3165 O O . GLU B 1 191 ? 23.688 -13.375 7.441 1 43.03 191 GLU B O 1
ATOM 3170 N N . LYS B 1 192 ? 23.25 -12.102 9.203 1 42.12 192 LYS B N 1
ATOM 3171 C CA . LYS B 1 192 ? 24.328 -12.75 9.945 1 42.12 192 LYS B CA 1
ATOM 3172 C C . LYS B 1 192 ? 23.969 -14.195 10.273 1 42.12 192 LYS B C 1
ATOM 3174 O O . LYS B 1 192 ? 24.844 -15.07 10.297 1 42.12 192 LYS B O 1
ATOM 3179 N N . ASP B 1 193 ? 22.719 -14.422 10.539 1 34.59 193 ASP B N 1
ATOM 3180 C CA . ASP B 1 193 ? 22.344 -15.781 10.891 1 34.59 193 ASP B CA 1
ATOM 3181 C C . ASP B 1 193 ? 22.281 -16.672 9.656 1 34.59 193 ASP B C 1
ATOM 3183 O O . ASP B 1 193 ? 22.609 -17.859 9.727 1 34.59 193 ASP B O 1
ATOM 3187 N N . ALA B 1 194 ? 21.797 -16.188 8.57 1 38.88 194 ALA B N 1
ATOM 3188 C CA . ALA B 1 194 ? 21.875 -16.984 7.352 1 38.88 194 ALA B CA 1
ATOM 3189 C C . ALA B 1 194 ? 23.328 -17.281 6.988 1 38.88 194 ALA B C 1
ATOM 3191 O O . ALA B 1 194 ? 23.656 -18.375 6.539 1 38.88 194 ALA B O 1
ATOM 3192 N N . ASP B 1 195 ? 24.156 -16.391 7.184 1 36.31 195 ASP B N 1
ATOM 3193 C CA . ASP B 1 195 ? 25.578 -16.688 7.039 1 36.31 195 ASP B CA 1
ATOM 3194 C C . ASP B 1 195 ? 26.047 -17.641 8.141 1 36.31 195 ASP B C 1
ATOM 3196 O O . ASP B 1 195 ? 27.016 -18.391 7.945 1 36.31 195 ASP B O 1
ATOM 3200 N N . ALA B 1 196 ? 25.453 -17.5 9.344 1 39.09 196 ALA B N 1
ATOM 3201 C CA . ALA B 1 196 ? 25.891 -18.406 10.398 1 39.09 196 ALA B CA 1
ATOM 3202 C C . ALA B 1 196 ? 25.422 -19.828 10.141 1 39.09 196 ALA B C 1
ATOM 3204 O O . ALA B 1 196 ? 26.078 -20.797 10.539 1 39.09 196 ALA B O 1
ATOM 3205 N N . LEU B 1 197 ? 24.188 -19.906 9.531 1 31.45 197 LEU B N 1
ATOM 3206 C CA . LEU B 1 197 ? 23.734 -21.266 9.289 1 31.45 197 LEU B CA 1
ATOM 3207 C C . LEU B 1 197 ? 24.469 -21.875 8.109 1 31.45 197 LEU B C 1
ATOM 3209 O O . LEU B 1 197 ? 24.469 -23.109 7.945 1 31.45 197 LEU B O 1
ATOM 3213 N N . PHE B 1 198 ? 24.922 -21.016 7.234 1 33.69 198 PHE B N 1
ATOM 3214 C CA . PHE B 1 198 ? 25.719 -21.625 6.168 1 33.69 198 PHE B CA 1
ATOM 3215 C C . PHE B 1 198 ? 27.172 -21.766 6.586 1 33.69 198 PHE B C 1
ATOM 3217 O O . PHE B 1 198 ? 28.031 -22.094 5.766 1 33.69 198 PHE B O 1
ATOM 3224 N N . ARG B 1 199 ? 27.359 -21.328 7.832 1 28.95 199 ARG B N 1
ATOM 3225 C CA . ARG B 1 199 ? 28.656 -21.859 8.273 1 28.95 199 ARG B CA 1
ATOM 3226 C C . ARG B 1 199 ? 28.484 -23.25 8.891 1 28.95 199 ARG B C 1
ATOM 3228 O O . ARG B 1 199 ? 27.531 -23.5 9.625 1 28.95 199 ARG B O 1
#

Solvent-accessible surface area (backbone atoms only — not comparable to full-atom values): 21508 Å² total; per-residue (Å²): 110,66,71,50,25,60,62,56,66,50,78,71,82,55,58,63,42,57,53,18,16,29,22,39,80,71,28,73,83,57,81,84,51,64,44,20,55,56,33,18,56,47,9,46,34,46,50,50,25,53,53,42,52,49,51,54,70,73,39,81,84,56,50,53,68,52,50,51,32,44,44,50,68,64,61,40,54,53,52,34,20,52,49,22,51,77,55,45,47,70,79,60,50,39,65,68,55,68,68,56,51,52,51,47,47,55,48,48,52,50,54,51,51,36,53,73,69,63,56,75,58,69,61,68,52,60,38,76,76,51,94,79,37,70,81,54,58,62,65,42,17,40,34,46,24,1,40,48,26,26,46,22,57,65,60,70,63,32,63,66,63,42,44,55,42,48,44,66,70,43,43,70,58,52,57,56,39,69,77,50,65,62,76,52,68,70,56,54,51,53,53,48,45,54,53,52,66,72,91,111,67,71,50,24,60,63,55,66,51,78,70,83,55,56,64,41,57,52,18,16,30,21,39,82,70,29,72,82,57,80,84,50,62,46,19,56,57,33,20,57,47,9,46,34,47,49,50,25,53,52,43,51,49,52,56,71,74,38,80,84,56,51,54,69,54,50,51,34,44,44,52,67,65,63,40,53,54,53,35,21,52,49,22,51,76,53,45,46,71,80,61,50,39,64,68,54,67,68,56,51,53,52,46,48,56,49,48,52,50,51,52,51,36,53,72,70,64,56,75,60,70,61,68,53,62,38,77,77,51,95,79,37,72,82,53,55,62,65,41,19,41,35,45,24,2,41,47,25,26,45,21,57,65,59,71,63,32,62,66,63,40,43,55,42,48,44,67,70,43,42,70,58,52,57,54,40,69,78,51,66,65,76,52,69,70,56,56,51,53,54,49,44,56,52,50,67,73,91